Protein AF-A0A957TXE4-F1 (afdb_monomer_lite)

Sequence (381 aa):
DELGEDVATTARTLGQTMRADTTLTAVNLSKFSDLMTAFNDFLFALTVTDPAAIAKARTYAQSFETVFDPEEPSPYIDLGNFANLVTNFADDPDVADALATLQKAYRATILAETHGPERSGASGLSLFFPTPDLLTAVGYADSELAYTAYAPRFVGVSLWDEFLRFHYLNQDFDPEAVDLSLLDPRTGPKANLTDYAIPLLTDEDEITAPGIDTELTMTPLEISEDEIAADDTLLLATQIAGENVGYIYIEVNRYDEENDIYLLEDLDYVASDVSAEIDGVIYPQWTADDLADFLYEWEPTVYTLQSGDDETVALFMPEVYGKGQRDTDYVVHGIYTLANSGAERYALMHFDGDLNFKSIFGFQDLDGTGAPHQITPRQGD

pLDDT: mean 89.12, std 10.75, range [34.56, 98.75]

Structure (mmCIF, N/CA/C/O backbone):
data_AF-A0A957TXE4-F1
#
_entry.id   AF-A0A957TXE4-F1
#
loop_
_atom_site.group_PDB
_atom_site.id
_atom_site.type_symbol
_atom_site.label_atom_id
_atom_site.label_alt_id
_atom_site.label_comp_id
_atom_site.label_asym_id
_atom_site.label_entity_id
_atom_site.label_seq_id
_atom_site.pdbx_PDB_ins_code
_atom_site.Cartn_x
_atom_site.Cartn_y
_atom_site.Cartn_z
_atom_site.occupancy
_atom_site.B_iso_or_equiv
_atom_site.auth_seq_id
_atom_site.auth_comp_id
_atom_site.auth_asym_id
_atom_site.auth_atom_id
_atom_site.pdbx_PDB_model_num
ATOM 1 N N . ASP A 1 1 ? -1.985 -21.671 42.140 1.00 36.19 1 ASP A N 1
ATOM 2 C CA . ASP A 1 1 ? -1.044 -22.781 41.903 1.00 36.19 1 ASP A CA 1
ATOM 3 C C . ASP A 1 1 ? -1.260 -23.426 40.546 1.00 36.19 1 ASP A C 1
ATOM 5 O O . ASP A 1 1 ? -1.807 -24.510 40.453 1.00 36.19 1 ASP A O 1
ATOM 9 N N . GLU A 1 2 ? -0.852 -22.707 39.508 1.00 34.56 2 GLU A N 1
ATOM 10 C CA . GLU A 1 2 ? -0.034 -23.180 38.382 1.00 34.56 2 GLU A CA 1
ATOM 11 C C . GLU A 1 2 ? 0.424 -21.882 37.707 1.00 34.56 2 GLU A C 1
ATOM 13 O O . GLU A 1 2 ? -0.104 -21.431 36.699 1.00 34.56 2 GLU A O 1
ATOM 18 N N . LEU A 1 3 ? 1.310 -21.174 38.418 1.00 36.38 3 LEU A N 1
ATOM 19 C CA . LEU A 1 3 ? 2.013 -20.016 37.882 1.00 36.38 3 LEU A CA 1
ATOM 20 C C . LEU A 1 3 ? 2.932 -20.565 36.796 1.00 36.38 3 LEU A C 1
ATOM 22 O O . LEU A 1 3 ? 3.808 -21.378 37.104 1.00 36.38 3 LEU A O 1
ATOM 26 N N . GLY A 1 4 ? 2.655 -20.182 35.549 1.00 35.50 4 GLY A N 1
ATOM 27 C CA . GLY A 1 4 ? 3.446 -20.558 34.389 1.00 35.50 4 GLY A CA 1
ATOM 28 C C . GLY A 1 4 ? 4.923 -20.340 34.678 1.00 35.50 4 GLY A C 1
ATOM 29 O O . GLY A 1 4 ? 5.318 -19.300 35.207 1.00 35.50 4 GLY A O 1
ATOM 30 N N . GLU A 1 5 ? 5.719 -21.370 34.400 1.00 35.69 5 GLU A N 1
ATOM 31 C CA . GLU A 1 5 ? 7.169 -21.277 34.439 1.00 35.69 5 GLU A CA 1
ATOM 32 C C . GLU A 1 5 ? 7.614 -20.035 33.661 1.00 35.69 5 GLU A C 1
ATOM 34 O O . GLU A 1 5 ? 7.062 -19.720 32.608 1.00 35.69 5 GLU A O 1
ATOM 39 N N . ASP A 1 6 ? 8.625 -19.351 34.190 1.00 45.16 6 ASP A N 1
ATOM 40 C CA . ASP A 1 6 ? 9.401 -18.325 33.502 1.00 45.16 6 ASP A CA 1
ATOM 41 C C . ASP A 1 6 ? 10.074 -18.993 32.288 1.00 45.16 6 ASP A C 1
ATOM 43 O O . ASP A 1 6 ? 11.222 -19.450 32.340 1.00 45.16 6 ASP A O 1
ATOM 47 N N . VAL A 1 7 ? 9.307 -19.191 31.210 1.00 46.69 7 VAL A N 1
ATOM 48 C CA . VAL A 1 7 ? 9.814 -19.724 29.952 1.00 46.69 7 VAL A CA 1
ATOM 49 C C . VAL A 1 7 ? 10.621 -18.594 29.353 1.00 46.69 7 VAL A C 1
ATOM 51 O O . VAL A 1 7 ? 10.101 -17.765 28.616 1.00 46.69 7 VAL A O 1
ATOM 54 N N . ALA A 1 8 ? 11.907 -18.552 29.700 1.00 51.19 8 ALA A N 1
ATOM 55 C CA . ALA A 1 8 ? 12.862 -17.663 29.066 1.00 51.19 8 ALA A CA 1
ATOM 56 C C . ALA A 1 8 ? 12.675 -17.761 27.545 1.00 51.19 8 ALA A C 1
ATOM 58 O O . ALA A 1 8 ? 12.979 -18.800 26.945 1.00 51.19 8 ALA A O 1
ATOM 59 N N . THR A 1 9 ? 12.142 -16.696 26.940 1.00 57.16 9 THR A N 1
ATOM 60 C CA . THR A 1 9 ? 11.909 -16.610 25.500 1.00 57.16 9 THR A CA 1
ATOM 61 C C . THR A 1 9 ? 13.209 -16.961 24.802 1.00 57.16 9 THR A C 1
ATOM 63 O O . THR A 1 9 ? 14.225 -16.275 24.935 1.00 57.16 9 THR A O 1
ATOM 66 N N . THR A 1 10 ? 13.223 -18.096 24.108 1.00 65.62 10 THR A N 1
ATOM 67 C CA . THR A 1 10 ? 14.455 -18.543 23.466 1.00 65.62 10 THR A CA 1
ATOM 68 C C . THR A 1 10 ? 14.819 -17.556 22.359 1.00 65.62 10 THR A C 1
ATOM 70 O O . THR A 1 10 ? 13.936 -16.996 21.714 1.00 65.62 10 THR A O 1
ATOM 73 N N . ALA A 1 11 ? 16.108 -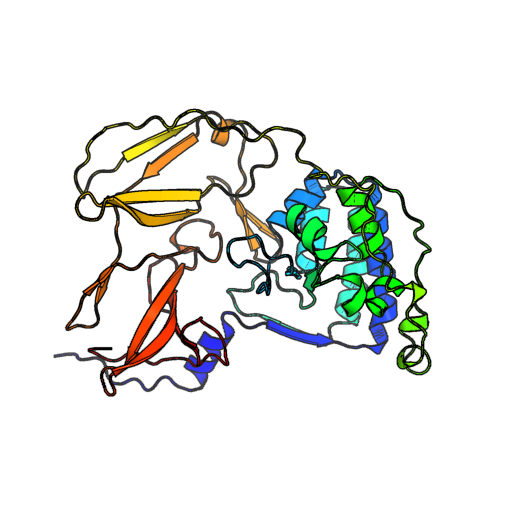17.396 22.051 1.00 65.50 11 ALA A N 1
ATOM 74 C CA . ALA A 1 11 ? 16.536 -16.581 20.907 1.00 65.50 11 ALA A CA 1
ATOM 75 C C . ALA A 1 11 ? 15.880 -17.018 19.577 1.00 65.50 11 ALA A C 1
ATOM 77 O O . ALA A 1 11 ? 15.774 -16.227 18.646 1.00 65.50 11 ALA A O 1
ATOM 78 N N . ARG A 1 12 ? 15.427 -18.278 19.486 1.00 58.12 12 ARG A N 1
ATOM 79 C CA . ARG A 1 12 ? 14.642 -18.777 18.353 1.00 58.12 12 ARG A CA 1
ATOM 80 C C . ARG A 1 12 ? 13.229 -18.202 18.345 1.00 58.12 12 ARG A C 1
ATOM 82 O O . ARG A 1 12 ? 12.805 -17.758 17.292 1.00 58.12 12 ARG A O 1
ATOM 89 N N . THR A 1 13 ? 12.539 -18.219 19.482 1.00 59.38 13 THR A N 1
ATOM 90 C CA . THR A 1 13 ? 11.199 -17.635 19.633 1.00 59.38 13 THR A CA 1
ATOM 91 C C . THR A 1 13 ? 11.251 -16.132 19.368 1.00 59.38 13 THR A C 1
ATOM 93 O O . THR A 1 13 ? 10.526 -15.649 18.512 1.00 59.38 13 THR A O 1
ATOM 96 N N . LEU A 1 14 ? 12.217 -15.432 19.974 1.00 62.56 14 LEU A N 1
ATOM 97 C CA . LEU A 1 14 ? 12.510 -14.019 19.706 1.00 62.56 14 LEU A CA 1
ATOM 98 C C . LEU A 1 14 ? 12.726 -13.766 18.205 1.00 62.56 14 LEU A C 1
ATOM 100 O O . LEU A 1 14 ? 12.101 -12.903 17.606 1.00 62.56 14 LEU A O 1
ATOM 104 N N . GLY A 1 15 ? 13.579 -14.577 17.573 1.00 63.06 15 GLY A N 1
ATOM 105 C CA . GLY A 1 15 ? 13.858 -14.468 16.147 1.00 63.06 15 GLY A CA 1
ATOM 106 C C . GLY A 1 15 ? 12.687 -14.852 15.239 1.00 63.06 15 GLY A C 1
ATOM 107 O O . GLY A 1 15 ? 12.711 -14.465 14.081 1.00 63.06 15 GLY A O 1
ATOM 108 N N . GLN A 1 16 ? 11.696 -15.616 15.705 1.00 64.31 16 GLN A N 1
ATOM 109 C CA . GLN A 1 16 ? 10.470 -15.901 14.950 1.00 64.31 16 GLN A CA 1
ATOM 110 C C . GLN A 1 16 ? 9.494 -14.731 15.039 1.00 64.31 16 GLN A C 1
ATOM 112 O O . GLN A 1 16 ? 8.954 -14.331 14.019 1.00 64.31 16 GLN A O 1
ATOM 117 N N . THR A 1 17 ? 9.344 -14.153 16.227 1.00 63.50 17 THR A N 1
ATOM 118 C CA . THR A 1 17 ? 8.494 -12.988 16.474 1.00 63.50 17 THR A CA 1
ATOM 119 C C . THR A 1 17 ? 9.024 -11.740 15.774 1.00 63.50 17 THR A C 1
ATOM 121 O O . THR A 1 17 ? 8.302 -11.126 15.008 1.00 63.50 17 THR A O 1
ATOM 124 N N . MET A 1 18 ? 10.317 -11.423 15.909 1.00 67.19 18 MET A N 1
ATOM 125 C CA . MET A 1 18 ? 10.929 -10.303 15.176 1.00 67.19 18 MET A CA 1
ATOM 126 C C . MET A 1 18 ? 10.848 -10.479 13.658 1.00 67.19 18 MET A C 1
ATOM 128 O O . MET A 1 18 ? 10.867 -9.500 12.925 1.00 67.19 18 MET A O 1
ATOM 132 N N . ARG A 1 19 ? 10.786 -11.726 13.173 1.00 71.88 19 ARG A N 1
ATOM 133 C CA . ARG A 1 19 ? 10.645 -12.000 11.743 1.00 71.88 19 ARG A CA 1
ATOM 134 C C . ARG A 1 19 ? 9.244 -11.745 11.219 1.00 71.88 19 ARG A C 1
ATOM 136 O O . ARG A 1 19 ? 9.153 -11.685 10.004 1.00 71.88 19 ARG A O 1
ATOM 143 N N . ALA A 1 20 ? 8.219 -11.646 12.071 1.00 70.81 20 ALA A N 1
ATOM 144 C CA . ALA A 1 20 ? 6.825 -11.510 11.648 1.00 70.81 20 ALA A CA 1
ATOM 145 C C . ALA A 1 20 ? 6.625 -10.317 10.708 1.00 70.81 20 ALA A C 1
ATOM 147 O O . ALA A 1 20 ? 6.000 -10.483 9.663 1.00 70.81 20 ALA A O 1
ATOM 148 N N . ASP A 1 21 ? 7.318 -9.221 11.018 1.00 74.69 21 ASP A N 1
ATOM 149 C CA . ASP A 1 21 ? 7.274 -7.969 10.270 1.00 74.69 21 ASP A CA 1
ATOM 150 C C . ASP A 1 21 ? 8.560 -7.645 9.478 1.00 74.69 21 ASP A C 1
ATOM 152 O O . ASP A 1 21 ? 8.759 -6.567 8.925 1.00 74.69 21 ASP A O 1
ATOM 156 N N . THR A 1 22 ? 9.518 -8.576 9.434 1.00 82.88 22 THR A N 1
ATOM 157 C CA . THR A 1 22 ? 10.811 -8.328 8.776 1.00 82.88 22 THR A CA 1
ATOM 158 C C . THR A 1 22 ? 10.767 -8.717 7.308 1.00 82.88 22 THR A C 1
ATOM 160 O O . THR A 1 22 ? 10.408 -9.849 6.987 1.00 82.88 22 THR A O 1
ATOM 163 N N . THR A 1 23 ? 11.306 -7.862 6.437 1.00 90.75 23 THR A N 1
ATOM 164 C CA . THR A 1 23 ? 11.678 -8.210 5.057 1.00 90.75 23 THR A CA 1
ATOM 165 C C . THR A 1 23 ? 13.201 -8.170 4.858 1.00 90.75 23 THR A C 1
ATOM 167 O O . THR A 1 23 ? 13.926 -7.429 5.527 1.00 90.75 23 THR A O 1
ATOM 170 N N . LEU A 1 24 ? 13.734 -9.010 3.966 1.00 93.19 24 LEU A N 1
ATOM 171 C CA . LEU A 1 24 ? 15.149 -9.006 3.590 1.00 93.19 24 LEU A CA 1
ATOM 172 C C . LEU A 1 24 ? 15.354 -9.520 2.163 1.00 93.19 24 LEU A C 1
ATOM 174 O O . LEU A 1 24 ? 15.041 -10.669 1.854 1.00 93.19 24 LEU A O 1
ATOM 178 N N . THR A 1 25 ? 16.034 -8.718 1.342 1.00 96.38 25 THR A N 1
ATOM 179 C CA . THR A 1 25 ? 16.327 -9.050 -0.061 1.00 96.38 25 THR A CA 1
ATOM 180 C C . THR A 1 25 ? 17.819 -8.963 -0.357 1.00 96.38 25 THR A C 1
ATOM 182 O O . THR A 1 25 ? 18.493 -7.987 -0.026 1.00 96.38 25 THR A O 1
ATOM 185 N N . ALA A 1 26 ? 18.348 -9.970 -1.047 1.00 97.44 26 ALA A N 1
ATOM 186 C CA . ALA A 1 26 ? 19.665 -9.942 -1.666 1.00 97.44 26 ALA A CA 1
ATOM 187 C C . ALA A 1 26 ? 19.521 -9.781 -3.185 1.00 97.44 26 ALA A C 1
ATOM 189 O O . ALA A 1 26 ? 18.917 -10.622 -3.852 1.00 97.44 26 ALA A O 1
ATOM 190 N N . VAL A 1 27 ? 20.130 -8.733 -3.743 1.00 97.06 27 VAL A N 1
ATOM 191 C CA . VAL A 1 27 ? 20.004 -8.374 -5.165 1.00 97.06 27 VAL A CA 1
ATOM 192 C C . VAL A 1 27 ? 21.312 -8.550 -5.939 1.00 97.06 27 VAL A C 1
ATOM 194 O O . VAL A 1 27 ? 22.410 -8.275 -5.451 1.00 97.06 27 VAL A O 1
ATOM 197 N N . ASN A 1 28 ? 21.201 -8.986 -7.189 1.00 96.75 28 ASN A N 1
ATOM 198 C CA . ASN A 1 28 ? 22.284 -9.073 -8.155 1.00 96.75 28 ASN A CA 1
ATOM 199 C C . ASN A 1 28 ? 22.323 -7.812 -9.023 1.00 96.75 28 ASN A C 1
ATOM 201 O O . ASN A 1 28 ? 21.690 -7.744 -10.076 1.00 96.75 28 ASN A O 1
ATOM 205 N N . LEU A 1 29 ? 23.145 -6.839 -8.630 1.00 93.62 29 LEU A N 1
ATOM 206 C CA . LEU A 1 29 ? 23.265 -5.562 -9.343 1.00 93.62 29 LEU A CA 1
ATOM 207 C C . LEU A 1 29 ? 23.717 -5.703 -10.808 1.00 93.62 29 LEU A C 1
ATOM 209 O O . LEU A 1 29 ? 23.429 -4.830 -11.619 1.00 93.62 29 LEU A O 1
ATOM 213 N N . SER A 1 30 ? 24.364 -6.813 -11.193 1.00 94.62 30 SER A N 1
ATOM 214 C CA . SER A 1 30 ? 24.723 -7.054 -12.604 1.00 94.62 30 SER A CA 1
ATOM 215 C C . SER A 1 30 ? 23.517 -7.306 -13.518 1.00 94.62 30 SER A C 1
ATOM 217 O O . SER A 1 30 ? 23.673 -7.307 -14.736 1.00 94.62 30 SER A O 1
ATOM 219 N N . LYS A 1 31 ? 22.334 -7.541 -12.937 1.00 97.44 31 LYS A N 1
ATOM 220 C CA . LYS A 1 31 ? 21.059 -7.754 -13.636 1.00 97.44 31 LYS A CA 1
ATOM 221 C C . LYS A 1 31 ? 20.126 -6.555 -13.575 1.00 97.44 31 LYS A C 1
ATOM 223 O O . LYS A 1 31 ? 19.104 -6.557 -14.248 1.00 97.44 31 LYS A O 1
ATOM 228 N N . PHE A 1 32 ? 20.513 -5.508 -12.852 1.00 94.75 32 PHE A N 1
ATOM 229 C CA . PHE A 1 32 ? 19.654 -4.354 -12.626 1.00 94.75 32 PHE A CA 1
ATOM 230 C C . PHE A 1 32 ? 19.330 -3.591 -13.919 1.00 94.75 32 PHE A C 1
ATOM 232 O O . PHE A 1 32 ? 18.228 -3.087 -14.061 1.00 94.75 32 PHE A O 1
ATOM 239 N N . SER A 1 33 ? 20.237 -3.568 -14.904 1.00 96.75 33 SER A N 1
ATOM 240 C CA . SER A 1 33 ? 19.936 -2.967 -16.216 1.00 96.75 33 SER A CA 1
ATOM 241 C C . SER A 1 33 ? 18.856 -3.732 -16.986 1.00 96.75 33 SER A C 1
ATOM 243 O O . SER A 1 33 ? 18.026 -3.104 -17.639 1.00 96.75 33 SER A O 1
ATOM 245 N N . ASP A 1 34 ? 18.851 -5.068 -16.905 1.00 98.12 34 ASP A N 1
ATOM 246 C CA . ASP A 1 34 ? 17.811 -5.895 -17.532 1.00 98.12 34 ASP A CA 1
ATOM 247 C C . ASP A 1 34 ? 16.469 -5.695 -16.802 1.00 98.12 34 ASP A C 1
ATOM 249 O O . ASP A 1 34 ? 15.423 -5.629 -17.444 1.00 98.12 34 ASP A O 1
ATOM 253 N N . LEU A 1 35 ? 16.504 -5.560 -15.467 1.00 98.31 35 LEU A N 1
ATOM 254 C CA . LEU A 1 35 ? 15.331 -5.237 -14.649 1.00 98.31 35 LEU A CA 1
ATOM 255 C C . LEU A 1 35 ? 14.738 -3.878 -15.016 1.00 98.31 35 LEU A C 1
ATOM 257 O O . LEU A 1 35 ? 13.545 -3.814 -15.281 1.00 98.31 35 LEU A O 1
ATOM 261 N N . MET A 1 36 ? 15.557 -2.824 -15.071 1.00 98.12 36 MET A N 1
ATOM 262 C CA . MET A 1 36 ? 15.075 -1.488 -15.422 1.00 98.12 36 MET A CA 1
ATOM 263 C C . MET A 1 36 ? 14.493 -1.448 -16.831 1.00 98.12 36 MET A C 1
ATOM 265 O O . MET A 1 36 ? 13.445 -0.853 -17.022 1.00 98.12 36 MET A O 1
ATOM 269 N N . THR A 1 37 ? 15.103 -2.147 -17.794 1.00 98.56 37 THR A N 1
ATOM 270 C CA . THR A 1 37 ? 14.536 -2.262 -19.151 1.00 98.56 37 THR A CA 1
ATOM 271 C C . THR A 1 37 ? 13.124 -2.853 -19.102 1.00 98.56 37 THR A C 1
ATOM 273 O O . THR A 1 37 ? 12.187 -2.246 -19.602 1.00 98.56 37 THR A O 1
ATOM 276 N N . ALA A 1 38 ? 12.955 -3.998 -18.434 1.00 98.75 38 ALA A N 1
ATOM 277 C CA . ALA A 1 38 ? 11.655 -4.658 -18.342 1.00 98.75 38 ALA A CA 1
ATOM 278 C C . ALA A 1 38 ? 10.627 -3.861 -17.521 1.00 98.75 38 ALA A C 1
ATOM 280 O O . ALA A 1 38 ? 9.432 -3.943 -17.787 1.00 98.75 38 ALA A O 1
ATOM 281 N N . PHE A 1 39 ? 11.079 -3.105 -16.519 1.00 98.69 39 PHE A N 1
ATOM 282 C CA . PHE A 1 39 ? 10.216 -2.223 -15.740 1.00 98.69 39 PHE A CA 1
ATOM 283 C C . PHE A 1 39 ? 9.739 -1.030 -16.572 1.00 98.69 39 PHE A C 1
ATOM 285 O O . PHE A 1 39 ? 8.553 -0.734 -16.567 1.00 98.69 39 PHE A O 1
ATOM 292 N N . ASN A 1 40 ? 10.620 -0.414 -17.359 1.00 98.75 40 ASN A N 1
ATOM 293 C CA . ASN A 1 40 ? 10.262 0.677 -18.266 1.00 98.75 40 ASN A CA 1
ATOM 294 C C . ASN A 1 40 ? 9.264 0.213 -19.340 1.00 98.75 40 ASN A C 1
ATOM 296 O O . ASN A 1 40 ? 8.272 0.897 -19.582 1.00 98.75 40 ASN A O 1
ATOM 300 N N . ASP A 1 41 ? 9.469 -0.980 -19.911 1.00 98.50 41 ASP A N 1
ATOM 301 C CA . ASP A 1 41 ? 8.516 -1.596 -20.845 1.00 98.50 41 ASP A CA 1
ATOM 302 C C . ASP A 1 41 ? 7.138 -1.813 -20.188 1.00 98.50 41 ASP A C 1
ATOM 304 O O . ASP A 1 41 ? 6.102 -1.552 -20.801 1.00 98.50 41 ASP A O 1
ATOM 308 N N . PHE A 1 42 ? 7.119 -2.257 -18.925 1.00 98.75 42 PHE A N 1
ATOM 309 C CA . PHE A 1 42 ? 5.891 -2.427 -18.148 1.00 98.75 42 PHE A CA 1
ATOM 310 C C . PHE A 1 42 ? 5.172 -1.098 -17.895 1.00 98.75 42 PHE A C 1
ATOM 312 O O . PHE A 1 42 ? 3.975 -1.006 -18.146 1.00 98.75 42 PHE A O 1
ATOM 319 N N . LEU A 1 43 ? 5.887 -0.052 -17.476 1.00 98.56 43 LEU A N 1
ATOM 320 C CA . LEU A 1 43 ? 5.303 1.276 -17.264 1.00 98.56 43 LEU A CA 1
ATOM 321 C C . LEU A 1 43 ? 4.723 1.869 -18.546 1.00 98.56 43 LEU A C 1
ATOM 323 O O . LEU A 1 43 ? 3.661 2.487 -18.513 1.00 98.56 43 LEU A O 1
ATOM 327 N N . PHE A 1 44 ? 5.379 1.648 -19.685 1.00 98.19 44 PHE A N 1
ATOM 328 C CA . PHE A 1 44 ? 4.841 2.091 -20.964 1.00 98.19 44 PHE A CA 1
ATOM 329 C C . PHE A 1 44 ? 3.569 1.322 -21.352 1.00 98.19 44 PHE A C 1
ATOM 331 O O . PHE A 1 44 ? 2.624 1.930 -21.851 1.00 98.19 44 PHE A O 1
ATOM 338 N N . ALA A 1 45 ? 3.487 0.017 -21.067 1.00 98.06 45 ALA A N 1
ATOM 339 C CA . ALA A 1 45 ? 2.260 -0.758 -21.280 1.00 98.06 45 ALA A CA 1
ATOM 340 C C . ALA A 1 45 ? 1.076 -0.239 -20.438 1.00 98.06 45 ALA A C 1
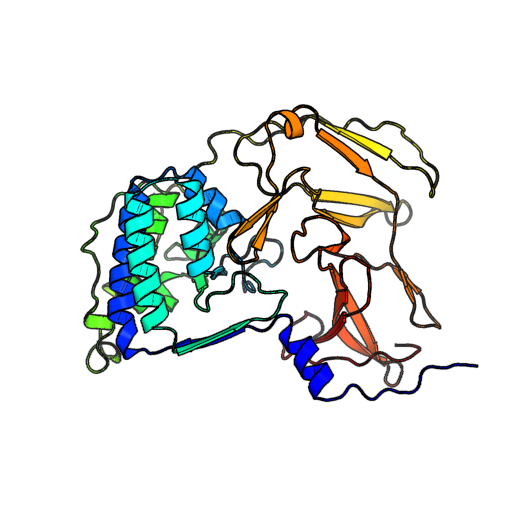ATOM 342 O O . ALA A 1 45 ? -0.069 -0.303 -20.882 1.00 98.06 45 ALA A O 1
ATOM 343 N N . LEU A 1 46 ? 1.338 0.351 -19.264 1.00 97.75 46 LEU A N 1
ATOM 344 C CA . LEU A 1 46 ? 0.295 0.950 -18.426 1.00 97.75 46 LEU A CA 1
ATOM 345 C C . LEU A 1 46 ? -0.319 2.235 -19.012 1.00 97.75 46 LEU A C 1
ATOM 347 O O . LEU A 1 46 ? -1.378 2.653 -18.555 1.00 97.75 46 LEU A O 1
ATOM 351 N N . THR A 1 47 ? 0.277 2.849 -20.041 1.00 95.88 47 THR A N 1
ATOM 352 C CA . THR A 1 47 ? -0.235 4.107 -20.633 1.00 95.88 47 THR A CA 1
ATOM 353 C C . THR A 1 47 ? -1.585 3.969 -21.339 1.00 95.88 47 THR A C 1
ATOM 355 O O . THR A 1 47 ? -2.262 4.963 -21.588 1.00 95.88 47 THR A O 1
ATOM 358 N N . VAL A 1 48 ? -2.001 2.742 -21.657 1.00 93.44 48 VAL A N 1
ATOM 359 C CA . VAL A 1 48 ? -3.317 2.447 -22.249 1.00 93.44 48 VAL A CA 1
ATOM 360 C C . VAL A 1 48 ? -4.265 1.757 -21.265 1.00 93.44 48 VAL A C 1
ATOM 362 O O . VAL A 1 48 ? -5.381 1.402 -21.638 1.00 93.44 48 VAL A O 1
ATOM 365 N N . THR A 1 49 ? -3.822 1.563 -20.020 1.00 94.69 49 THR A N 1
ATOM 366 C CA . THR A 1 49 ? -4.612 0.942 -18.953 1.00 94.69 49 THR A CA 1
ATOM 367 C C . THR A 1 49 ? -5.594 1.947 -18.359 1.00 94.69 49 THR A C 1
ATOM 369 O O . THR A 1 49 ? -5.299 3.137 -18.263 1.00 94.69 49 THR A O 1
ATOM 372 N N . ASP A 1 50 ? -6.757 1.458 -17.925 1.00 92.88 50 ASP A N 1
ATOM 373 C CA . ASP A 1 50 ? -7.709 2.256 -17.156 1.00 92.88 50 ASP A CA 1
ATOM 374 C C . ASP A 1 50 ? -7.029 2.824 -15.888 1.00 92.88 50 ASP A C 1
ATOM 376 O O . ASP A 1 50 ? -6.531 2.047 -15.063 1.00 92.88 50 ASP A O 1
ATOM 380 N N . PRO A 1 51 ? -6.992 4.157 -15.689 1.00 93.12 51 PRO A N 1
ATOM 381 C CA . PRO A 1 51 ? -6.396 4.752 -14.496 1.00 93.12 51 PRO A CA 1
ATOM 382 C C . PRO A 1 51 ? -7.026 4.248 -13.189 1.00 93.12 51 PRO A C 1
ATOM 384 O O . PRO A 1 51 ? -6.324 4.189 -12.178 1.00 93.12 51 PRO A O 1
ATOM 387 N N . ALA A 1 52 ? -8.293 3.812 -13.199 1.00 92.50 52 ALA A N 1
ATOM 388 C CA . ALA A 1 52 ? -8.940 3.198 -12.039 1.00 92.50 52 ALA A CA 1
ATOM 389 C C . ALA A 1 52 ? -8.267 1.885 -11.618 1.00 92.50 52 ALA A C 1
ATOM 391 O O . ALA A 1 52 ? -8.108 1.628 -10.424 1.00 92.50 52 ALA A O 1
ATOM 392 N N . ALA A 1 53 ? -7.801 1.072 -12.573 1.00 95.19 53 ALA A N 1
ATOM 393 C CA . ALA A 1 53 ? -7.072 -0.159 -12.271 1.00 95.19 53 ALA A CA 1
ATOM 394 C C . ALA A 1 53 ? -5.727 0.134 -11.584 1.00 95.19 53 ALA A C 1
ATOM 396 O O . ALA A 1 53 ? -5.345 -0.571 -10.648 1.00 95.19 53 ALA A O 1
ATOM 397 N N . ILE A 1 54 ? -5.036 1.199 -12.007 1.00 96.06 54 ILE A N 1
ATOM 398 C CA . ILE A 1 54 ? -3.770 1.652 -11.409 1.00 96.06 54 ILE A CA 1
ATOM 399 C C . ILE A 1 54 ? -4.008 2.181 -9.989 1.00 96.06 54 ILE A C 1
ATOM 401 O O . ILE A 1 54 ? -3.311 1.770 -9.060 1.00 96.06 54 ILE A O 1
ATOM 405 N N . ALA A 1 55 ? -5.005 3.051 -9.807 1.00 93.75 55 ALA A N 1
ATOM 406 C CA . ALA A 1 55 ? -5.352 3.609 -8.501 1.00 93.75 55 ALA A CA 1
ATOM 407 C C . ALA A 1 55 ? -5.763 2.506 -7.512 1.00 93.75 55 ALA A C 1
ATOM 409 O O . ALA A 1 55 ? -5.254 2.450 -6.393 1.00 93.75 55 ALA A O 1
ATOM 410 N N . LYS A 1 56 ? -6.600 1.559 -7.954 1.00 94.38 56 LYS A N 1
ATOM 411 C CA . LYS A 1 56 ? -7.005 0.394 -7.158 1.00 94.38 56 LYS A CA 1
ATOM 412 C C . LYS A 1 56 ? -5.820 -0.500 -6.789 1.00 94.38 56 LYS A C 1
ATOM 414 O O . LYS A 1 56 ? -5.722 -0.951 -5.651 1.00 94.38 56 LYS A O 1
ATOM 419 N N . ALA A 1 57 ? -4.894 -0.730 -7.722 1.00 96.56 57 ALA A N 1
ATOM 420 C CA . ALA A 1 57 ? -3.671 -1.476 -7.443 1.00 96.56 57 ALA A CA 1
ATOM 421 C C . ALA A 1 57 ? -2.782 -0.777 -6.412 1.00 96.56 57 ALA A C 1
ATOM 423 O O . ALA A 1 57 ? -2.245 -1.454 -5.544 1.00 96.56 57 ALA A O 1
ATOM 424 N N . ARG A 1 58 ? -2.657 0.557 -6.461 1.00 95.25 58 ARG A N 1
ATOM 425 C CA . ARG A 1 58 ? -1.932 1.330 -5.440 1.00 95.25 58 ARG A CA 1
ATOM 426 C C . ARG A 1 58 ? -2.561 1.153 -4.056 1.00 95.25 58 ARG A C 1
ATOM 428 O O . ARG A 1 58 ? -1.828 0.939 -3.100 1.00 95.25 58 ARG A O 1
ATOM 435 N N . THR A 1 59 ? -3.890 1.228 -3.954 1.00 93.50 59 THR A N 1
ATOM 436 C CA . THR A 1 59 ? -4.622 1.112 -2.678 1.00 93.50 59 THR A CA 1
ATOM 437 C C . THR A 1 59 ? -4.414 -0.234 -1.986 1.00 93.50 59 THR A C 1
ATOM 439 O O . THR A 1 59 ? -4.370 -0.288 -0.761 1.00 93.50 59 THR A O 1
ATOM 442 N N . TYR A 1 60 ? -4.294 -1.319 -2.753 1.00 95.31 60 TYR A N 1
ATOM 443 C CA . TYR A 1 60 ? -4.166 -2.673 -2.202 1.00 95.31 60 TYR A CA 1
ATOM 444 C C . TYR A 1 60 ? -2.748 -3.235 -2.239 1.00 95.31 60 TYR A C 1
ATOM 446 O O . TYR A 1 60 ? -2.538 -4.358 -1.792 1.00 95.31 60 TYR A O 1
ATOM 454 N N . ALA A 1 61 ? -1.782 -2.507 -2.798 1.00 96.75 61 ALA A N 1
ATOM 455 C CA . ALA A 1 61 ? -0.408 -2.975 -2.819 1.00 96.75 61 ALA A CA 1
ATOM 456 C C . ALA A 1 61 ? 0.154 -3.032 -1.396 1.00 96.75 61 ALA A C 1
ATOM 458 O O . ALA A 1 61 ? -0.055 -2.108 -0.611 1.00 96.75 61 ALA A O 1
ATOM 459 N N . GLN A 1 62 ? 0.915 -4.086 -1.087 1.00 95.12 62 GLN A N 1
ATOM 460 C CA . GLN A 1 62 ? 1.626 -4.198 0.184 1.00 95.12 62 GLN A CA 1
ATOM 461 C C . GLN A 1 62 ? 2.470 -2.943 0.413 1.00 95.12 62 GLN A C 1
ATOM 463 O O . GLN A 1 62 ? 3.384 -2.658 -0.364 1.00 95.12 62 GLN A O 1
ATOM 468 N N . SER A 1 63 ? 2.183 -2.217 1.488 1.00 93.25 63 SER A N 1
ATOM 469 C CA . SER A 1 63 ? 2.935 -1.032 1.880 1.00 93.25 63 SER A CA 1
ATOM 470 C C . SER A 1 63 ? 4.011 -1.348 2.916 1.00 93.25 63 SER A C 1
ATOM 472 O O . SER A 1 63 ? 3.965 -2.361 3.617 1.00 93.25 63 SER A O 1
ATOM 474 N N . PHE A 1 64 ? 4.981 -0.451 3.018 1.00 90.56 64 PHE A N 1
ATOM 475 C CA . PHE A 1 64 ? 6.053 -0.471 4.008 1.00 90.56 64 PHE A CA 1
ATOM 476 C C . PHE A 1 64 ? 6.049 0.823 4.818 1.00 90.56 64 PHE A C 1
ATOM 478 O O . PHE A 1 64 ? 5.283 1.744 4.539 1.00 90.56 64 PHE A O 1
ATOM 485 N N . GLU A 1 65 ? 6.917 0.906 5.815 1.00 84.81 65 GLU A N 1
ATOM 486 C CA . GLU A 1 65 ? 6.989 2.022 6.748 1.00 84.81 65 GLU A CA 1
ATOM 487 C C . GLU A 1 65 ? 7.189 3.356 6.020 1.00 84.81 65 GLU A C 1
ATOM 489 O O . GLU A 1 65 ? 8.037 3.492 5.132 1.00 84.81 65 GLU A O 1
ATOM 494 N N . THR A 1 66 ? 6.411 4.359 6.422 1.00 82.56 66 THR A N 1
ATOM 495 C CA . THR A 1 66 ? 6.513 5.722 5.904 1.00 82.56 66 THR A CA 1
ATOM 496 C C . THR A 1 66 ? 7.418 6.572 6.791 1.00 82.56 66 THR A C 1
ATOM 498 O O . THR A 1 66 ? 7.462 6.412 8.008 1.00 82.56 66 THR A O 1
ATOM 501 N N . VAL A 1 67 ? 8.161 7.487 6.167 1.00 81.56 67 VAL A N 1
ATOM 502 C CA . VAL A 1 67 ? 8.882 8.569 6.865 1.00 81.56 67 VAL A CA 1
ATOM 503 C C . VAL A 1 67 ? 8.097 9.883 6.847 1.00 81.56 67 VAL A C 1
ATOM 505 O O . VAL A 1 67 ? 8.578 10.895 7.354 1.00 81.56 67 VAL A O 1
ATOM 508 N N . PHE A 1 68 ? 6.936 9.873 6.191 1.00 85.88 68 PHE A N 1
ATOM 509 C CA . PHE A 1 68 ? 5.992 10.981 6.136 1.00 85.88 68 PHE A CA 1
ATOM 510 C C . PHE A 1 68 ? 4.959 10.817 7.253 1.00 85.88 68 PHE A C 1
ATOM 512 O O . PHE A 1 68 ? 5.207 10.095 8.217 1.00 85.88 68 PHE A O 1
ATOM 519 N N . ASP A 1 69 ? 3.828 11.504 7.134 1.00 80.94 69 ASP A N 1
ATOM 520 C CA . ASP A 1 69 ? 2.736 11.383 8.090 1.00 80.94 69 ASP A CA 1
ATOM 521 C C . ASP A 1 69 ? 2.289 9.909 8.219 1.00 80.94 69 ASP A C 1
ATOM 523 O O . ASP A 1 69 ? 1.932 9.308 7.201 1.00 80.94 69 ASP A O 1
ATOM 527 N N . PRO A 1 70 ? 2.371 9.293 9.416 1.00 72.56 70 PRO A N 1
ATOM 528 C CA . PRO A 1 70 ? 1.917 7.922 9.631 1.00 72.56 70 PRO A CA 1
ATOM 529 C C . PRO A 1 70 ? 0.390 7.776 9.582 1.00 72.56 70 PRO A C 1
ATOM 531 O O . PRO A 1 70 ? -0.086 6.648 9.489 1.00 72.56 70 PRO A O 1
ATOM 534 N N . GLU A 1 71 ? -0.366 8.878 9.639 1.00 77.56 71 GLU A N 1
ATOM 535 C CA . GLU A 1 71 ? -1.826 8.878 9.475 1.00 77.56 71 GLU A CA 1
ATOM 536 C C . GLU A 1 71 ? -2.242 8.821 7.991 1.00 77.56 71 GLU A C 1
ATOM 538 O O . GLU A 1 71 ? -3.396 8.537 7.676 1.00 77.56 71 GLU A O 1
ATOM 543 N N . GLU A 1 72 ? -1.300 9.033 7.066 1.00 84.56 72 GLU A N 1
ATOM 544 C CA . GLU A 1 72 ? -1.531 8.991 5.622 1.00 84.56 72 GLU A CA 1
ATOM 545 C C . GLU A 1 72 ? -1.081 7.657 4.996 1.00 84.56 72 GLU A C 1
ATOM 547 O O . GLU A 1 72 ? -0.123 7.027 5.464 1.00 84.56 72 GLU A O 1
ATOM 552 N N . PRO A 1 73 ? -1.690 7.223 3.871 1.00 88.75 73 PRO A N 1
ATOM 553 C CA . PRO A 1 73 ? -1.257 6.023 3.168 1.00 88.75 73 PRO A CA 1
ATOM 554 C C . PRO A 1 73 ? 0.223 6.093 2.782 1.00 88.75 73 PRO A C 1
ATOM 556 O O . PRO A 1 73 ? 0.645 6.981 2.030 1.00 88.75 73 PRO A O 1
ATOM 559 N N . SER A 1 74 ? 1.004 5.108 3.233 1.00 92.12 74 SER A N 1
ATOM 560 C CA . SER A 1 74 ? 2.434 5.055 2.933 1.00 92.12 74 SER A CA 1
ATOM 561 C C . SER A 1 74 ? 2.690 5.094 1.421 1.00 92.12 74 SER A C 1
ATOM 563 O O . SER A 1 74 ? 2.044 4.375 0.651 1.00 92.12 74 SER A O 1
ATOM 565 N N . PRO A 1 75 ? 3.662 5.899 0.959 1.00 94.06 75 PRO A N 1
ATOM 566 C CA . PRO A 1 75 ? 4.028 5.929 -0.446 1.00 94.06 75 PRO A CA 1
ATOM 567 C C . PRO A 1 75 ? 4.931 4.764 -0.842 1.00 94.06 75 PRO A C 1
ATOM 569 O O . PRO A 1 75 ? 5.211 4.601 -2.024 1.00 94.06 75 PRO A O 1
ATOM 572 N N . TYR A 1 76 ? 5.457 3.992 0.108 1.00 95.25 76 TYR A N 1
ATOM 573 C CA . TYR A 1 76 ? 6.379 2.905 -0.190 1.00 95.25 76 TYR A CA 1
ATOM 574 C C . TYR A 1 76 ? 5.599 1.611 -0.360 1.00 95.25 76 TYR A C 1
ATOM 576 O O . TYR A 1 76 ? 5.247 0.975 0.627 1.00 95.25 76 TYR A O 1
ATOM 584 N N . ILE A 1 77 ? 5.352 1.219 -1.608 1.00 97.38 77 ILE A N 1
ATOM 585 C CA . ILE A 1 77 ? 4.604 0.002 -1.942 1.00 97.38 77 ILE A CA 1
ATOM 586 C C . ILE A 1 77 ? 5.504 -1.044 -2.594 1.00 97.38 77 ILE A C 1
ATOM 588 O O . ILE A 1 77 ? 6.515 -0.709 -3.215 1.00 97.38 77 ILE A O 1
ATOM 592 N N . ASP A 1 78 ? 5.147 -2.316 -2.482 1.00 98.06 78 ASP A N 1
ATOM 593 C CA . ASP A 1 78 ? 5.874 -3.408 -3.114 1.00 98.06 78 ASP A CA 1
ATOM 594 C C . ASP A 1 78 ? 5.693 -3.412 -4.639 1.00 98.06 78 ASP A C 1
ATOM 596 O O . ASP A 1 78 ? 4.578 -3.453 -5.159 1.00 98.06 78 ASP A O 1
ATOM 600 N N . LEU A 1 79 ? 6.815 -3.402 -5.367 1.00 98.12 79 LEU A N 1
ATOM 601 C CA . LEU A 1 79 ? 6.844 -3.335 -6.829 1.00 98.12 79 LEU A CA 1
ATOM 602 C C . LEU A 1 79 ? 6.190 -4.559 -7.483 1.00 98.12 79 LEU A C 1
ATOM 604 O O . LEU A 1 79 ? 5.447 -4.425 -8.454 1.00 98.12 79 LEU A O 1
ATOM 608 N N . GLY A 1 80 ? 6.503 -5.757 -6.989 1.00 98.06 80 GLY A N 1
ATOM 609 C CA . GLY A 1 80 ? 6.006 -7.005 -7.561 1.00 98.06 80 GLY A CA 1
ATOM 610 C C . GLY A 1 80 ? 4.513 -7.181 -7.317 1.00 98.06 80 GLY A C 1
ATOM 611 O O . GLY A 1 80 ? 3.778 -7.485 -8.257 1.00 98.06 80 GLY A O 1
ATOM 612 N N . ASN A 1 81 ? 4.067 -6.932 -6.085 1.00 98.25 81 ASN A N 1
ATOM 613 C CA . ASN A 1 81 ? 2.657 -7.015 -5.730 1.00 98.25 81 ASN A CA 1
ATOM 614 C C . ASN A 1 81 ? 1.818 -5.966 -6.466 1.00 98.25 81 ASN A C 1
ATOM 616 O O . ASN A 1 81 ? 0.805 -6.324 -7.065 1.00 98.25 81 ASN A O 1
ATOM 620 N N . PHE A 1 82 ? 2.280 -4.710 -6.537 1.00 98.56 82 PHE A N 1
ATOM 621 C CA . PHE A 1 82 ? 1.641 -3.676 -7.356 1.00 98.56 82 PHE A CA 1
ATOM 622 C C . PHE A 1 82 ? 1.503 -4.112 -8.821 1.00 98.56 82 PHE A C 1
ATOM 624 O O . PHE A 1 82 ? 0.419 -4.014 -9.396 1.00 98.56 82 PHE A O 1
ATOM 631 N N . ALA A 1 83 ? 2.575 -4.642 -9.422 1.00 98.50 83 ALA A N 1
ATOM 632 C CA . ALA A 1 83 ? 2.568 -5.057 -10.822 1.00 98.50 83 ALA A CA 1
ATOM 633 C C . ALA A 1 83 ? 1.586 -6.219 -11.089 1.00 98.50 83 ALA A C 1
ATOM 635 O O . ALA A 1 83 ? 0.914 -6.243 -12.125 1.00 98.50 83 ALA A O 1
ATOM 636 N N . ASN A 1 84 ? 1.458 -7.159 -10.147 1.00 98.44 84 ASN A N 1
ATOM 637 C CA . ASN A 1 84 ? 0.475 -8.241 -10.219 1.00 98.44 84 ASN A CA 1
ATOM 638 C C . ASN A 1 84 ? -0.964 -7.721 -10.044 1.00 98.44 84 ASN A C 1
ATOM 640 O O . ASN A 1 84 ? -1.844 -8.106 -10.816 1.00 98.44 84 ASN A O 1
ATOM 644 N N . LEU A 1 85 ? -1.198 -6.823 -9.081 1.00 98.12 85 LEU A N 1
ATOM 645 C CA . LEU A 1 85 ? -2.500 -6.199 -8.827 1.00 98.12 85 LEU A CA 1
ATOM 646 C C . LEU A 1 85 ? -3.000 -5.404 -10.035 1.00 98.12 85 LEU A C 1
ATOM 648 O O . LEU A 1 85 ? -4.111 -5.648 -10.501 1.00 98.12 85 LEU A O 1
ATOM 652 N N . VAL A 1 86 ? -2.180 -4.501 -10.583 1.00 97.94 86 VAL A N 1
ATOM 653 C CA . VAL A 1 86 ? -2.591 -3.673 -11.729 1.00 97.94 86 VAL A CA 1
ATOM 654 C C . VAL A 1 86 ? -2.863 -4.528 -12.960 1.00 97.94 86 VAL A C 1
ATOM 656 O O . VAL A 1 86 ? -3.855 -4.301 -13.639 1.00 97.94 86 VAL A O 1
ATOM 659 N N . THR A 1 87 ? -2.066 -5.573 -13.204 1.00 98.12 87 THR A N 1
ATOM 660 C CA . THR A 1 87 ? -2.312 -6.504 -14.316 1.00 98.12 87 THR A CA 1
ATOM 661 C C . THR A 1 87 ? -3.628 -7.261 -14.130 1.00 98.12 87 THR A C 1
ATOM 663 O O . THR A 1 87 ? -4.377 -7.439 -15.088 1.00 98.12 87 THR A O 1
ATOM 666 N N . ASN A 1 88 ? -3.939 -7.682 -12.899 1.00 97.25 88 ASN A N 1
ATOM 667 C CA . ASN A 1 88 ? -5.201 -8.346 -12.582 1.00 97.25 88 ASN A CA 1
ATOM 668 C C . ASN A 1 88 ? -6.412 -7.417 -12.756 1.00 97.25 88 ASN A C 1
ATOM 670 O O . ASN A 1 88 ? -7.448 -7.862 -13.238 1.00 97.25 88 ASN A O 1
ATOM 674 N N . PHE A 1 89 ? -6.302 -6.146 -12.362 1.00 96.25 89 PHE A N 1
ATOM 675 C CA . PHE A 1 89 ? -7.400 -5.183 -12.492 1.00 96.25 89 PHE A CA 1
ATOM 676 C C . PHE A 1 89 ? -7.559 -4.626 -13.907 1.00 96.25 89 PHE A C 1
ATOM 678 O O . PHE A 1 89 ? -8.678 -4.308 -14.295 1.00 96.25 89 PHE A O 1
ATOM 685 N N . ALA A 1 90 ? -6.471 -4.523 -14.671 1.00 95.69 90 ALA A N 1
ATOM 686 C CA . ALA A 1 90 ? -6.504 -4.065 -16.055 1.00 95.69 90 ALA A CA 1
ATOM 687 C C . ALA A 1 90 ? -7.187 -5.075 -16.992 1.00 95.69 90 ALA A C 1
ATOM 689 O O . ALA A 1 90 ? -7.831 -4.659 -17.950 1.00 95.69 90 ALA A O 1
ATOM 690 N N . ASP A 1 91 ? -7.027 -6.381 -16.727 1.00 93.81 91 ASP A N 1
ATOM 691 C CA . ASP A 1 91 ? -7.469 -7.480 -17.609 1.00 93.81 91 ASP A CA 1
ATOM 692 C C . ASP A 1 91 ? -7.009 -7.290 -19.073 1.00 93.81 91 ASP A C 1
ATOM 694 O O . ASP A 1 91 ? -7.728 -7.575 -20.033 1.00 93.81 91 ASP A O 1
ATOM 698 N N . ASP A 1 92 ? -5.783 -6.779 -19.247 1.00 96.50 92 ASP A N 1
ATOM 699 C CA . ASP A 1 92 ? -5.199 -6.447 -20.548 1.00 96.50 92 ASP A CA 1
ATOM 700 C C . ASP A 1 92 ? -4.049 -7.417 -20.909 1.00 96.50 92 ASP A C 1
ATOM 702 O O . ASP A 1 92 ? -3.102 -7.586 -20.127 1.00 96.50 92 ASP A O 1
ATOM 706 N N . PRO A 1 93 ? -4.093 -8.076 -22.087 1.00 96.69 93 PRO A N 1
ATOM 707 C CA . PRO A 1 93 ? -3.065 -9.030 -22.497 1.00 96.69 93 PRO A CA 1
ATOM 708 C C . PRO A 1 93 ? -1.683 -8.399 -22.728 1.00 96.69 93 PRO A C 1
ATOM 710 O O . PRO A 1 93 ? -0.681 -9.065 -22.464 1.00 96.69 93 PRO A O 1
ATOM 713 N N . ASP A 1 94 ? -1.603 -7.148 -23.188 1.00 96.75 94 ASP A N 1
ATOM 714 C CA . ASP A 1 94 ? -0.328 -6.466 -23.433 1.00 96.75 94 ASP A CA 1
ATOM 715 C C . ASP A 1 94 ? 0.357 -6.126 -22.095 1.00 96.75 94 ASP A C 1
ATOM 717 O O . ASP A 1 94 ? 1.569 -6.318 -21.940 1.00 96.75 94 ASP A O 1
ATOM 721 N N . VAL A 1 95 ? -0.426 -5.725 -21.084 1.00 98.12 95 VAL A N 1
ATOM 722 C CA . VAL A 1 95 ? 0.061 -5.528 -19.705 1.00 98.12 95 VAL A CA 1
ATOM 723 C C . VAL A 1 95 ? 0.522 -6.858 -19.099 1.00 98.12 95 VAL A C 1
ATOM 725 O O . VAL A 1 95 ? 1.589 -6.922 -18.481 1.00 98.12 95 VAL A O 1
ATOM 728 N N . ALA A 1 96 ? -0.221 -7.946 -19.323 1.00 98.38 96 ALA A N 1
ATOM 729 C CA . ALA A 1 96 ? 0.153 -9.277 -18.846 1.00 98.38 96 ALA A CA 1
ATOM 730 C C . ALA A 1 96 ? 1.463 -9.798 -19.470 1.00 98.38 96 ALA A C 1
ATOM 732 O O . ALA A 1 96 ? 2.301 -10.378 -18.768 1.00 98.38 96 ALA A O 1
ATOM 733 N N . ASP A 1 97 ? 1.681 -9.563 -20.765 1.00 98.56 97 ASP A N 1
ATOM 734 C CA . ASP A 1 97 ? 2.926 -9.921 -21.453 1.00 98.56 97 ASP A CA 1
ATOM 735 C C . ASP A 1 97 ? 4.122 -9.090 -20.943 1.00 98.56 97 ASP A C 1
ATOM 737 O O . ASP A 1 97 ? 5.225 -9.625 -20.731 1.00 98.56 97 ASP A O 1
ATOM 741 N N . ALA A 1 98 ? 3.908 -7.798 -20.676 1.00 98.56 98 ALA A N 1
ATOM 742 C CA . ALA A 1 98 ? 4.916 -6.932 -20.074 1.00 98.56 98 ALA A CA 1
ATOM 743 C C . ALA A 1 98 ? 5.260 -7.372 -18.638 1.00 98.56 98 ALA A C 1
ATOM 745 O O . ALA A 1 98 ? 6.442 -7.523 -18.306 1.00 98.56 98 ALA A O 1
ATOM 746 N N . LEU A 1 99 ? 4.256 -7.706 -17.816 1.00 98.69 99 LEU A N 1
ATOM 747 C CA . LEU A 1 99 ? 4.453 -8.266 -16.475 1.00 98.69 99 LEU A CA 1
ATOM 748 C C . LEU A 1 99 ? 5.261 -9.569 -16.526 1.00 98.69 99 LEU A C 1
ATOM 750 O O . LEU A 1 99 ? 6.193 -9.753 -15.741 1.00 98.69 99 LEU A O 1
ATOM 754 N N . ALA A 1 100 ? 4.960 -10.478 -17.456 1.00 98.75 100 ALA A N 1
ATOM 755 C CA . ALA A 1 100 ? 5.702 -11.732 -17.590 1.00 98.75 100 ALA A CA 1
ATOM 756 C C . ALA A 1 100 ? 7.198 -11.491 -17.877 1.00 98.75 100 ALA A C 1
ATOM 758 O O . ALA A 1 100 ? 8.072 -12.218 -17.375 1.00 98.75 100 ALA A O 1
ATOM 759 N N . THR A 1 101 ? 7.503 -10.447 -18.653 1.00 98.75 101 THR A N 1
ATOM 760 C CA . THR A 1 101 ? 8.872 -9.998 -18.935 1.00 98.75 101 THR A CA 1
ATOM 761 C C . THR A 1 101 ? 9.527 -9.392 -17.693 1.00 98.75 101 THR A C 1
ATOM 763 O O . THR A 1 101 ? 10.633 -9.814 -17.329 1.00 98.75 101 THR A O 1
ATOM 766 N N . LEU A 1 102 ? 8.825 -8.501 -16.987 1.00 98.69 102 LEU A N 1
ATOM 767 C CA . LEU A 1 102 ? 9.271 -7.911 -15.724 1.00 98.69 102 LEU A CA 1
ATOM 768 C C . LEU A 1 102 ? 9.580 -8.990 -14.683 1.00 98.69 102 LEU A C 1
ATOM 770 O O . LEU A 1 102 ? 10.703 -9.060 -14.191 1.00 98.69 102 LEU A O 1
ATOM 774 N N . GLN A 1 103 ? 8.658 -9.917 -14.426 1.00 98.44 103 GLN A N 1
ATOM 775 C CA . GLN A 1 103 ? 8.843 -11.015 -13.472 1.00 98.44 103 GLN A CA 1
ATOM 776 C C . GLN A 1 103 ? 10.053 -11.899 -13.810 1.00 98.44 103 GLN A C 1
ATOM 778 O O . GLN A 1 103 ? 10.734 -12.421 -12.921 1.00 98.44 103 GLN A O 1
ATOM 783 N N . LYS A 1 104 ? 10.357 -12.099 -15.099 1.00 98.62 104 LYS A N 1
ATOM 784 C CA . LYS A 1 104 ? 11.558 -12.833 -15.515 1.00 98.62 104 LYS A CA 1
ATOM 785 C C . LYS A 1 104 ? 12.834 -12.073 -15.150 1.00 98.62 104 LYS A C 1
ATOM 787 O O . LYS A 1 104 ? 13.776 -12.705 -14.665 1.00 98.62 104 LYS A O 1
ATOM 792 N N . ALA A 1 105 ? 12.875 -10.761 -15.372 1.00 98.50 105 ALA A N 1
ATOM 793 C CA . ALA A 1 105 ? 14.007 -9.921 -14.984 1.00 98.50 105 ALA A CA 1
ATOM 794 C C . ALA A 1 105 ? 14.134 -9.806 -13.454 1.00 98.50 105 ALA A C 1
ATOM 796 O O . ALA A 1 105 ? 15.239 -9.884 -12.911 1.00 98.50 105 ALA A O 1
ATOM 797 N N . TYR A 1 106 ? 13.000 -9.746 -12.757 1.00 96.69 106 TYR A N 1
ATOM 798 C CA . TYR A 1 106 ? 12.888 -9.755 -11.303 1.00 96.69 106 TYR A CA 1
ATOM 799 C C . TYR A 1 106 ? 13.536 -11.006 -10.698 1.00 96.69 106 TYR A C 1
ATOM 801 O O . TYR A 1 106 ? 14.483 -10.905 -9.920 1.00 96.69 106 TYR A O 1
ATOM 809 N N . ARG A 1 107 ? 13.149 -12.201 -11.171 1.00 97.12 107 ARG A N 1
ATOM 810 C CA . ARG A 1 107 ? 13.748 -13.485 -10.749 1.00 97.12 107 ARG A CA 1
ATOM 811 C C . ARG A 1 107 ? 15.239 -13.610 -11.069 1.00 97.12 107 ARG A C 1
ATOM 813 O O . ARG A 1 107 ? 15.942 -14.366 -10.409 1.00 97.12 107 ARG A O 1
ATOM 820 N N . ALA A 1 108 ? 15.730 -12.930 -12.104 1.00 98.06 108 ALA A N 1
ATOM 821 C CA . ALA A 1 108 ? 17.161 -12.904 -12.409 1.00 98.06 108 ALA A CA 1
ATOM 822 C C . ALA A 1 108 ? 17.937 -11.950 -11.483 1.00 98.06 108 ALA A C 1
ATOM 824 O O . ALA A 1 108 ? 19.135 -12.152 -11.257 1.00 98.06 108 ALA A O 1
ATOM 825 N N . THR A 1 109 ? 17.263 -10.917 -10.977 1.00 98.19 109 THR A N 1
ATOM 826 C CA . THR A 1 109 ? 17.843 -9.871 -10.133 1.00 98.19 109 THR A CA 1
ATOM 827 C C . THR A 1 109 ? 17.817 -10.252 -8.660 1.00 98.19 109 THR A C 1
ATOM 829 O O . THR A 1 109 ? 18.812 -10.044 -7.974 1.00 98.19 109 THR A O 1
ATOM 832 N N . ILE A 1 110 ? 16.742 -10.858 -8.168 1.00 97.31 110 ILE A N 1
ATOM 833 C CA . ILE A 1 110 ? 16.635 -11.291 -6.773 1.00 97.31 110 ILE A CA 1
ATOM 834 C C . ILE A 1 110 ? 17.355 -12.626 -6.585 1.00 97.31 110 ILE A C 1
ATOM 836 O O . ILE A 1 110 ? 16.986 -13.646 -7.161 1.00 97.31 110 ILE A O 1
ATOM 840 N N . LEU A 1 111 ? 18.414 -12.616 -5.773 1.00 97.31 111 LEU A N 1
ATOM 841 C CA . LEU A 1 111 ? 19.185 -13.810 -5.411 1.00 97.31 111 LEU A CA 1
ATOM 842 C C . LEU A 1 111 ? 18.513 -14.593 -4.283 1.00 97.31 111 LEU A C 1
ATOM 844 O O . LEU A 1 111 ? 18.568 -15.822 -4.266 1.00 97.31 111 LEU A O 1
ATOM 848 N N . ALA A 1 112 ? 17.941 -13.867 -3.329 1.00 97.06 112 ALA A N 1
ATOM 849 C CA . ALA A 1 112 ? 17.161 -14.385 -2.220 1.00 97.06 112 ALA A CA 1
ATOM 850 C C . ALA A 1 112 ? 16.254 -13.266 -1.708 1.00 97.06 112 ALA A C 1
ATOM 852 O O . ALA A 1 112 ? 16.666 -12.107 -1.683 1.00 97.06 112 ALA A O 1
ATOM 853 N N . GLU A 1 113 ? 15.059 -13.628 -1.281 1.00 95.75 113 GLU A N 1
ATOM 854 C CA . GLU A 1 113 ? 14.091 -12.750 -0.635 1.00 95.75 113 GLU A CA 1
ATOM 855 C C . GLU A 1 113 ? 13.442 -13.560 0.494 1.00 95.75 113 GLU A C 1
ATOM 857 O O . GLU A 1 113 ? 13.347 -14.792 0.411 1.00 95.75 113 GLU A O 1
ATOM 862 N N . THR A 1 114 ? 13.135 -12.892 1.599 1.00 93.44 114 THR A N 1
ATOM 863 C CA . THR A 1 114 ? 12.347 -13.447 2.693 1.00 93.44 114 THR A CA 1
ATOM 864 C C . THR A 1 114 ? 11.578 -12.326 3.369 1.00 93.44 114 THR A C 1
ATOM 866 O O . THR A 1 114 ? 12.146 -11.278 3.673 1.00 93.44 114 THR A O 1
ATOM 869 N N . HIS A 1 115 ? 10.333 -12.614 3.715 1.00 91.94 115 HIS A N 1
ATOM 870 C CA . HIS A 1 115 ? 9.480 -11.751 4.515 1.00 91.94 115 HIS A CA 1
ATOM 871 C C . HIS A 1 115 ? 8.777 -12.558 5.603 1.00 91.94 115 HIS A C 1
ATOM 873 O O . HIS A 1 115 ? 8.736 -13.796 5.565 1.00 91.94 115 HIS A O 1
ATOM 879 N N . GLY A 1 116 ? 8.288 -11.854 6.614 1.00 84.94 116 GLY A N 1
ATOM 880 C CA . GLY A 1 116 ? 7.409 -12.418 7.617 1.00 84.94 116 GLY A CA 1
ATOM 881 C C . GLY A 1 116 ? 5.944 -12.455 7.184 1.00 84.94 116 GLY A C 1
ATOM 882 O O . GLY A 1 116 ? 5.578 -11.813 6.202 1.00 84.94 116 GLY A O 1
ATOM 883 N N . PRO A 1 117 ? 5.101 -13.215 7.902 1.00 79.06 117 PRO A N 1
ATOM 884 C CA . PRO A 1 11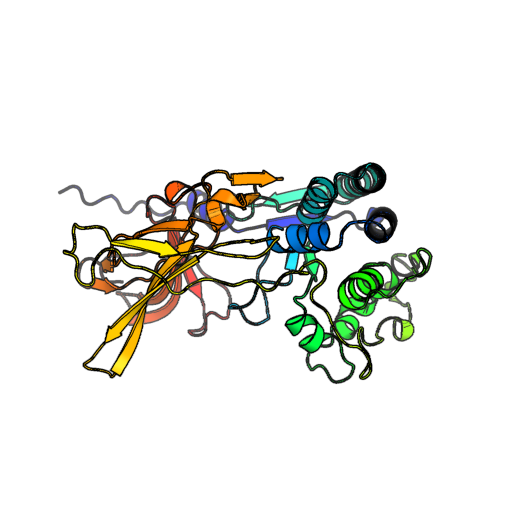7 ? 3.665 -13.309 7.633 1.00 79.06 117 PRO A CA 1
ATOM 885 C C . PRO A 1 117 ? 2.920 -11.960 7.594 1.00 79.06 117 PRO A C 1
ATOM 887 O O . PRO A 1 117 ? 1.979 -11.845 6.815 1.00 79.06 117 PRO A O 1
ATOM 890 N N . GLU A 1 118 ? 3.356 -10.948 8.354 1.00 78.19 118 GLU A N 1
ATOM 891 C CA . GLU A 1 118 ? 2.727 -9.607 8.424 1.00 78.19 118 GLU A CA 1
ATOM 892 C C . GLU A 1 118 ? 3.143 -8.696 7.252 1.00 78.19 118 GLU A C 1
ATOM 894 O O . GLU A 1 118 ? 2.652 -7.583 7.084 1.00 78.19 118 GLU A O 1
ATOM 899 N N . ARG A 1 119 ? 4.058 -9.183 6.406 1.00 87.56 119 ARG A N 1
ATOM 900 C CA . ARG A 1 119 ? 4.521 -8.525 5.178 1.00 87.56 119 ARG A CA 1
ATOM 901 C C . ARG A 1 119 ? 4.260 -9.416 3.964 1.00 87.56 119 ARG A C 1
ATOM 903 O O . ARG A 1 119 ? 5.101 -9.531 3.070 1.00 87.56 119 ARG A O 1
ATOM 910 N N . SER A 1 120 ? 3.108 -10.089 3.957 1.00 89.12 120 SER A N 1
ATOM 911 C CA . SER A 1 120 ? 2.626 -10.847 2.795 1.00 89.12 120 SER A CA 1
ATOM 912 C C . SER A 1 120 ? 2.580 -9.946 1.553 1.00 89.12 120 SER A C 1
ATOM 914 O O . SER A 1 120 ? 2.430 -8.738 1.654 1.00 89.12 120 SER A O 1
ATOM 916 N N . GLY A 1 121 ? 2.801 -10.501 0.364 1.00 92.06 121 GLY A N 1
ATOM 917 C CA . GLY A 1 121 ? 2.952 -9.711 -0.864 1.00 92.06 121 GLY A CA 1
ATOM 918 C C . GLY A 1 121 ? 4.326 -9.075 -1.065 1.00 92.06 121 GLY A C 1
ATOM 919 O O . GLY A 1 121 ? 4.631 -8.677 -2.187 1.00 92.06 121 GLY A O 1
ATOM 920 N N . ALA A 1 122 ? 5.198 -9.025 -0.052 1.00 96.00 122 ALA A N 1
ATOM 921 C CA . ALA A 1 122 ? 6.552 -8.526 -0.249 1.00 96.00 122 ALA A CA 1
ATOM 922 C C . ALA A 1 122 ? 7.312 -9.383 -1.278 1.00 96.00 122 ALA A C 1
ATOM 924 O O . ALA A 1 122 ? 7.468 -10.598 -1.152 1.00 96.00 122 ALA A O 1
ATOM 925 N N . SER A 1 123 ? 7.815 -8.722 -2.311 1.00 96.50 123 SER A N 1
ATOM 926 C CA . SER A 1 123 ? 8.606 -9.302 -3.391 1.00 96.50 123 SER A CA 1
ATOM 927 C C . SER A 1 123 ? 10.051 -8.811 -3.365 1.00 96.50 123 SER A C 1
ATOM 929 O O . SER A 1 123 ? 10.890 -9.317 -4.107 1.00 96.50 123 SER A O 1
ATOM 931 N N . GLY A 1 124 ? 10.373 -7.858 -2.491 1.00 95.75 124 GLY A N 1
ATOM 932 C CA . GLY A 1 124 ? 11.740 -7.529 -2.111 1.00 95.75 124 GLY A CA 1
ATOM 933 C C . GLY A 1 124 ? 12.314 -6.244 -2.703 1.00 95.75 124 GLY A C 1
ATOM 934 O O . GLY A 1 124 ? 13.452 -5.905 -2.366 1.00 95.75 124 GLY A O 1
ATOM 935 N N . LEU A 1 125 ? 11.559 -5.526 -3.537 1.00 96.94 125 LEU A N 1
ATOM 936 C CA . LEU A 1 125 ? 11.846 -4.153 -3.960 1.00 96.94 125 LEU A CA 1
ATOM 937 C C . LEU A 1 125 ? 10.585 -3.305 -3.777 1.00 96.94 125 LEU A C 1
ATOM 939 O O . LEU A 1 125 ? 9.504 -3.712 -4.195 1.00 96.94 125 LEU A O 1
ATOM 943 N N . SER A 1 126 ? 10.743 -2.114 -3.208 1.00 95.75 126 SER A N 1
ATOM 944 C CA . SER A 1 126 ? 9.670 -1.129 -3.092 1.00 95.75 126 SER A CA 1
ATOM 945 C C . SER A 1 126 ? 9.798 -0.018 -4.135 1.00 95.75 126 SER A C 1
ATOM 947 O O . SER A 1 126 ? 10.886 0.265 -4.649 1.00 95.75 126 SER A O 1
ATOM 949 N N . LEU A 1 127 ? 8.670 0.619 -4.436 1.00 94.62 127 LEU A N 1
ATOM 950 C CA . LEU A 1 127 ? 8.555 1.845 -5.217 1.00 94.62 127 LEU A CA 1
ATOM 951 C C . LEU A 1 127 ? 7.997 2.967 -4.347 1.00 94.62 127 LEU A C 1
ATOM 953 O O . LEU A 1 127 ? 7.199 2.724 -3.448 1.00 94.62 127 LEU A O 1
ATOM 957 N N . PHE A 1 128 ? 8.380 4.200 -4.667 1.00 94.88 128 PHE A N 1
ATOM 958 C CA . PHE A 1 128 ? 7.753 5.399 -4.118 1.00 94.88 128 PHE A CA 1
ATOM 959 C C . PHE A 1 128 ? 6.573 5.813 -5.011 1.00 94.88 128 PHE A C 1
ATOM 961 O O . PHE A 1 128 ? 6.783 6.402 -6.071 1.00 94.88 128 PHE A O 1
ATOM 968 N N . PHE A 1 129 ? 5.349 5.489 -4.597 1.00 96.31 129 PHE A N 1
ATOM 969 C CA . PHE A 1 129 ? 4.088 5.877 -5.228 1.00 96.31 129 PHE A CA 1
ATOM 970 C C . PHE A 1 129 ? 3.305 6.828 -4.294 1.00 96.31 129 PHE A C 1
ATOM 972 O O . PHE A 1 129 ? 2.478 6.380 -3.492 1.00 96.31 129 PHE A O 1
ATOM 979 N N . PRO A 1 130 ? 3.557 8.148 -4.355 1.00 94.12 130 PRO A N 1
ATOM 980 C CA . PRO A 1 130 ? 2.931 9.122 -3.455 1.00 94.12 130 PRO A CA 1
ATOM 981 C C . PRO A 1 130 ? 1.411 9.214 -3.645 1.00 94.12 130 PRO A C 1
ATOM 983 O O . PRO A 1 130 ? 0.897 8.796 -4.671 1.00 94.12 130 PRO A O 1
ATOM 986 N N . THR A 1 131 ? 0.675 9.735 -2.662 1.00 92.56 131 THR A N 1
ATOM 987 C CA . THR A 1 131 ? -0.696 10.244 -2.876 1.00 92.56 131 THR A CA 1
ATOM 988 C C . THR A 1 131 ? -0.636 11.588 -3.626 1.00 92.56 131 THR A C 1
ATOM 990 O O . THR A 1 131 ? 0.443 12.184 -3.680 1.00 92.56 131 THR A O 1
ATOM 993 N N . PRO A 1 132 ? -1.743 12.110 -4.194 1.00 91.50 132 PRO A N 1
ATOM 994 C CA . PRO A 1 132 ? -1.761 13.453 -4.791 1.00 91.50 132 PRO A CA 1
ATOM 995 C C . PRO A 1 132 ? -1.207 14.554 -3.869 1.00 91.50 132 PRO A C 1
ATOM 997 O O . PRO A 1 132 ? -0.384 15.373 -4.289 1.00 91.50 132 PRO A O 1
ATOM 1000 N N . ASP A 1 133 ? -1.598 14.534 -2.595 1.00 91.19 133 ASP A N 1
ATOM 1001 C CA . ASP A 1 133 ? -1.160 15.527 -1.611 1.00 91.19 133 ASP A CA 1
ATOM 1002 C C . ASP A 1 133 ? 0.329 15.385 -1.293 1.00 91.19 133 ASP A C 1
ATOM 1004 O O . ASP A 1 133 ? 1.072 16.370 -1.299 1.00 91.19 133 ASP A O 1
ATOM 1008 N N . LEU A 1 134 ? 0.813 14.152 -1.115 1.00 92.38 134 LEU A N 1
ATOM 1009 C CA . LEU A 1 134 ? 2.235 13.923 -0.891 1.00 92.38 134 LEU A CA 1
ATOM 1010 C C . LEU A 1 134 ? 3.069 14.274 -2.128 1.00 92.38 134 LEU A C 1
ATOM 1012 O O . LEU A 1 134 ? 4.149 14.846 -1.997 1.00 92.38 134 LEU A O 1
ATOM 1016 N N . LEU A 1 135 ? 2.574 13.976 -3.330 1.00 93.19 135 LEU A N 1
ATOM 1017 C CA . LEU A 1 135 ? 3.232 14.348 -4.578 1.00 93.19 135 LEU A CA 1
ATOM 1018 C C . LEU A 1 135 ? 3.374 15.870 -4.681 1.00 93.19 135 LEU A C 1
ATOM 1020 O O . LEU A 1 135 ? 4.446 16.354 -5.038 1.00 93.19 135 LEU A O 1
ATOM 1024 N N . THR A 1 136 ? 2.336 16.617 -4.295 1.00 91.56 136 THR A N 1
ATOM 1025 C CA . THR A 1 136 ? 2.402 18.079 -4.161 1.00 91.56 136 THR A CA 1
ATOM 1026 C C . THR A 1 136 ? 3.479 18.480 -3.153 1.00 91.56 136 THR A C 1
ATOM 1028 O O . THR A 1 136 ? 4.281 19.365 -3.427 1.00 91.56 136 THR A O 1
ATOM 1031 N N . ALA A 1 137 ? 3.560 17.814 -2.001 1.00 90.81 137 ALA A N 1
ATOM 1032 C CA . ALA A 1 137 ? 4.535 18.157 -0.968 1.00 90.81 137 ALA A CA 1
ATOM 1033 C C . ALA A 1 137 ? 5.999 17.912 -1.392 1.00 90.81 137 ALA A C 1
ATOM 1035 O O . ALA A 1 137 ? 6.885 18.664 -0.977 1.00 90.81 137 ALA A O 1
ATOM 1036 N N . VAL A 1 138 ? 6.274 16.901 -2.229 1.00 91.50 138 VAL A N 1
ATOM 1037 C CA . VAL A 1 138 ? 7.648 16.487 -2.596 1.00 91.50 138 VAL A CA 1
ATOM 1038 C C . VAL A 1 138 ? 8.050 16.760 -4.051 1.00 91.50 138 VAL A C 1
ATOM 1040 O O . VAL A 1 138 ? 9.186 16.469 -4.435 1.00 91.50 138 VAL A O 1
ATOM 1043 N N . GLY A 1 139 ? 7.132 17.250 -4.882 1.00 91.38 139 GLY A N 1
ATOM 1044 C CA . GLY A 1 139 ? 7.310 17.318 -6.333 1.00 91.38 139 GLY A CA 1
ATOM 1045 C C . GLY A 1 139 ? 7.918 18.617 -6.867 1.00 91.38 139 GLY A C 1
ATOM 1046 O O . GLY A 1 139 ? 8.467 18.599 -7.969 1.00 91.38 139 GLY A O 1
ATOM 1047 N N . TYR A 1 140 ? 7.855 19.721 -6.118 1.00 91.06 140 TYR A N 1
ATOM 1048 C CA . TYR A 1 140 ? 8.274 21.048 -6.584 1.00 91.06 140 TYR A CA 1
ATOM 1049 C C . TYR A 1 140 ? 9.735 21.372 -6.255 1.00 91.06 140 TYR A C 1
ATOM 1051 O O . TYR A 1 140 ? 10.409 20.706 -5.468 1.00 91.06 140 TYR A O 1
ATOM 1059 N N . ALA A 1 141 ? 10.244 22.434 -6.882 1.00 86.50 141 ALA A N 1
ATOM 1060 C CA . ALA A 1 141 ? 11.621 22.895 -6.708 1.00 86.50 141 ALA A CA 1
ATOM 1061 C C . ALA A 1 141 ? 11.931 23.395 -5.288 1.00 86.50 141 ALA A C 1
ATOM 1063 O O . ALA A 1 141 ? 13.084 23.349 -4.858 1.00 86.50 141 ALA A O 1
ATOM 1064 N N . ASP A 1 142 ? 10.926 23.926 -4.598 1.00 85.88 142 ASP A N 1
ATOM 1065 C CA . ASP A 1 142 ? 11.007 24.497 -3.256 1.00 85.88 142 ASP A CA 1
ATOM 1066 C C . ASP A 1 142 ? 10.523 23.540 -2.156 1.00 85.88 142 ASP A C 1
ATOM 1068 O O . ASP A 1 142 ? 10.597 23.894 -0.977 1.00 85.88 142 ASP A O 1
ATOM 1072 N N . SER A 1 143 ? 10.112 22.318 -2.517 1.00 87.12 143 SER A N 1
ATOM 1073 C CA . SER A 1 143 ? 9.819 21.241 -1.572 1.00 87.12 143 SER A CA 1
ATOM 1074 C C . SER A 1 143 ? 11.018 20.973 -0.657 1.00 87.12 143 SER A C 1
ATOM 1076 O O . SER A 1 143 ? 12.135 20.735 -1.124 1.00 87.12 143 SER A O 1
ATOM 1078 N N . GLU A 1 144 ? 10.786 20.937 0.660 1.00 81.94 144 GLU A N 1
ATOM 1079 C CA . GLU A 1 144 ? 11.842 20.645 1.645 1.00 81.94 144 GLU A CA 1
ATOM 1080 C C . GLU A 1 144 ? 12.479 19.262 1.422 1.00 81.94 144 GLU A C 1
ATOM 1082 O O . GLU A 1 144 ? 13.678 19.083 1.648 1.00 81.94 144 GLU A O 1
ATOM 1087 N N . LEU A 1 145 ? 11.683 18.305 0.932 1.00 78.50 145 LEU A N 1
ATOM 1088 C CA . LEU A 1 145 ? 12.077 16.932 0.616 1.00 78.50 145 LEU A CA 1
ATOM 1089 C C . LEU A 1 145 ? 11.837 16.606 -0.868 1.00 78.50 145 LEU A C 1
ATOM 1091 O O . LEU A 1 145 ? 11.162 15.633 -1.190 1.00 78.50 145 LEU A O 1
ATOM 1095 N N . ALA A 1 146 ? 12.381 17.417 -1.780 1.00 82.62 146 ALA A N 1
ATOM 1096 C CA . ALA A 1 146 ? 12.224 17.201 -3.222 1.00 82.6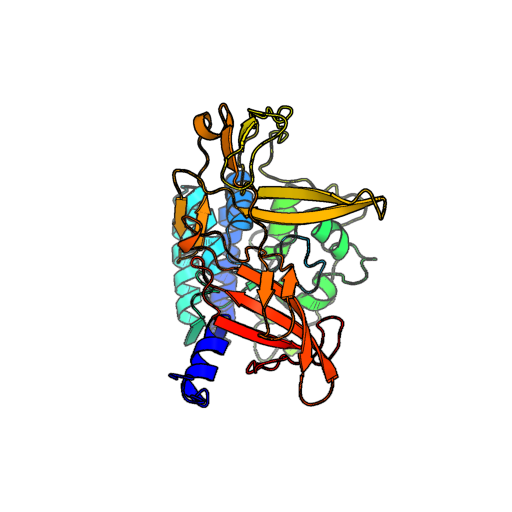2 146 ALA A CA 1
ATOM 1097 C C . ALA A 1 146 ? 12.683 15.790 -3.666 1.00 82.62 146 ALA A C 1
ATOM 1099 O O . ALA A 1 146 ? 13.871 15.466 -3.595 1.00 82.62 146 ALA A O 1
ATOM 1100 N N . TYR A 1 147 ? 11.759 14.954 -4.158 1.00 82.00 147 TYR A N 1
ATOM 1101 C CA . TYR A 1 147 ? 11.995 13.529 -4.462 1.00 82.00 147 TYR A CA 1
ATOM 1102 C C . TYR A 1 147 ? 13.180 13.297 -5.416 1.00 82.00 147 TYR A C 1
ATOM 1104 O O . TYR A 1 147 ? 14.121 12.549 -5.110 1.00 82.00 147 TYR A O 1
ATOM 1112 N N . THR A 1 148 ? 13.183 13.994 -6.554 1.00 82.25 148 THR A N 1
ATOM 1113 C CA . THR A 1 148 ? 14.191 13.822 -7.612 1.00 82.25 148 THR A CA 1
ATOM 1114 C C . THR A 1 148 ? 15.584 14.295 -7.186 1.00 82.25 148 THR A C 1
ATOM 1116 O O . THR A 1 148 ? 16.585 13.862 -7.758 1.00 82.25 148 THR A O 1
ATOM 1119 N N . ALA A 1 149 ? 15.697 15.102 -6.123 1.00 80.00 149 ALA A N 1
ATOM 1120 C CA . ALA A 1 149 ? 16.986 15.517 -5.572 1.00 80.00 149 ALA A CA 1
ATOM 1121 C C . ALA A 1 149 ? 17.737 14.360 -4.884 1.00 80.00 149 ALA A C 1
ATOM 1123 O O . ALA A 1 149 ? 18.972 14.332 -4.897 1.00 80.00 149 ALA A O 1
ATOM 1124 N N . TYR A 1 150 ? 17.017 13.388 -4.314 1.00 81.50 150 TYR A N 1
ATOM 1125 C CA . TYR A 1 150 ? 17.610 12.259 -3.583 1.00 81.50 150 TYR A CA 1
ATOM 1126 C C . TYR A 1 150 ? 17.670 10.967 -4.406 1.00 81.50 150 TYR A C 1
ATOM 1128 O O . TYR A 1 150 ? 18.521 10.114 -4.139 1.00 81.50 150 TYR A O 1
ATOM 1136 N N . ALA A 1 151 ? 16.844 10.845 -5.451 1.00 87.25 151 ALA A N 1
ATOM 1137 C CA . ALA A 1 151 ? 16.798 9.685 -6.340 1.00 87.25 151 ALA A CA 1
ATOM 1138 C C . ALA A 1 151 ? 17.276 9.920 -7.798 1.00 87.25 151 ALA A C 1
ATOM 1140 O O . ALA A 1 151 ? 16.914 9.121 -8.661 1.00 87.25 151 ALA A O 1
ATOM 1141 N N . PRO A 1 152 ? 18.144 10.898 -8.141 1.00 92.31 152 PRO A N 1
ATOM 1142 C CA . PRO A 1 152 ? 18.321 11.337 -9.535 1.00 92.31 152 PRO A CA 1
ATOM 1143 C C . PRO A 1 152 ? 18.894 10.260 -10.468 1.00 92.31 152 PRO A C 1
ATOM 1145 O O . PRO A 1 152 ? 18.714 10.291 -11.677 1.00 92.31 152 PRO A O 1
ATOM 1148 N N . ARG A 1 153 ? 19.599 9.257 -9.932 1.00 94.62 153 ARG A N 1
ATOM 1149 C CA . ARG A 1 153 ? 20.041 8.125 -10.758 1.00 94.62 153 ARG A CA 1
ATOM 1150 C C . ARG A 1 153 ? 18.894 7.194 -11.127 1.00 94.62 153 ARG A C 1
ATOM 1152 O O . ARG A 1 153 ? 18.952 6.631 -12.207 1.00 94.62 153 ARG A O 1
ATOM 1159 N N . PHE A 1 154 ? 17.927 7.000 -10.230 1.00 94.75 154 PHE A N 1
ATOM 1160 C CA . PHE A 1 154 ? 16.734 6.213 -10.523 1.00 94.75 154 PHE A CA 1
ATOM 1161 C C . PHE A 1 154 ? 15.887 6.921 -11.581 1.00 94.75 154 PHE A C 1
ATOM 1163 O O . PHE A 1 154 ? 15.591 6.290 -12.588 1.00 94.75 154 PHE A O 1
ATOM 1170 N N . VAL A 1 155 ? 15.665 8.233 -11.419 1.00 94.38 155 VAL A N 1
ATOM 1171 C CA . VAL A 1 155 ? 15.012 9.099 -12.421 1.00 94.38 155 VAL A CA 1
ATOM 1172 C C . VAL A 1 155 ? 15.640 8.901 -13.802 1.00 94.38 155 VAL A C 1
ATOM 1174 O O . VAL A 1 155 ? 14.959 8.626 -14.773 1.00 94.38 155 VAL A O 1
ATOM 1177 N N . GLY A 1 156 ? 16.972 8.938 -13.903 1.00 95.38 156 GLY A N 1
ATOM 1178 C CA . GLY A 1 156 ? 17.629 8.792 -15.203 1.00 95.38 156 GLY A CA 1
ATOM 1179 C C . GLY A 1 156 ? 17.586 7.394 -15.834 1.00 95.38 156 GLY A C 1
ATOM 1180 O O . GLY A 1 156 ? 17.893 7.275 -17.013 1.00 95.38 156 GLY A O 1
ATOM 1181 N N . VAL A 1 157 ? 17.271 6.323 -15.097 1.00 96.94 157 VAL A N 1
ATOM 1182 C CA . VAL A 1 157 ? 17.280 4.935 -15.626 1.00 96.94 157 VAL A CA 1
ATOM 1183 C C . VAL A 1 157 ? 15.885 4.327 -15.744 1.00 96.94 157 VAL A C 1
ATOM 1185 O O . VAL A 1 157 ? 15.752 3.206 -16.242 1.00 96.94 157 VAL A O 1
ATOM 1188 N N . SER A 1 158 ? 14.875 5.029 -15.239 1.00 97.44 158 SER A N 1
ATOM 1189 C CA . SER A 1 158 ? 13.512 4.561 -15.028 1.00 97.44 158 SER A CA 1
ATOM 1190 C C . SER A 1 158 ? 12.533 5.485 -15.736 1.00 97.44 158 SER A C 1
ATOM 1192 O O . SER A 1 158 ? 12.769 6.680 -15.748 1.00 97.44 158 SER A O 1
ATOM 1194 N N . LEU A 1 159 ? 11.421 4.951 -16.241 1.00 98.19 159 LEU A N 1
ATOM 1195 C CA . LEU A 1 159 ? 10.268 5.749 -16.686 1.00 98.19 159 LEU A CA 1
ATOM 1196 C C . LEU A 1 159 ? 9.265 6.011 -15.550 1.00 98.19 159 LEU A C 1
ATOM 1198 O O . LEU A 1 159 ? 8.118 6.363 -15.806 1.00 98.19 159 LEU A O 1
ATOM 1202 N N . TRP A 1 160 ? 9.631 5.742 -14.293 1.00 97.56 160 TRP A N 1
ATOM 1203 C CA . TRP A 1 160 ? 8.705 5.852 -13.160 1.00 97.56 160 TRP A CA 1
ATOM 1204 C C . TRP A 1 160 ? 8.225 7.284 -12.948 1.00 97.56 160 TRP A C 1
ATOM 1206 O O . TRP A 1 160 ? 7.034 7.506 -12.773 1.00 97.56 160 TRP A O 1
ATOM 1216 N N . ASP A 1 161 ? 9.131 8.252 -13.007 1.00 95.06 161 ASP A N 1
ATOM 1217 C CA . ASP A 1 161 ? 8.824 9.671 -12.868 1.00 95.06 161 ASP A CA 1
ATOM 1218 C C . ASP A 1 161 ? 7.923 10.161 -14.009 1.00 95.06 161 ASP A C 1
ATOM 1220 O O . ASP A 1 161 ? 6.918 10.836 -13.780 1.00 95.06 161 ASP A O 1
ATOM 1224 N N . GLU A 1 162 ? 8.227 9.753 -15.240 1.00 96.50 162 GLU A N 1
ATOM 1225 C CA . GLU A 1 162 ? 7.392 9.988 -16.413 1.00 96.50 162 GLU A CA 1
ATOM 1226 C C . GLU A 1 162 ? 6.007 9.355 -16.253 1.00 96.50 162 GLU A C 1
ATOM 1228 O O . GLU A 1 162 ? 5.003 9.999 -16.555 1.00 96.50 162 GLU A O 1
ATOM 1233 N N . PHE A 1 163 ? 5.939 8.133 -15.722 1.00 97.31 163 PHE A N 1
ATOM 1234 C CA . PHE A 1 163 ? 4.689 7.444 -15.428 1.00 97.31 163 PHE A CA 1
ATOM 1235 C C . PHE A 1 163 ? 3.887 8.143 -14.326 1.00 97.31 163 PHE A C 1
ATOM 1237 O O . PHE A 1 163 ? 2.674 8.257 -14.461 1.00 97.31 163 PHE A O 1
ATOM 1244 N N . LEU A 1 164 ? 4.520 8.663 -13.268 1.00 95.69 164 LEU A N 1
ATOM 1245 C CA . LEU A 1 164 ? 3.827 9.462 -12.253 1.00 95.69 164 LEU A CA 1
ATOM 1246 C C . LEU A 1 164 ? 3.219 10.718 -12.892 1.00 95.69 164 LEU A C 1
ATOM 1248 O O . LEU A 1 164 ? 2.053 11.022 -12.655 1.00 95.69 164 LEU A O 1
ATOM 1252 N N . ARG A 1 165 ? 3.962 11.418 -13.758 1.00 94.94 165 ARG A N 1
ATOM 1253 C CA . ARG A 1 165 ? 3.433 12.590 -14.479 1.00 94.94 165 ARG A CA 1
ATOM 1254 C C . ARG A 1 165 ? 2.310 12.204 -15.443 1.00 94.94 165 ARG A C 1
ATOM 1256 O O . ARG A 1 165 ? 1.308 12.908 -15.508 1.00 94.94 165 ARG A O 1
ATOM 1263 N N . PHE A 1 166 ? 2.422 11.077 -16.139 1.00 95.56 166 PHE A N 1
ATOM 1264 C CA . PHE A 1 166 ? 1.323 10.534 -16.936 1.00 95.56 166 PHE A CA 1
ATOM 1265 C C . PHE A 1 166 ? 0.094 10.244 -16.078 1.00 95.56 166 PHE A C 1
ATOM 1267 O O . PHE A 1 166 ? -0.989 10.716 -16.394 1.00 95.56 166 PHE A O 1
ATOM 1274 N N . HIS A 1 167 ? 0.263 9.521 -14.975 1.00 95.12 167 HIS A N 1
ATOM 1275 C CA . HIS A 1 167 ? -0.830 9.134 -14.101 1.00 95.12 167 HIS A CA 1
ATOM 1276 C C . HIS A 1 167 ? -1.545 10.376 -13.562 1.00 95.12 167 HIS A C 1
ATOM 1278 O O . HIS A 1 167 ? -2.734 10.536 -13.802 1.00 95.12 167 HIS A O 1
ATOM 1284 N N . TYR A 1 168 ? -0.821 11.296 -12.922 1.00 94.62 168 TYR A N 1
ATOM 1285 C CA . TYR A 1 168 ? -1.404 12.434 -12.206 1.00 94.62 168 TYR A CA 1
ATOM 1286 C C . TYR A 1 168 ? -1.798 13.632 -13.075 1.00 94.62 168 TYR A C 1
ATOM 1288 O O . TYR A 1 168 ? -2.717 14.368 -12.705 1.00 94.62 168 TYR A O 1
ATOM 1296 N N . LEU A 1 169 ? -1.101 13.846 -14.196 1.00 93.81 169 LEU A N 1
ATOM 1297 C CA . LEU A 1 169 ? -1.241 15.034 -15.050 1.00 93.81 169 LEU A CA 1
ATOM 1298 C C . LEU A 1 169 ? -1.714 14.691 -16.470 1.00 93.81 169 LEU A C 1
ATOM 1300 O O . LEU A 1 169 ? -1.872 15.590 -17.297 1.00 93.81 169 LEU A O 1
ATOM 1304 N N . ASN A 1 170 ? -1.917 13.404 -16.778 1.00 92.56 170 ASN A N 1
ATOM 1305 C CA . ASN A 1 170 ? -2.256 12.911 -18.115 1.00 92.56 170 ASN A CA 1
ATOM 1306 C C . ASN A 1 170 ? -1.260 13.385 -19.194 1.00 92.56 170 ASN A C 1
ATOM 1308 O O . ASN A 1 170 ? -1.639 13.737 -20.314 1.00 92.56 170 ASN A O 1
ATOM 1312 N N . GLN A 1 171 ? 0.027 13.449 -18.834 1.00 93.81 171 GLN A N 1
ATOM 1313 C CA . GLN A 1 171 ? 1.100 13.843 -19.741 1.00 93.81 171 GLN A CA 1
ATOM 1314 C C . GLN A 1 171 ? 1.784 12.622 -20.367 1.00 93.81 171 GLN A C 1
ATOM 1316 O O . GLN A 1 171 ? 2.467 11.867 -19.680 1.00 93.81 171 GLN A O 1
ATOM 1321 N N . ASP A 1 172 ? 1.680 12.493 -21.691 1.00 95.69 172 ASP A N 1
ATOM 1322 C CA . ASP A 1 172 ? 2.412 11.483 -22.461 1.00 95.69 172 ASP A CA 1
ATOM 1323 C C . ASP A 1 172 ? 3.937 11.604 -22.287 1.00 95.69 172 ASP A C 1
ATOM 1325 O O . ASP A 1 172 ? 4.489 12.703 -22.139 1.00 95.69 172 ASP A O 1
ATOM 1329 N N . PHE A 1 173 ? 4.630 10.469 -22.400 1.00 97.06 173 PHE A N 1
ATOM 1330 C CA . PHE A 1 173 ? 6.086 10.388 -22.308 1.00 97.06 173 PHE A CA 1
ATOM 1331 C C . PHE A 1 173 ? 6.709 9.514 -23.399 1.00 97.06 173 PHE A C 1
ATOM 1333 O O . PHE A 1 173 ? 6.061 8.662 -24.008 1.00 97.06 173 PHE A O 1
ATOM 1340 N N . ASP A 1 174 ? 7.992 9.766 -23.663 1.00 96.50 174 ASP A N 1
ATOM 1341 C CA . ASP A 1 174 ? 8.793 9.008 -24.622 1.00 96.50 174 ASP A CA 1
ATOM 1342 C C . ASP A 1 174 ? 9.330 7.729 -23.952 1.00 96.50 174 ASP A C 1
ATOM 1344 O O . ASP A 1 174 ? 10.076 7.837 -22.975 1.00 96.50 174 ASP A O 1
ATOM 1348 N N . PRO A 1 175 ? 9.002 6.521 -24.453 1.00 95.12 175 PRO A N 1
ATOM 1349 C CA . PRO A 1 175 ? 9.502 5.270 -23.881 1.00 95.12 175 PRO A CA 1
ATOM 1350 C C . PRO A 1 175 ? 11.026 5.111 -23.984 1.00 95.12 175 PRO A C 1
ATOM 1352 O O . PRO A 1 175 ? 11.605 4.255 -23.317 1.00 95.12 175 PRO A O 1
ATOM 1355 N N . GLU A 1 176 ? 11.697 5.914 -24.813 1.00 95.12 176 GLU A N 1
ATOM 1356 C CA . GLU A 1 176 ? 13.153 5.899 -24.958 1.00 95.12 176 GLU A CA 1
ATOM 1357 C C . GLU A 1 176 ? 13.863 6.927 -24.054 1.00 95.12 176 GLU A C 1
ATOM 1359 O O . GLU A 1 176 ? 15.091 7.034 -24.107 1.00 95.12 176 GLU A O 1
ATOM 1364 N N . ALA A 1 177 ? 13.136 7.658 -23.196 1.00 94.44 177 ALA A N 1
ATOM 1365 C CA . ALA A 1 177 ? 13.670 8.707 -22.317 1.00 94.44 177 ALA A CA 1
ATOM 1366 C C . ALA A 1 177 ? 14.461 8.179 -21.101 1.00 94.44 177 ALA A C 1
ATOM 1368 O O . ALA A 1 177 ? 14.351 8.702 -19.998 1.00 94.44 177 ALA A O 1
ATOM 1369 N N . VAL A 1 178 ? 15.294 7.155 -21.294 1.00 96.56 178 VAL A N 1
ATOM 1370 C CA . VAL A 1 178 ? 16.087 6.524 -20.231 1.00 96.56 178 VAL A CA 1
ATOM 1371 C C . VAL A 1 178 ? 17.559 6.395 -20.609 1.00 96.56 178 VAL A C 1
ATOM 1373 O O . VAL A 1 178 ? 17.926 6.032 -21.726 1.00 96.56 178 VAL A O 1
ATOM 1376 N N . ASP A 1 179 ? 18.436 6.629 -19.638 1.00 96.56 179 ASP A N 1
ATOM 1377 C CA . ASP A 1 179 ? 19.884 6.484 -19.749 1.00 96.56 179 ASP A CA 1
ATOM 1378 C C . ASP A 1 179 ? 20.383 5.310 -18.895 1.00 96.56 179 ASP A C 1
ATOM 1380 O O . ASP A 1 179 ? 20.955 5.455 -17.812 1.00 96.56 179 ASP A O 1
ATOM 1384 N N . LEU A 1 180 ? 20.235 4.094 -19.426 1.00 95.94 180 LEU A N 1
ATOM 1385 C CA . LEU A 1 180 ? 20.728 2.879 -18.765 1.00 95.94 180 LEU A CA 1
ATOM 1386 C C . LEU A 1 180 ? 22.259 2.860 -18.582 1.00 95.94 180 LEU A C 1
ATOM 1388 O O . LEU A 1 180 ? 22.776 2.049 -17.807 1.00 95.94 180 LEU A O 1
ATOM 1392 N N . SER A 1 181 ? 23.017 3.758 -19.230 1.00 94.56 181 SER A N 1
ATOM 1393 C CA . SER A 1 181 ? 24.469 3.852 -19.023 1.00 94.56 181 SER A CA 1
ATOM 1394 C C . SER A 1 181 ? 24.837 4.327 -17.610 1.00 94.56 181 SER A C 1
ATOM 1396 O O . SER A 1 181 ? 25.946 4.058 -17.133 1.00 94.56 181 SER A O 1
ATOM 1398 N N . LEU A 1 182 ? 23.891 4.943 -16.891 1.00 95.75 182 LEU A N 1
ATOM 1399 C CA . LEU A 1 182 ? 24.036 5.312 -15.482 1.00 95.75 182 LEU A CA 1
ATOM 1400 C C . LEU A 1 182 ? 24.150 4.096 -14.547 1.00 95.75 182 LEU A C 1
ATOM 1402 O O . LEU A 1 182 ? 24.621 4.245 -13.415 1.00 95.75 182 LEU A O 1
ATOM 1406 N N . LEU A 1 183 ? 23.766 2.901 -15.012 1.00 95.31 183 LEU A N 1
ATOM 1407 C CA . LEU A 1 183 ? 23.932 1.634 -14.292 1.00 95.31 183 LEU A CA 1
ATOM 1408 C C . LEU A 1 183 ? 25.268 0.941 -14.589 1.00 95.31 183 LEU A C 1
ATOM 1410 O O . LEU A 1 183 ? 25.590 -0.062 -13.946 1.00 95.31 183 LEU A O 1
ATOM 1414 N N . ASP A 1 184 ? 26.077 1.453 -15.526 1.00 93.62 184 ASP A N 1
ATOM 1415 C CA . ASP A 1 184 ? 27.401 0.889 -15.780 1.00 93.62 184 ASP A CA 1
ATOM 1416 C C . ASP A 1 184 ? 28.287 1.033 -14.522 1.00 93.62 184 ASP A C 1
ATOM 1418 O O . ASP A 1 184 ? 28.505 2.150 -14.036 1.00 93.62 184 ASP A O 1
ATOM 1422 N N . PRO A 1 185 ? 28.875 -0.061 -13.998 1.00 90.69 185 PRO A N 1
ATOM 1423 C CA . PRO A 1 185 ? 29.640 -0.015 -12.750 1.00 90.69 185 PRO A CA 1
ATOM 1424 C C . PRO A 1 185 ? 30.891 0.877 -12.785 1.00 90.69 185 PRO A C 1
ATOM 1426 O O . PRO A 1 185 ? 31.450 1.203 -11.737 1.00 90.69 185 PRO A O 1
ATOM 1429 N N . ARG A 1 186 ? 31.398 1.229 -13.974 1.00 91.19 186 ARG A N 1
ATOM 1430 C CA . ARG A 1 186 ? 32.623 2.021 -14.158 1.00 91.19 186 ARG A CA 1
ATOM 1431 C C . ARG A 1 186 ? 32.322 3.492 -14.410 1.00 91.19 186 ARG A C 1
ATOM 1433 O O . ARG A 1 186 ? 33.088 4.337 -13.931 1.00 91.19 186 ARG A O 1
ATOM 1440 N N . THR A 1 187 ? 31.281 3.795 -15.183 1.00 92.44 187 THR A N 1
ATOM 1441 C CA . THR A 1 187 ? 30.932 5.167 -15.583 1.00 92.44 187 THR A CA 1
ATOM 1442 C C . THR A 1 187 ? 29.789 5.754 -14.766 1.00 92.44 187 THR A C 1
ATOM 1444 O O . THR A 1 187 ? 29.885 6.920 -14.391 1.00 92.44 187 THR A O 1
ATOM 1447 N N . GLY A 1 188 ? 28.783 4.960 -14.394 1.00 91.75 188 GLY A N 1
ATOM 1448 C CA . GLY A 1 188 ? 27.602 5.394 -13.640 1.00 91.75 188 GLY A CA 1
ATOM 1449 C C . GLY A 1 188 ? 27.893 6.131 -12.322 1.00 91.75 188 GLY A C 1
ATOM 1450 O O . GLY A 1 188 ? 27.316 7.195 -12.076 1.00 91.75 188 GLY A O 1
ATOM 1451 N N . PRO A 1 189 ? 28.847 5.672 -11.482 1.00 93.00 189 PRO A N 1
ATOM 1452 C CA . PRO A 1 189 ? 29.227 6.391 -10.261 1.00 93.00 189 PRO A CA 1
ATOM 1453 C C . PRO A 1 189 ? 29.846 7.778 -10.495 1.00 93.00 189 PRO A C 1
ATOM 1455 O O . PRO A 1 189 ? 29.974 8.552 -9.552 1.00 93.00 189 PRO A O 1
ATOM 1458 N N . LYS A 1 190 ? 30.278 8.080 -11.725 1.00 94.44 190 LYS A N 1
ATOM 1459 C CA . LYS A 1 190 ? 30.907 9.352 -12.117 1.00 94.44 190 LYS A CA 1
ATOM 1460 C C . LYS A 1 190 ? 30.017 10.198 -13.026 1.00 94.44 190 LYS A C 1
ATOM 1462 O O . LYS A 1 190 ? 30.463 11.260 -13.460 1.00 94.44 190 LYS A O 1
ATOM 1467 N N . ALA A 1 191 ? 28.829 9.706 -13.370 1.00 94.50 191 ALA A N 1
ATOM 1468 C CA . ALA A 1 191 ? 27.913 10.415 -14.244 1.00 94.50 191 ALA A CA 1
ATOM 1469 C C . ALA A 1 191 ? 27.492 11.745 -13.608 1.00 94.50 191 ALA A C 1
ATOM 1471 O O . ALA A 1 191 ? 27.351 11.843 -12.386 1.00 94.50 191 ALA A O 1
ATOM 1472 N N . ASN A 1 192 ? 27.314 12.766 -14.445 1.00 94.44 192 ASN A N 1
ATOM 1473 C CA . ASN A 1 192 ? 26.666 13.990 -14.005 1.00 94.44 192 ASN A CA 1
ATOM 1474 C C . ASN A 1 192 ? 25.164 13.716 -13.910 1.00 94.44 192 ASN A C 1
ATOM 1476 O O . ASN A 1 192 ? 24.582 13.264 -14.889 1.00 94.44 192 ASN A O 1
ATOM 1480 N N . LEU A 1 193 ? 24.563 13.978 -12.751 1.00 94.25 193 LEU A N 1
ATOM 1481 C CA . LEU A 1 193 ? 23.144 13.719 -12.514 1.00 94.25 193 LEU A CA 1
ATOM 1482 C C . LEU A 1 193 ? 22.282 14.984 -12.501 1.00 94.25 193 LEU A C 1
ATOM 1484 O O . LEU A 1 193 ? 21.100 14.895 -12.198 1.00 94.25 193 LEU A O 1
ATOM 1488 N N . THR A 1 194 ? 22.851 16.158 -12.802 1.00 92.38 194 THR A N 1
ATOM 1489 C CA . THR A 1 194 ? 22.110 17.429 -12.762 1.00 92.38 194 THR A CA 1
ATOM 1490 C C . THR A 1 194 ? 20.872 17.417 -13.655 1.00 92.38 194 THR A C 1
ATOM 1492 O O . THR A 1 194 ? 19.847 17.948 -13.246 1.00 92.38 194 THR A O 1
ATOM 1495 N N . ASP A 1 195 ? 20.945 16.768 -14.818 1.00 90.81 195 ASP A N 1
ATOM 1496 C CA . ASP A 1 195 ? 19.825 16.698 -15.765 1.00 90.81 195 ASP A CA 1
ATOM 1497 C C . ASP A 1 195 ? 18.680 15.791 -15.267 1.00 90.81 195 ASP A C 1
ATOM 1499 O O . ASP A 1 195 ? 17.562 15.909 -15.750 1.00 90.81 195 ASP A O 1
ATOM 1503 N N . TYR A 1 196 ? 18.935 14.939 -14.265 1.00 92.12 196 TYR A N 1
ATOM 1504 C CA . TYR A 1 196 ? 17.956 14.021 -13.663 1.00 92.12 196 TYR A CA 1
ATOM 1505 C C . TYR A 1 196 ? 17.502 14.453 -12.259 1.00 92.12 196 TYR A C 1
ATOM 1507 O O . TYR A 1 196 ? 16.749 13.747 -11.600 1.00 92.12 196 TYR A O 1
ATOM 1515 N N . ALA A 1 197 ? 17.987 15.599 -11.777 1.00 89.75 197 ALA A N 1
ATOM 1516 C CA . ALA A 1 197 ? 17.580 16.204 -10.508 1.00 89.75 197 ALA A CA 1
ATOM 1517 C C . ALA A 1 197 ? 16.587 17.360 -10.732 1.00 89.75 197 ALA A C 1
ATOM 1519 O O . ALA A 1 197 ? 16.541 18.312 -9.952 1.00 89.75 197 ALA A O 1
ATOM 1520 N N . ILE A 1 198 ? 15.854 17.319 -11.848 1.00 89.00 198 ILE A N 1
ATOM 1521 C CA . ILE A 1 198 ? 14.822 18.300 -12.184 1.00 89.00 198 ILE A CA 1
ATOM 1522 C C . ILE A 1 198 ? 13.583 17.985 -11.331 1.00 89.00 198 ILE A C 1
ATOM 1524 O O . ILE A 1 198 ? 13.251 16.807 -11.184 1.00 89.00 198 ILE A O 1
ATOM 1528 N N . PRO A 1 199 ? 12.916 18.990 -10.738 1.00 90.62 199 PRO A N 1
ATOM 1529 C CA . PRO A 1 199 ? 11.666 18.785 -10.011 1.00 90.62 199 PRO A CA 1
ATOM 1530 C C . PRO A 1 199 ? 10.625 18.047 -10.855 1.00 90.62 199 PRO A C 1
ATOM 1532 O O . PRO A 1 199 ? 10.540 18.255 -12.065 1.00 90.62 199 PRO A O 1
ATOM 1535 N N . LEU A 1 200 ? 9.850 17.184 -10.203 1.00 91.75 200 LEU A N 1
ATOM 1536 C CA . LEU A 1 200 ? 8.835 16.359 -10.857 1.00 91.75 200 LEU A CA 1
ATOM 1537 C C . LEU A 1 200 ? 7.644 17.203 -11.341 1.00 91.75 200 LEU A C 1
ATOM 1539 O O . LEU A 1 200 ? 7.032 16.892 -12.365 1.00 91.75 200 LEU A O 1
ATOM 1543 N N . LEU A 1 201 ? 7.354 18.280 -10.607 1.00 93.69 201 LEU A N 1
ATOM 1544 C CA . LEU A 1 201 ? 6.284 19.235 -10.859 1.00 93.69 201 LEU A CA 1
ATOM 1545 C C . LEU A 1 201 ? 6.830 20.644 -11.113 1.00 93.69 201 LEU A C 1
ATOM 1547 O O . LEU A 1 201 ? 7.924 21.023 -10.683 1.00 93.69 201 LEU A O 1
ATOM 1551 N N . THR A 1 202 ? 6.012 21.437 -11.789 1.00 91.56 202 THR A N 1
ATOM 1552 C CA . THR A 1 202 ? 6.186 22.859 -12.073 1.00 91.56 202 THR A CA 1
ATOM 1553 C C . THR A 1 202 ? 4.996 23.639 -11.529 1.00 91.56 202 THR A C 1
ATOM 1555 O O . THR A 1 202 ? 3.906 23.093 -11.437 1.00 91.56 202 THR A O 1
ATOM 1558 N N . ASP A 1 203 ? 5.168 24.930 -11.231 1.00 86.31 203 ASP A N 1
ATOM 1559 C CA . ASP A 1 203 ? 4.114 25.791 -10.654 1.00 86.31 203 ASP A CA 1
ATOM 1560 C C . ASP A 1 203 ? 2.813 25.881 -11.488 1.00 86.31 203 ASP A C 1
ATOM 1562 O O . ASP A 1 203 ? 1.824 26.453 -11.030 1.00 86.31 203 ASP A O 1
ATOM 1566 N N . GLU A 1 204 ? 2.819 25.384 -12.729 1.00 86.81 204 GLU A N 1
ATOM 1567 C CA . GLU A 1 204 ? 1.658 25.341 -13.626 1.00 86.81 204 GLU A CA 1
ATOM 1568 C C . GLU A 1 204 ? 0.911 23.994 -13.590 1.00 86.81 204 GLU A C 1
ATOM 1570 O O . GLU A 1 204 ? -0.173 23.899 -14.167 1.00 86.81 204 GLU A O 1
ATOM 1575 N N . ASP A 1 205 ? 1.469 22.966 -12.943 1.00 91.56 205 ASP A N 1
ATOM 1576 C CA . ASP A 1 205 ? 0.887 21.625 -12.895 1.00 91.56 205 ASP A CA 1
ATOM 1577 C C . ASP A 1 205 ? -0.299 21.568 -11.919 1.00 91.56 205 ASP A C 1
ATOM 1579 O O . ASP A 1 205 ? -0.222 21.998 -10.769 1.00 91.56 205 ASP A O 1
ATOM 1583 N N . GLU A 1 206 ? -1.409 20.991 -12.381 1.00 86.75 206 GLU A N 1
ATOM 1584 C CA . GLU A 1 206 ? -2.604 20.735 -11.577 1.00 86.75 206 GLU A CA 1
ATOM 1585 C C . GLU A 1 206 ? -2.780 19.221 -11.429 1.00 86.75 206 GLU A C 1
ATOM 1587 O O . GLU A 1 206 ? -3.075 18.516 -12.395 1.00 86.75 206 GLU A O 1
ATOM 1592 N N . ILE A 1 207 ? -2.545 18.716 -10.218 1.00 89.06 207 ILE A N 1
ATOM 1593 C CA . ILE A 1 207 ? -2.612 17.286 -9.912 1.00 89.06 207 ILE A CA 1
ATOM 1594 C C . ILE A 1 207 ? -4.072 16.846 -9.818 1.00 89.06 207 ILE A C 1
ATOM 1596 O O . ILE A 1 207 ? -4.893 17.497 -9.173 1.00 89.06 207 ILE A O 1
ATOM 1600 N N . THR A 1 208 ? -4.380 15.702 -10.424 1.00 81.81 208 THR A N 1
ATOM 1601 C CA . THR A 1 208 ? -5.687 15.044 -10.308 1.00 81.81 208 THR A CA 1
ATOM 1602 C C . THR A 1 208 ? -5.594 13.767 -9.470 1.00 81.81 208 THR A C 1
ATOM 1604 O O . THR A 1 208 ? -4.498 13.301 -9.169 1.00 81.81 208 THR A O 1
ATOM 1607 N N . ALA A 1 209 ? -6.736 13.195 -9.079 1.00 84.31 209 ALA A N 1
ATOM 1608 C CA . ALA A 1 209 ? -6.824 11.842 -8.528 1.00 84.31 209 ALA A CA 1
ATOM 1609 C C . ALA A 1 209 ? -7.338 10.901 -9.637 1.00 84.31 209 ALA A C 1
ATOM 1611 O O . ALA A 1 209 ? -8.548 10.830 -9.864 1.00 84.31 209 ALA A O 1
ATOM 1612 N N . PRO A 1 210 ? -6.451 10.230 -10.393 1.00 82.88 210 PRO A N 1
ATOM 1613 C CA . PRO A 1 210 ? -6.848 9.497 -11.591 1.00 82.88 210 PRO A CA 1
ATOM 1614 C C . PRO A 1 210 ? -7.682 8.268 -11.227 1.00 82.88 210 PRO A C 1
ATOM 1616 O O . PRO A 1 210 ? -7.389 7.586 -10.247 1.00 82.88 210 PRO A O 1
ATOM 1619 N N . GLY A 1 211 ? -8.701 7.956 -12.031 1.00 76.44 211 GLY A N 1
ATOM 1620 C CA . GLY A 1 211 ? -9.539 6.772 -11.811 1.00 76.44 211 GLY A CA 1
ATOM 1621 C C . GLY A 1 211 ? -10.577 6.911 -10.692 1.00 76.44 211 GLY A C 1
ATOM 1622 O O . GLY A 1 211 ? -11.224 5.925 -10.334 1.00 76.44 211 GLY A O 1
ATOM 1623 N N . ILE A 1 212 ? -10.753 8.120 -10.150 1.00 72.62 212 ILE A N 1
ATOM 1624 C CA . ILE A 1 212 ? -11.825 8.469 -9.212 1.00 72.62 212 ILE A CA 1
ATOM 1625 C C . ILE A 1 212 ? -12.747 9.478 -9.903 1.00 72.62 212 ILE A C 1
ATOM 1627 O O . ILE A 1 212 ? -12.687 10.683 -9.669 1.00 72.62 212 ILE A O 1
ATOM 1631 N N . ASP A 1 213 ? -13.597 8.973 -10.797 1.00 68.81 213 ASP A N 1
ATOM 1632 C CA . ASP A 1 213 ? -14.519 9.806 -11.583 1.00 68.81 213 ASP A CA 1
ATOM 1633 C C . ASP A 1 213 ? -15.820 10.137 -10.827 1.00 68.81 213 ASP A C 1
ATOM 1635 O O . ASP A 1 213 ? -16.622 10.966 -11.270 1.00 68.81 213 ASP A O 1
ATOM 1639 N N . THR A 1 214 ? -16.042 9.499 -9.675 1.00 72.44 214 THR A N 1
ATOM 1640 C CA . THR A 1 214 ? -17.241 9.666 -8.849 1.00 72.44 214 THR A CA 1
ATOM 1641 C C . THR A 1 214 ? -16.892 10.202 -7.470 1.00 72.44 214 THR A C 1
ATOM 1643 O O . THR A 1 214 ? -16.009 9.669 -6.802 1.00 72.44 214 THR A O 1
ATOM 1646 N N . GLU A 1 215 ? -17.644 11.201 -7.014 1.00 82.38 215 GLU A N 1
ATOM 1647 C CA . GLU A 1 215 ? -17.596 11.649 -5.624 1.00 82.38 215 GLU A CA 1
ATOM 1648 C C . GLU A 1 215 ? -18.041 10.504 -4.705 1.00 82.38 215 GLU A C 1
ATOM 1650 O O . GLU A 1 215 ? -19.140 9.965 -4.866 1.00 82.38 215 GLU A O 1
ATOM 1655 N N . LEU A 1 216 ? -17.184 10.130 -3.753 1.00 87.81 216 LEU A N 1
ATOM 1656 C CA . LEU A 1 216 ? -17.556 9.198 -2.699 1.00 87.81 216 LEU A CA 1
ATOM 1657 C C . LEU A 1 216 ? -18.481 9.925 -1.722 1.00 87.81 216 LEU A C 1
ATOM 1659 O O . LEU A 1 216 ? -18.107 10.935 -1.129 1.00 87.81 216 LEU A O 1
ATOM 1663 N N . THR A 1 217 ? -19.696 9.417 -1.561 1.00 93.06 217 THR A N 1
ATOM 1664 C CA . THR A 1 217 ? -20.699 10.000 -0.670 1.00 93.06 217 THR A CA 1
ATOM 1665 C C . THR A 1 217 ? -21.348 8.926 0.180 1.00 93.06 217 THR A C 1
ATOM 1667 O O . THR A 1 217 ? -21.428 7.762 -0.207 1.00 93.06 217 THR A O 1
ATOM 1670 N N . MET A 1 218 ? -21.832 9.338 1.345 1.00 95.00 218 MET A N 1
ATOM 1671 C CA . MET A 1 218 ? -22.548 8.479 2.271 1.00 95.00 218 MET A CA 1
ATOM 1672 C C . MET A 1 218 ? -23.772 9.233 2.786 1.00 95.00 218 MET A C 1
ATOM 1674 O O . MET A 1 218 ? -23.686 10.424 3.104 1.00 95.00 218 MET A O 1
ATOM 1678 N N . THR A 1 219 ? -24.928 8.576 2.846 1.00 97.38 219 THR A N 1
ATOM 1679 C CA . THR A 1 219 ? -26.094 9.157 3.525 1.00 97.38 219 THR A CA 1
ATOM 1680 C C . THR A 1 219 ? -25.826 9.288 5.028 1.00 97.38 219 THR A C 1
ATOM 1682 O O . THR A 1 219 ? -24.950 8.600 5.555 1.00 97.38 219 THR A O 1
ATOM 1685 N N . PRO A 1 220 ? -26.555 10.155 5.757 1.00 97.00 220 PRO A N 1
ATOM 1686 C CA . PRO A 1 220 ? -26.477 10.162 7.213 1.00 97.00 220 PRO A CA 1
ATOM 1687 C C . PRO A 1 220 ? -26.694 8.756 7.770 1.00 97.00 220 PRO A C 1
ATOM 1689 O O . PRO A 1 220 ? -27.575 8.042 7.295 1.00 97.00 220 PRO A O 1
ATOM 1692 N N . LEU A 1 221 ? -25.884 8.384 8.757 1.00 95.75 221 LEU A N 1
ATOM 1693 C CA . LEU A 1 221 ? -25.991 7.095 9.421 1.00 95.75 221 LEU A CA 1
ATOM 1694 C C . LEU A 1 221 ? -27.357 6.984 10.106 1.00 95.75 221 LEU A C 1
ATOM 1696 O O . LEU A 1 221 ? -27.729 7.848 10.905 1.00 95.75 221 LEU A O 1
ATOM 1700 N N . GLU A 1 222 ? -28.096 5.932 9.787 1.00 97.69 222 GLU A N 1
ATOM 1701 C CA . GLU A 1 222 ? -29.295 5.540 10.511 1.00 97.69 222 GLU A CA 1
ATOM 1702 C C . GLU A 1 222 ? -28.901 4.510 11.567 1.00 97.69 222 GLU A C 1
ATOM 1704 O O . GLU A 1 222 ? -28.183 3.551 11.286 1.00 97.69 222 GLU A O 1
ATOM 1709 N N . ILE A 1 223 ? -29.365 4.720 12.794 1.00 97.38 223 ILE A N 1
ATOM 1710 C CA . ILE A 1 223 ? -29.123 3.814 13.913 1.00 97.38 223 ILE A CA 1
ATOM 1711 C C . ILE A 1 223 ? -30.440 3.182 14.340 1.00 97.38 223 ILE A C 1
ATOM 1713 O O . ILE A 1 223 ? -31.498 3.813 14.289 1.00 97.38 223 ILE A O 1
ATOM 1717 N N . SER A 1 224 ? -30.378 1.914 14.729 1.00 97.25 224 SER A N 1
ATOM 1718 C CA . SER A 1 224 ? -31.565 1.169 15.162 1.00 97.25 224 SER A CA 1
ATOM 1719 C C . SER A 1 224 ? -32.137 1.655 16.497 1.00 97.25 224 SER A C 1
ATOM 1721 O O . SER A 1 224 ? -33.356 1.639 16.656 1.00 97.25 224 SER A O 1
ATOM 1723 N N . GLU A 1 225 ? -31.289 2.115 17.419 1.00 97.00 225 GLU A N 1
ATOM 1724 C CA . GLU A 1 225 ? -31.659 2.610 18.750 1.00 97.00 225 GLU A CA 1
ATOM 1725 C C . GLU A 1 225 ? -30.715 3.751 19.180 1.00 97.00 225 GLU A C 1
ATOM 1727 O O . GLU A 1 225 ? -29.549 3.777 18.793 1.00 97.00 225 GLU A O 1
ATOM 1732 N N . ASP A 1 226 ? -31.197 4.682 20.009 1.00 94.81 226 ASP A N 1
ATOM 1733 C CA . ASP A 1 226 ? -30.371 5.766 20.581 1.00 94.81 226 ASP A CA 1
ATOM 1734 C C . ASP A 1 226 ? -29.644 5.338 21.878 1.00 94.81 226 ASP A C 1
ATOM 1736 O O . ASP A 1 226 ? -28.775 6.049 22.382 1.00 94.81 226 ASP A O 1
ATOM 1740 N N . GLU A 1 227 ? -30.030 4.196 22.455 1.00 94.44 227 GLU A N 1
ATOM 1741 C CA . GLU A 1 227 ? -29.492 3.645 23.700 1.00 94.44 227 GLU A CA 1
ATOM 1742 C C . GLU A 1 227 ? -29.534 2.113 23.633 1.00 94.44 227 GLU A C 1
ATOM 1744 O O . GLU A 1 227 ? -30.576 1.530 23.336 1.00 94.44 227 GLU A O 1
ATOM 1749 N N . ILE A 1 228 ? -28.409 1.467 23.938 1.00 94.94 228 ILE A N 1
ATOM 1750 C CA . ILE A 1 228 ? -28.264 0.006 23.982 1.00 94.94 228 ILE A CA 1
ATOM 1751 C C . ILE A 1 228 ? -27.650 -0.416 25.322 1.00 94.94 228 ILE A C 1
ATOM 1753 O O . ILE A 1 228 ? -26.954 0.375 25.968 1.00 94.94 228 ILE A O 1
ATOM 1757 N N . ALA A 1 229 ? -27.897 -1.653 25.762 1.00 93.25 229 ALA A N 1
ATOM 1758 C CA . ALA A 1 229 ? -27.140 -2.230 26.870 1.00 93.25 229 ALA A CA 1
ATOM 1759 C C . ALA A 1 229 ? -25.734 -2.665 26.413 1.00 93.25 229 ALA A C 1
ATOM 1761 O O . ALA A 1 229 ? -25.451 -2.767 25.225 1.00 93.25 229 ALA A O 1
ATOM 1762 N N . ALA A 1 230 ? -24.845 -2.947 27.369 1.00 88.06 230 ALA A N 1
ATOM 1763 C CA . ALA A 1 230 ? -23.469 -3.359 27.074 1.00 88.06 230 ALA A CA 1
ATOM 1764 C C . ALA A 1 230 ? -23.363 -4.736 26.384 1.00 88.06 230 ALA A C 1
ATOM 1766 O O . ALA A 1 230 ? -22.321 -5.055 25.827 1.00 88.06 230 ALA A O 1
ATOM 1767 N N . ASP A 1 231 ? -24.405 -5.564 26.474 1.00 92.25 231 ASP A N 1
ATOM 1768 C CA . ASP A 1 231 ? -24.516 -6.880 25.838 1.00 92.25 231 ASP A CA 1
ATOM 1769 C C . ASP A 1 231 ? -25.426 -6.889 24.599 1.00 92.25 231 ASP A C 1
ATOM 1771 O O . ASP A 1 231 ? -25.659 -7.953 24.024 1.00 92.25 231 ASP A O 1
ATOM 1775 N N . ASP A 1 232 ? -25.929 -5.719 24.198 1.00 94.94 232 ASP A N 1
ATOM 1776 C CA . ASP A 1 232 ? -26.728 -5.534 22.990 1.00 94.94 232 ASP A CA 1
ATOM 1777 C C . ASP A 1 232 ? -25.854 -5.026 21.830 1.00 94.94 232 ASP A C 1
ATOM 1779 O O . ASP A 1 232 ? -24.764 -4.486 22.026 1.00 94.94 232 ASP A O 1
ATOM 1783 N N . THR A 1 233 ? -26.361 -5.176 20.608 1.00 96.12 233 THR A N 1
ATOM 1784 C CA . THR A 1 233 ? -25.743 -4.657 19.384 1.00 96.12 233 THR A CA 1
ATOM 1785 C C . THR A 1 233 ? -26.511 -3.442 18.864 1.00 96.12 233 THR A C 1
ATOM 1787 O O . THR A 1 233 ? -27.712 -3.286 19.105 1.00 96.12 233 THR A O 1
ATOM 1790 N N . LEU A 1 234 ? -25.825 -2.579 18.115 1.00 96.06 234 LEU A N 1
ATOM 1791 C CA . LEU A 1 234 ? -26.423 -1.488 17.357 1.00 96.06 234 LEU A CA 1
ATOM 1792 C C . LEU A 1 234 ? -26.300 -1.779 15.867 1.00 96.06 234 LEU A C 1
ATOM 1794 O O . LEU A 1 234 ? -25.201 -1.823 15.318 1.00 96.06 234 LEU A O 1
ATOM 1798 N N . LEU A 1 235 ? -27.434 -1.907 15.185 1.00 97.44 235 LEU A N 1
ATOM 1799 C CA . LEU A 1 235 ? -27.434 -1.899 13.728 1.00 97.44 235 LEU A CA 1
ATOM 1800 C C . LEU A 1 235 ? -27.242 -0.465 13.227 1.00 97.44 235 LEU A C 1
ATOM 1802 O O . LEU A 1 235 ? -28.068 0.408 13.524 1.00 97.44 235 LEU A O 1
ATOM 1806 N N . LEU A 1 236 ? -26.173 -0.271 12.463 1.00 96.56 236 LEU A N 1
ATOM 1807 C CA . LEU A 1 236 ? -25.852 0.916 11.688 1.00 96.56 236 LEU A CA 1
ATOM 1808 C C . LEU A 1 236 ? -26.240 0.667 10.229 1.00 96.56 236 LEU A C 1
ATOM 1810 O O . LEU A 1 236 ? -25.885 -0.364 9.656 1.00 96.56 236 LEU A O 1
ATOM 1814 N N . ALA A 1 237 ? -26.954 1.609 9.625 1.00 97.44 237 ALA A N 1
ATOM 1815 C CA . ALA A 1 237 ? -27.375 1.533 8.235 1.00 97.44 237 ALA A CA 1
ATOM 1816 C C . ALA A 1 237 ? -27.026 2.821 7.490 1.00 97.44 237 ALA A C 1
ATOM 1818 O O . ALA A 1 237 ? -27.196 3.927 8.005 1.00 97.44 237 ALA A O 1
ATOM 1819 N N . THR A 1 238 ? -26.543 2.689 6.259 1.00 97.44 238 THR A N 1
ATOM 1820 C CA . THR A 1 238 ? -26.320 3.828 5.367 1.00 97.44 238 THR A CA 1
ATOM 1821 C C . THR A 1 238 ? -26.306 3.383 3.905 1.00 97.44 238 THR A C 1
ATOM 1823 O O . THR A 1 238 ? -26.372 2.200 3.591 1.00 97.44 238 THR A O 1
ATOM 1826 N N . GLN A 1 239 ? -26.247 4.344 2.991 1.00 97.19 239 GLN A N 1
ATOM 1827 C CA . GLN A 1 239 ? -26.035 4.119 1.570 1.00 97.19 239 GLN A CA 1
ATOM 1828 C C . GLN A 1 239 ? -24.748 4.824 1.176 1.00 97.19 239 GLN A C 1
ATOM 1830 O O . GLN A 1 239 ? -24.616 6.038 1.362 1.00 97.19 239 GLN A O 1
ATOM 1835 N N . ILE A 1 240 ? -23.818 4.059 0.622 1.00 95.75 240 ILE A N 1
ATOM 1836 C CA . ILE A 1 240 ? -22.545 4.538 0.104 1.00 95.75 240 ILE A CA 1
ATOM 1837 C C . ILE A 1 240 ? -22.671 4.592 -1.418 1.00 95.75 240 ILE A C 1
ATOM 1839 O O . ILE A 1 240 ? -23.053 3.618 -2.065 1.00 95.75 240 ILE A O 1
ATOM 1843 N N . ALA A 1 241 ? -22.370 5.744 -2.006 1.00 92.06 241 ALA A N 1
ATOM 1844 C CA . ALA A 1 241 ? -22.350 5.924 -3.450 1.00 92.06 241 ALA A CA 1
ATOM 1845 C C . ALA A 1 241 ? -20.961 6.369 -3.902 1.00 92.06 241 ALA A C 1
ATOM 1847 O O . ALA A 1 241 ? -20.367 7.275 -3.321 1.00 92.06 241 ALA A O 1
ATOM 1848 N N . GLY A 1 242 ? -20.467 5.727 -4.955 1.00 88.25 242 GLY A N 1
ATOM 1849 C CA . GLY A 1 242 ? -19.138 5.934 -5.514 1.00 88.25 242 GLY A CA 1
ATOM 1850 C C . GLY A 1 242 ? -18.632 4.646 -6.157 1.00 88.25 242 GLY A C 1
ATOM 1851 O O . GLY A 1 242 ? -19.083 3.549 -5.825 1.00 88.25 242 GLY A O 1
ATOM 1852 N N . GLU A 1 243 ? -17.717 4.777 -7.103 1.00 85.44 243 GLU A N 1
ATOM 1853 C CA . GLU A 1 243 ? -16.962 3.670 -7.678 1.00 85.44 243 GLU A CA 1
ATOM 1854 C C . GLU A 1 243 ? -15.627 3.505 -6.941 1.00 85.44 243 GLU A C 1
ATOM 1856 O O . GLU A 1 243 ? -15.148 4.419 -6.272 1.00 85.44 243 GLU A O 1
ATOM 1861 N N . ASN A 1 244 ? -15.014 2.325 -7.070 1.00 86.69 244 ASN A N 1
ATOM 1862 C CA . ASN A 1 244 ? -13.676 2.037 -6.539 1.00 86.69 244 ASN A CA 1
ATOM 1863 C C . ASN A 1 244 ? -13.518 2.253 -5.022 1.00 86.69 244 ASN A C 1
ATOM 1865 O O . ASN A 1 244 ? -12.436 2.616 -4.561 1.00 86.69 244 ASN A O 1
ATOM 1869 N N . VAL A 1 245 ? -14.570 1.976 -4.240 1.00 91.50 245 VAL A N 1
ATOM 1870 C CA . VAL A 1 245 ? -14.471 1.924 -2.773 1.00 91.50 245 VAL A CA 1
ATOM 1871 C C . VAL A 1 245 ? -13.385 0.919 -2.384 1.00 91.50 245 VAL A C 1
ATOM 1873 O O . VAL A 1 245 ? -13.444 -0.251 -2.765 1.00 91.50 245 VAL A O 1
ATOM 1876 N N . GLY A 1 246 ? -12.368 1.413 -1.677 1.00 91.75 246 GLY A N 1
ATOM 1877 C CA . GLY A 1 246 ? -11.224 0.637 -1.215 1.00 91.75 246 GLY A CA 1
ATOM 1878 C C . GLY A 1 246 ? -11.565 -0.109 0.066 1.00 91.75 246 GLY A C 1
ATOM 1879 O O . GLY A 1 246 ? -12.070 -1.226 0.024 1.00 91.75 246 GLY A O 1
ATOM 1880 N N . TYR A 1 247 ? -11.311 0.536 1.197 1.00 92.31 247 TYR A N 1
ATOM 1881 C CA . TYR A 1 247 ? -11.641 0.044 2.529 1.00 92.31 247 TYR A CA 1
ATOM 1882 C C . TYR A 1 247 ? -12.787 0.865 3.123 1.00 92.31 247 TYR A C 1
ATOM 1884 O O . TYR A 1 247 ? -12.935 2.046 2.806 1.00 92.31 247 TYR A O 1
ATOM 1892 N N . ILE A 1 248 ? -13.588 0.235 3.978 1.00 93.62 248 ILE A N 1
ATOM 1893 C CA . ILE A 1 248 ? -14.565 0.910 4.834 1.00 93.62 248 ILE A CA 1
ATOM 1894 C C . ILE A 1 248 ? -14.100 0.684 6.267 1.00 93.62 248 ILE A C 1
ATOM 1896 O O . ILE A 1 248 ? -13.734 -0.438 6.616 1.00 93.62 248 ILE A O 1
ATOM 1900 N N . TYR A 1 249 ? -14.102 1.742 7.069 1.00 92.06 249 TYR A N 1
ATOM 1901 C CA . TYR A 1 249 ? -13.709 1.702 8.473 1.00 92.06 249 TYR A CA 1
ATOM 1902 C C . TYR A 1 249 ? -14.906 2.050 9.353 1.00 92.06 249 TYR A C 1
ATOM 1904 O O . TYR A 1 249 ? -15.757 2.851 8.956 1.00 92.06 249 TYR A O 1
ATOM 1912 N N . ILE A 1 250 ? -14.948 1.468 10.547 1.00 92.44 250 ILE A N 1
ATOM 1913 C CA . ILE A 1 250 ? -15.757 1.964 11.656 1.00 92.44 250 ILE A CA 1
ATOM 1914 C C . ILE A 1 250 ? -14.846 2.758 12.589 1.00 92.44 250 ILE A C 1
ATOM 1916 O O . ILE A 1 250 ? -13.750 2.311 12.903 1.00 92.44 250 ILE A O 1
ATOM 1920 N N . GLU A 1 251 ? -15.298 3.933 13.017 1.00 93.50 251 GLU A N 1
ATOM 1921 C CA . GLU A 1 251 ? -14.619 4.758 14.014 1.00 93.50 251 GLU A CA 1
ATOM 1922 C C . GLU A 1 251 ? -15.649 5.184 15.062 1.00 93.50 251 GLU A C 1
ATOM 1924 O O . GLU A 1 251 ? -16.653 5.826 14.731 1.00 93.50 251 GLU A O 1
ATOM 1929 N N . VAL A 1 252 ? -15.421 4.827 16.327 1.00 93.56 252 VAL A N 1
ATOM 1930 C CA . VAL A 1 252 ? -16.333 5.154 17.427 1.00 93.56 252 VAL A CA 1
ATOM 1931 C C . VAL A 1 252 ? -15.640 6.026 18.453 1.00 93.56 252 VAL A C 1
ATOM 1933 O O . VAL A 1 252 ? -14.651 5.649 19.081 1.00 93.56 252 VAL A O 1
ATOM 1936 N N . ASN A 1 253 ? -16.232 7.197 18.667 1.00 93.69 253 ASN A N 1
ATOM 1937 C CA . ASN A 1 253 ? -15.765 8.172 19.631 1.00 93.69 253 ASN A CA 1
ATOM 1938 C C . ASN A 1 253 ? -16.758 8.298 20.789 1.00 93.69 253 ASN A C 1
ATOM 1940 O O . ASN A 1 253 ? -17.929 8.629 20.587 1.00 93.69 253 ASN A O 1
ATOM 1944 N N . ARG A 1 254 ? -16.285 8.113 22.021 1.00 92.19 254 ARG A N 1
ATOM 1945 C CA . ARG A 1 254 ? -17.061 8.387 23.231 1.00 92.19 254 ARG A CA 1
ATOM 1946 C C . ARG A 1 254 ? -16.864 9.834 23.658 1.00 92.19 254 ARG A C 1
ATOM 1948 O O . ARG A 1 254 ? -15.739 10.288 23.848 1.00 92.19 254 ARG A O 1
ATOM 1955 N N . TYR A 1 255 ? -17.964 10.551 23.867 1.00 94.56 255 TYR A N 1
ATOM 1956 C CA . TYR A 1 255 ? -17.916 11.878 24.473 1.00 94.56 255 TYR A CA 1
ATOM 1957 C C . TYR A 1 255 ? -17.692 11.765 25.986 1.00 94.56 255 TYR A C 1
ATOM 1959 O O . TYR A 1 255 ? -18.458 11.112 26.698 1.00 94.56 255 TYR A O 1
ATOM 1967 N N . ASP A 1 256 ? -16.633 12.397 26.476 1.00 93.25 256 ASP A N 1
ATOM 1968 C CA . ASP A 1 256 ? -16.341 12.566 27.892 1.00 93.25 256 ASP A CA 1
ATOM 1969 C C . ASP A 1 256 ? -16.802 13.955 28.352 1.00 93.25 256 ASP A C 1
ATOM 1971 O O . ASP A 1 256 ? -16.134 14.968 28.126 1.00 93.25 256 ASP A O 1
ATOM 1975 N N . GLU A 1 257 ? -17.957 13.991 29.020 1.00 94.12 257 GLU A N 1
ATOM 1976 C CA . GLU A 1 257 ? -18.574 15.221 29.523 1.00 94.12 257 GLU A CA 1
ATOM 1977 C C . GLU A 1 257 ? -17.729 15.938 30.587 1.00 94.12 257 GLU A C 1
ATOM 1979 O O . GLU A 1 257 ? -17.841 17.156 30.733 1.00 94.12 257 GLU A O 1
ATOM 1984 N N . GLU A 1 258 ? -16.912 15.212 31.363 1.00 95.25 258 GLU A N 1
ATOM 1985 C CA . GLU A 1 258 ? -16.120 15.817 32.442 1.00 95.25 258 GLU A CA 1
ATOM 1986 C C . GLU A 1 258 ? -15.018 16.712 31.873 1.00 95.25 258 GLU A C 1
ATOM 1988 O O . GLU A 1 258 ? -14.757 17.800 32.399 1.00 95.25 258 GLU A O 1
ATOM 1993 N N . ASN A 1 259 ? -14.401 16.259 30.783 1.00 94.56 259 ASN A N 1
ATOM 1994 C CA . ASN A 1 259 ? -13.275 16.929 30.145 1.00 94.56 259 ASN A CA 1
ATOM 1995 C C . ASN A 1 259 ? -13.663 17.699 28.871 1.00 94.56 259 ASN A C 1
ATOM 1997 O O . ASN A 1 259 ? -12.839 18.468 28.377 1.00 94.56 259 ASN A O 1
ATOM 2001 N N . ASP A 1 260 ? -14.900 17.548 28.382 1.00 95.62 260 ASP A N 1
ATOM 2002 C CA . ASP A 1 260 ? -15.406 18.123 27.125 1.00 95.62 260 ASP A CA 1
ATOM 2003 C C . ASP A 1 260 ? -14.559 17.701 25.910 1.00 95.62 260 ASP A C 1
ATOM 2005 O O . ASP A 1 260 ? -14.135 18.520 25.092 1.00 95.62 260 ASP A O 1
ATOM 2009 N N . ILE A 1 261 ? -14.271 16.398 25.824 1.00 95.50 261 ILE A N 1
ATOM 2010 C CA . ILE A 1 261 ? -13.451 15.790 24.765 1.00 95.50 261 ILE A CA 1
ATOM 2011 C C . ILE A 1 261 ? -14.137 14.559 24.173 1.00 95.50 261 ILE A C 1
ATOM 2013 O O . ILE A 1 261 ? -14.962 13.922 24.822 1.00 95.50 261 ILE A O 1
ATOM 2017 N N . TYR A 1 262 ? -13.768 14.206 22.944 1.00 94.00 262 TYR A N 1
ATOM 2018 C CA . TYR A 1 262 ? -14.099 12.918 22.338 1.00 94.00 262 TYR A CA 1
ATOM 2019 C C . TYR A 1 262 ? -12.882 12.001 22.435 1.00 94.00 262 TYR A C 1
ATOM 2021 O O . TYR A 1 262 ? -11.761 12.430 22.161 1.00 94.00 262 TYR A O 1
ATOM 2029 N N . LEU A 1 263 ? -13.108 10.767 22.868 1.00 91.12 263 LEU A N 1
ATOM 2030 C CA . LEU A 1 263 ? -12.098 9.727 23.002 1.00 91.12 263 LEU A CA 1
ATOM 2031 C C . LEU A 1 263 ? -12.385 8.648 21.963 1.00 91.12 263 LEU A C 1
ATOM 2033 O O . LEU A 1 263 ? -13.493 8.115 21.948 1.00 91.12 263 LEU A O 1
ATOM 2037 N N . LEU A 1 264 ? -11.403 8.335 21.122 1.00 91.88 264 LEU A N 1
ATOM 2038 C CA . LEU A 1 264 ? -11.478 7.211 20.195 1.00 91.88 264 LEU A CA 1
ATOM 2039 C C . LEU A 1 264 ? -11.402 5.906 20.995 1.00 91.88 264 LEU A C 1
ATOM 2041 O O . LEU A 1 264 ? -10.401 5.658 21.667 1.00 91.88 264 LEU A O 1
ATOM 2045 N N . GLU A 1 265 ? -12.468 5.112 20.952 1.00 91.81 265 GLU A N 1
ATOM 2046 C CA . GLU A 1 265 ? -12.590 3.859 21.715 1.00 91.81 265 GLU A CA 1
ATOM 2047 C C . GLU A 1 265 ? -12.555 2.623 20.806 1.00 91.81 265 GLU A C 1
ATOM 2049 O O . GLU A 1 265 ? -12.173 1.549 21.264 1.00 91.81 265 GLU A O 1
ATOM 2054 N N . ASP A 1 266 ? -12.922 2.772 19.530 1.00 91.69 266 ASP A N 1
ATOM 2055 C CA . ASP A 1 266 ? -12.951 1.682 18.554 1.00 91.69 266 ASP A CA 1
ATOM 2056 C C . ASP A 1 266 ? -12.589 2.203 17.157 1.00 91.69 266 ASP A C 1
ATOM 2058 O O . ASP A 1 266 ? -13.067 3.261 16.734 1.00 91.69 266 ASP A O 1
ATOM 2062 N N . LEU A 1 267 ? -11.738 1.461 16.460 1.00 91.31 267 LEU A N 1
ATOM 2063 C CA . LEU A 1 267 ? -11.336 1.697 15.080 1.00 91.31 267 LEU A CA 1
ATOM 2064 C C . LEU A 1 267 ? -11.087 0.333 14.445 1.00 91.31 267 LEU A C 1
ATOM 2066 O O . LEU A 1 267 ? -10.171 -0.365 14.870 1.00 91.31 267 LEU A O 1
ATOM 2070 N N . ASP A 1 268 ? -11.847 -0.033 13.417 1.00 90.50 268 ASP A N 1
ATOM 2071 C CA . ASP A 1 268 ? -11.622 -1.299 12.714 1.00 90.50 268 ASP A CA 1
ATOM 2072 C C . ASP A 1 268 ? -11.980 -1.222 11.224 1.00 90.50 268 ASP A C 1
ATOM 2074 O O . ASP A 1 268 ? -12.712 -0.334 10.778 1.00 90.50 268 ASP A O 1
ATOM 2078 N N . TYR A 1 269 ? -11.480 -2.177 10.442 1.00 91.31 269 TYR A N 1
ATOM 2079 C CA . TYR A 1 269 ? -11.982 -2.446 9.103 1.00 91.31 269 TYR A CA 1
ATOM 2080 C C . TYR A 1 269 ? -13.374 -3.072 9.174 1.00 91.31 269 TYR A C 1
ATOM 2082 O O . TYR A 1 269 ? -13.603 -4.049 9.887 1.00 91.31 269 TYR A O 1
ATOM 2090 N N . VAL A 1 270 ? -14.286 -2.602 8.327 1.00 91.62 270 VAL A N 1
ATOM 2091 C CA . VAL A 1 270 ? -15.511 -3.347 8.047 1.00 91.62 270 VAL A CA 1
ATOM 2092 C C . VAL A 1 270 ? -15.198 -4.433 7.024 1.00 91.62 270 VAL A C 1
ATOM 2094 O O . VAL A 1 270 ? -14.770 -4.153 5.901 1.00 91.62 270 VAL A O 1
ATOM 2097 N N . ALA A 1 271 ? -15.417 -5.686 7.416 1.00 89.25 271 ALA A N 1
ATOM 2098 C CA . ALA A 1 271 ? -15.227 -6.826 6.535 1.00 89.25 271 ALA A CA 1
ATOM 2099 C C . ALA A 1 271 ? -16.274 -6.828 5.411 1.00 89.25 271 ALA A C 1
ATOM 2101 O O . ALA A 1 271 ? -17.475 -6.733 5.654 1.00 89.25 271 ALA A O 1
ATOM 2102 N N . SER A 1 272 ? -15.813 -6.985 4.173 1.00 91.44 272 SER A N 1
ATOM 2103 C CA . SER A 1 272 ? -16.682 -7.253 3.024 1.00 91.44 272 SER A CA 1
ATOM 2104 C C . SER A 1 272 ? -17.169 -8.706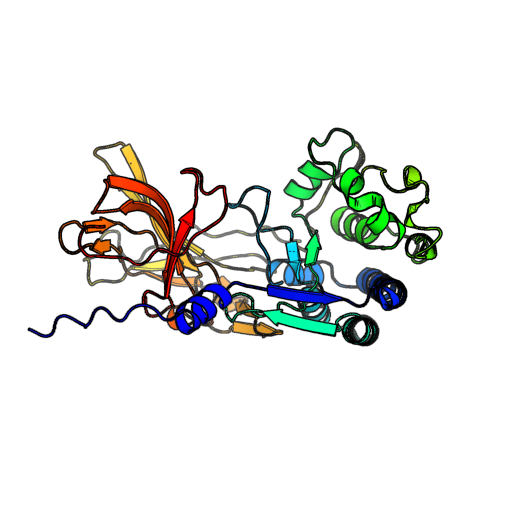 3.033 1.00 91.44 272 SER A C 1
ATOM 2106 O O . SER A 1 272 ? -16.383 -9.600 3.355 1.00 91.44 272 SER A O 1
ATOM 2108 N N . ASP A 1 273 ? -18.366 -8.975 2.511 1.00 88.19 273 ASP A N 1
ATOM 2109 C CA . ASP A 1 273 ? -18.867 -10.345 2.296 1.00 88.19 273 ASP A CA 1
ATOM 2110 C C . ASP A 1 273 ? -17.956 -11.191 1.387 1.00 88.19 273 ASP A C 1
ATOM 2112 O O . ASP A 1 273 ? -17.876 -12.419 1.516 1.00 88.19 273 ASP A O 1
ATOM 2116 N N . VAL A 1 274 ? -17.262 -10.541 0.448 1.00 90.94 274 VAL A N 1
ATOM 2117 C CA . VAL A 1 274 ? -16.324 -11.177 -0.478 1.00 90.94 274 VAL A CA 1
ATOM 2118 C C . VAL A 1 274 ? -14.986 -10.461 -0.417 1.00 90.94 274 VAL A C 1
ATOM 2120 O O . VAL A 1 274 ? -14.877 -9.301 -0.787 1.00 90.94 274 VAL A O 1
ATOM 2123 N N . SER A 1 275 ? -13.932 -11.174 -0.033 1.00 92.19 275 SER A N 1
ATOM 2124 C CA . SER A 1 275 ? -12.557 -10.674 -0.128 1.00 92.19 275 SER A CA 1
ATOM 2125 C C . SER A 1 275 ? -11.779 -11.401 -1.220 1.00 92.19 275 SER A C 1
ATOM 2127 O O . SER A 1 275 ? -12.001 -12.587 -1.488 1.00 92.19 275 SER A O 1
ATOM 2129 N N . ALA A 1 276 ? -10.838 -10.692 -1.833 1.00 93.25 276 ALA A N 1
ATOM 2130 C CA . ALA A 1 276 ? -9.886 -11.248 -2.783 1.00 93.25 276 ALA A CA 1
ATOM 2131 C C . ALA A 1 276 ? -8.473 -11.260 -2.205 1.00 93.25 276 ALA A C 1
ATOM 2133 O O . ALA A 1 276 ? -8.209 -10.687 -1.152 1.00 93.25 276 ALA A O 1
ATOM 2134 N N . GLU A 1 277 ? -7.580 -11.979 -2.880 1.00 94.50 277 GLU A N 1
ATOM 2135 C CA . GLU A 1 277 ? -6.213 -12.191 -2.421 1.00 94.50 277 GLU A CA 1
ATOM 2136 C C . GLU A 1 277 ? -5.262 -12.252 -3.618 1.00 94.50 277 GLU A C 1
ATOM 2138 O O . GLU A 1 277 ? -5.503 -13.012 -4.561 1.00 94.50 277 GLU A O 1
ATOM 2143 N N . ILE A 1 278 ? -4.184 -11.464 -3.581 1.00 95.69 278 ILE A N 1
ATOM 2144 C CA . ILE A 1 278 ? -3.087 -11.507 -4.559 1.00 95.69 278 ILE A CA 1
ATOM 2145 C C . ILE A 1 278 ? -1.762 -11.466 -3.800 1.00 95.69 278 ILE A C 1
ATOM 2147 O O . ILE A 1 278 ? -1.539 -10.595 -2.968 1.00 95.69 278 ILE A O 1
ATOM 2151 N N . ASP A 1 279 ? -0.892 -12.439 -4.077 1.00 93.81 279 ASP A N 1
ATOM 2152 C CA . ASP A 1 279 ? 0.406 -12.632 -3.409 1.00 93.81 279 ASP A CA 1
ATOM 2153 C C . ASP A 1 279 ? 0.335 -12.717 -1.870 1.00 93.81 279 ASP A C 1
ATOM 2155 O O . ASP A 1 279 ? 1.312 -12.444 -1.180 1.00 93.81 279 ASP A O 1
ATOM 2159 N N . GLY A 1 280 ? -0.812 -13.133 -1.326 1.00 90.75 280 GLY A N 1
ATOM 2160 C CA . GLY A 1 280 ? -1.065 -13.204 0.115 1.00 90.75 280 GLY A CA 1
ATOM 2161 C C . GLY A 1 280 ? -1.597 -11.906 0.729 1.00 90.75 280 GLY A C 1
ATOM 2162 O O . GLY A 1 280 ? -1.960 -11.916 1.899 1.00 90.75 280 GLY A O 1
ATOM 2163 N N . VAL A 1 281 ? -1.695 -10.815 -0.040 1.00 92.06 281 VAL A N 1
ATOM 2164 C CA . VAL A 1 281 ? -2.378 -9.588 0.392 1.00 92.06 281 VAL A CA 1
ATOM 2165 C C . VAL A 1 281 ? -3.872 -9.760 0.177 1.00 92.06 281 VAL A C 1
ATOM 2167 O O . VAL A 1 281 ? -4.315 -9.993 -0.952 1.00 92.06 281 VAL A O 1
ATOM 2170 N N . ILE A 1 282 ? -4.638 -9.661 1.259 1.00 92.31 282 ILE A N 1
ATOM 2171 C CA . ILE A 1 282 ? -6.095 -9.771 1.260 1.00 92.31 282 ILE A CA 1
ATOM 2172 C C . ILE A 1 282 ? -6.688 -8.363 1.195 1.00 92.31 282 ILE A C 1
ATOM 2174 O O . ILE A 1 282 ? -6.225 -7.463 1.886 1.00 92.31 282 ILE A O 1
ATOM 2178 N N . TYR A 1 283 ? -7.724 -8.176 0.380 1.00 93.38 283 TYR A N 1
ATOM 2179 C CA . TYR A 1 283 ? -8.428 -6.899 0.264 1.00 93.38 283 TYR A CA 1
ATOM 2180 C C . TYR A 1 283 ? -9.936 -7.104 0.042 1.00 93.38 283 TYR A C 1
ATOM 2182 O O . TYR A 1 283 ? -10.347 -8.137 -0.511 1.00 93.38 283 TYR A O 1
ATOM 2190 N N . PRO A 1 284 ? -10.781 -6.145 0.465 1.00 94.06 284 PRO A N 1
ATOM 2191 C CA . PRO A 1 284 ? -12.229 -6.246 0.324 1.00 94.06 284 PRO A CA 1
ATOM 2192 C C . PRO A 1 284 ? -12.678 -6.118 -1.136 1.00 94.06 284 PRO A C 1
ATOM 2194 O O . PRO A 1 284 ? -12.052 -5.436 -1.953 1.00 94.06 284 PRO A O 1
ATOM 2197 N N . GLN A 1 285 ? -13.804 -6.746 -1.467 1.00 92.94 285 GLN A N 1
ATOM 2198 C CA . GLN A 1 285 ? -14.537 -6.489 -2.703 1.00 92.94 285 GLN A CA 1
ATOM 2199 C C . GLN A 1 285 ? -15.962 -6.065 -2.378 1.00 92.94 285 GLN A C 1
ATOM 2201 O O . GLN A 1 285 ? -16.760 -6.859 -1.891 1.00 92.94 285 GLN A O 1
ATOM 2206 N N . TRP A 1 286 ? -16.271 -4.816 -2.710 1.00 92.88 286 TRP A N 1
ATOM 2207 C CA . TRP A 1 286 ? -17.603 -4.249 -2.555 1.00 92.88 286 TRP A CA 1
ATOM 2208 C C . TRP A 1 286 ? -18.381 -4.362 -3.859 1.00 92.88 286 TRP A C 1
ATOM 2210 O O . TRP A 1 286 ? -17.908 -3.951 -4.925 1.00 92.88 286 TRP A O 1
ATOM 2220 N N . THR A 1 287 ? -19.586 -4.910 -3.786 1.00 92.06 287 THR A N 1
ATOM 2221 C CA . THR A 1 287 ? -20.566 -4.835 -4.864 1.00 92.06 287 THR A CA 1
ATOM 2222 C C . THR A 1 287 ? -21.407 -3.567 -4.733 1.00 92.06 287 THR A C 1
ATOM 2224 O O . THR A 1 287 ? -21.510 -2.966 -3.667 1.00 92.06 287 THR A O 1
ATOM 2227 N N . ALA A 1 288 ? -22.043 -3.151 -5.830 1.00 91.25 288 ALA A N 1
ATOM 2228 C CA . ALA A 1 288 ? -22.977 -2.027 -5.784 1.00 91.25 288 ALA A CA 1
ATOM 2229 C C . ALA A 1 288 ? -24.159 -2.292 -4.834 1.00 91.25 288 ALA A C 1
ATOM 2231 O O . ALA A 1 288 ? -24.682 -1.346 -4.253 1.00 91.25 288 ALA A O 1
ATOM 2232 N N . ASP A 1 289 ? -24.558 -3.558 -4.669 1.00 92.12 289 ASP A N 1
ATOM 2233 C CA . ASP A 1 289 ? -25.624 -3.942 -3.744 1.00 92.12 289 ASP A CA 1
ATOM 2234 C C . ASP A 1 289 ? -25.146 -3.820 -2.283 1.00 92.12 289 ASP A C 1
ATOM 2236 O O . ASP A 1 289 ? -25.882 -3.265 -1.471 1.00 92.12 289 ASP A O 1
ATOM 2240 N N . ASP A 1 290 ? -23.902 -4.224 -1.977 1.00 93.44 290 ASP A N 1
ATOM 2241 C CA . ASP A 1 290 ? -23.306 -4.085 -0.632 1.00 93.44 290 ASP A CA 1
ATOM 2242 C C . ASP A 1 290 ? -23.251 -2.616 -0.185 1.00 93.44 290 ASP A C 1
ATOM 2244 O O . ASP A 1 290 ? -23.461 -2.300 0.982 1.00 93.44 290 ASP A O 1
ATOM 2248 N N . LEU A 1 291 ? -22.963 -1.706 -1.121 1.00 95.31 291 LEU A N 1
ATOM 2249 C CA . LEU A 1 291 ? -22.844 -0.274 -0.841 1.00 95.31 291 LEU A CA 1
ATOM 2250 C C . LEU A 1 291 ? -24.208 0.433 -0.785 1.00 95.31 291 LEU A C 1
ATOM 2252 O O . LEU A 1 291 ? -24.388 1.362 0.003 1.00 95.31 291 LEU A O 1
ATOM 2256 N N . ALA A 1 292 ? -25.172 0.019 -1.613 1.00 94.75 292 ALA A N 1
ATOM 2257 C CA . ALA A 1 292 ? -26.485 0.662 -1.700 1.00 94.75 292 ALA A CA 1
ATOM 2258 C C . ALA A 1 292 ? -27.403 0.364 -0.502 1.00 94.75 292 ALA A C 1
ATOM 2260 O O . ALA A 1 292 ? -28.317 1.148 -0.243 1.00 94.75 292 ALA A O 1
ATOM 2261 N N . ASP A 1 293 ? -27.180 -0.749 0.197 1.00 93.62 293 ASP A N 1
ATOM 2262 C CA . ASP A 1 293 ? -27.883 -1.140 1.425 1.00 93.62 293 ASP A CA 1
ATOM 2263 C C . ASP A 1 293 ? -26.854 -1.583 2.474 1.00 93.62 293 ASP A C 1
ATOM 2265 O O . ASP A 1 293 ? -26.834 -2.731 2.920 1.00 93.62 293 ASP A O 1
ATOM 2269 N N . PHE A 1 294 ? -25.931 -0.674 2.803 1.00 96.56 294 PHE A N 1
ATOM 2270 C CA . PHE A 1 294 ? -24.828 -0.972 3.703 1.00 96.56 294 PHE A CA 1
ATOM 2271 C C . PHE A 1 294 ? -25.336 -1.092 5.138 1.00 96.56 294 PHE A C 1
ATOM 2273 O O . PHE A 1 294 ? -25.875 -0.141 5.712 1.00 96.56 294 PHE A O 1
ATOM 2280 N N . LEU A 1 295 ? -25.124 -2.269 5.720 1.00 95.56 295 LEU A N 1
ATOM 2281 C CA . LEU A 1 295 ? -25.529 -2.622 7.072 1.00 95.56 295 LEU A CA 1
ATOM 2282 C C . LEU A 1 295 ? -24.311 -3.108 7.852 1.00 95.56 295 LEU A C 1
ATOM 2284 O O . LEU A 1 295 ? -23.576 -3.976 7.385 1.00 95.56 295 LEU A O 1
ATOM 2288 N N . TYR A 1 296 ? -24.135 -2.587 9.060 1.00 95.00 296 TYR A N 1
ATOM 2289 C CA . TYR A 1 296 ? -23.086 -3.013 9.976 1.00 95.00 296 TYR A CA 1
ATOM 2290 C C . TYR A 1 296 ? -23.659 -3.180 11.379 1.00 95.00 296 TYR A C 1
ATOM 2292 O O . TYR A 1 296 ? -24.313 -2.279 11.901 1.00 95.00 296 TYR A O 1
ATOM 2300 N N . GLU A 1 297 ? -23.442 -4.342 11.985 1.00 95.06 297 GLU A N 1
ATOM 2301 C CA . GLU A 1 297 ? -23.824 -4.597 13.371 1.00 95.06 297 GLU A CA 1
ATOM 2302 C C . GLU A 1 297 ? -22.623 -4.308 14.271 1.00 95.06 297 GLU A C 1
ATOM 2304 O O . GLU A 1 297 ? -21.599 -4.982 14.185 1.00 95.06 297 GLU A O 1
ATOM 2309 N N . TRP A 1 298 ? -22.746 -3.277 15.103 1.00 94.75 298 TRP A N 1
ATOM 2310 C CA . TRP A 1 298 ? -21.705 -2.845 16.026 1.00 94.75 298 TRP A CA 1
ATOM 2311 C C . TRP A 1 298 ? -21.992 -3.327 17.450 1.00 94.75 298 TRP A C 1
ATOM 2313 O O . TRP A 1 298 ? -23.135 -3.292 17.906 1.00 94.75 298 TRP A O 1
ATOM 2323 N N . GLU A 1 299 ? -20.947 -3.721 18.172 1.00 92.81 299 GLU A N 1
ATOM 2324 C CA . GLU A 1 299 ? -20.999 -4.066 19.595 1.00 92.81 299 GLU A CA 1
ATOM 2325 C C . GLU A 1 299 ? -20.191 -3.034 20.400 1.00 92.81 299 GLU A C 1
ATOM 2327 O O . GLU A 1 299 ? -19.062 -2.735 20.007 1.00 92.81 299 GLU A O 1
ATOM 2332 N N . PRO A 1 300 ? -20.701 -2.511 21.535 1.00 91.19 300 PRO A N 1
ATOM 2333 C CA . PRO A 1 300 ? -20.023 -1.499 22.350 1.00 91.19 300 PRO A CA 1
ATOM 2334 C C . PRO A 1 300 ? -18.864 -2.086 23.172 1.00 91.19 300 PRO A C 1
ATOM 2336 O O . PRO A 1 300 ? -18.886 -2.093 24.406 1.00 91.19 300 PRO A O 1
ATOM 2339 N N . THR A 1 301 ? -17.843 -2.592 22.483 1.00 87.44 301 THR A N 1
ATOM 2340 C CA . THR A 1 301 ? -16.675 -3.236 23.087 1.00 87.44 301 THR A CA 1
ATOM 2341 C C . THR A 1 301 ? -15.561 -2.223 23.320 1.00 87.44 301 THR A C 1
ATOM 2343 O O . THR A 1 301 ? -15.162 -1.503 22.415 1.00 87.44 301 THR A O 1
ATOM 2346 N N . VAL A 1 302 ? -15.029 -2.197 24.544 1.00 88.62 302 VAL A N 1
ATOM 2347 C CA . VAL A 1 302 ? -13.816 -1.447 24.900 1.00 88.62 302 VAL A CA 1
ATOM 2348 C C . VAL A 1 302 ? -12.825 -2.424 25.508 1.00 88.62 302 VAL A C 1
ATOM 2350 O O . VAL A 1 302 ? -13.167 -3.173 26.429 1.00 88.62 302 VAL A O 1
ATOM 2353 N N . TYR A 1 303 ? -11.596 -2.421 25.002 1.00 90.06 303 TYR A N 1
ATOM 2354 C CA . TYR A 1 303 ? -10.548 -3.310 25.483 1.00 90.06 303 TYR A CA 1
ATOM 2355 C C . TYR A 1 303 ? -9.718 -2.651 26.581 1.00 90.06 303 TYR A C 1
ATOM 2357 O O . TYR A 1 303 ? -9.414 -1.457 26.544 1.00 90.06 303 TYR A O 1
ATOM 2365 N N . THR A 1 304 ? -9.313 -3.450 27.566 1.00 91.19 304 THR A N 1
ATOM 2366 C CA . THR A 1 304 ? -8.378 -3.036 28.612 1.00 91.19 304 THR A CA 1
ATOM 2367 C C . THR A 1 304 ? -7.184 -3.982 28.676 1.00 91.19 304 THR A C 1
ATOM 2369 O O . THR A 1 304 ? -7.282 -5.180 28.403 1.00 91.19 304 THR A O 1
ATOM 2372 N N . LEU A 1 305 ? -6.025 -3.435 29.038 1.00 89.62 305 LEU A N 1
ATOM 2373 C CA . LEU A 1 305 ? -4.825 -4.187 29.384 1.00 89.62 305 LEU A CA 1
ATOM 2374 C C . LEU A 1 305 ? -4.667 -4.196 30.900 1.00 89.62 305 LEU A C 1
ATOM 2376 O O . LEU A 1 305 ? -4.762 -3.153 31.546 1.00 89.62 305 LEU A O 1
ATOM 2380 N N . GLN A 1 306 ? -4.383 -5.373 31.460 1.00 86.50 306 GLN A N 1
ATOM 2381 C CA . GLN A 1 306 ? -4.196 -5.560 32.896 1.00 86.50 306 GLN A CA 1
ATOM 2382 C C . GLN A 1 306 ? -2.798 -6.120 33.198 1.00 86.50 306 GLN A C 1
ATOM 2384 O O . GLN A 1 306 ? -2.438 -7.201 32.731 1.00 86.50 306 GLN A O 1
ATOM 2389 N N . SER A 1 307 ? -2.030 -5.426 34.044 1.00 80.81 307 SER A N 1
ATOM 2390 C CA . SER A 1 307 ? -0.686 -5.850 34.493 1.00 80.81 307 SER A CA 1
ATOM 2391 C C . SER A 1 307 ? -0.714 -6.768 35.728 1.00 80.81 307 SER A C 1
ATOM 2393 O O . SER A 1 307 ? 0.323 -7.215 36.228 1.00 80.81 307 SER A O 1
ATOM 2395 N N . GLY A 1 308 ? -1.919 -7.050 36.231 1.00 81.38 308 GLY A N 1
ATOM 2396 C CA . GLY A 1 308 ? -2.216 -7.775 37.467 1.00 81.38 308 GLY A CA 1
ATOM 2397 C C . GLY A 1 308 ? -2.518 -6.845 38.644 1.00 81.38 308 GLY A C 1
ATOM 2398 O O . GLY A 1 308 ? -3.371 -7.186 39.463 1.00 81.38 308 GLY A O 1
ATOM 2399 N N . ASP A 1 309 ? -1.873 -5.678 38.680 1.00 78.81 309 ASP A N 1
ATOM 2400 C CA . ASP A 1 309 ? -2.047 -4.658 39.721 1.00 78.81 309 ASP A CA 1
ATOM 2401 C C . ASP A 1 309 ? -2.820 -3.431 39.209 1.00 78.81 309 ASP A C 1
ATOM 2403 O O . ASP A 1 309 ? -3.619 -2.870 39.960 1.00 78.81 309 ASP A O 1
ATOM 2407 N N . ASP A 1 310 ? -2.642 -3.080 37.932 1.00 82.88 310 ASP A N 1
ATOM 2408 C CA . ASP A 1 310 ? -3.287 -1.943 37.272 1.00 82.88 310 ASP A CA 1
ATOM 2409 C C . ASP A 1 310 ? -4.050 -2.386 36.011 1.00 82.88 310 ASP A C 1
ATOM 2411 O O . ASP A 1 310 ? -3.770 -3.440 35.430 1.00 82.88 310 ASP A O 1
ATOM 2415 N N . GLU A 1 311 ? -5.020 -1.568 35.603 1.00 88.19 311 GLU A N 1
ATOM 2416 C CA . GLU A 1 311 ? -5.827 -1.727 34.391 1.00 88.19 311 GLU A CA 1
ATOM 2417 C C . GLU A 1 311 ? -5.856 -0.396 33.629 1.00 88.19 311 GLU A C 1
ATOM 2419 O O . GLU A 1 311 ? -6.033 0.665 34.234 1.00 88.19 311 GLU A O 1
ATOM 2424 N N . THR A 1 312 ?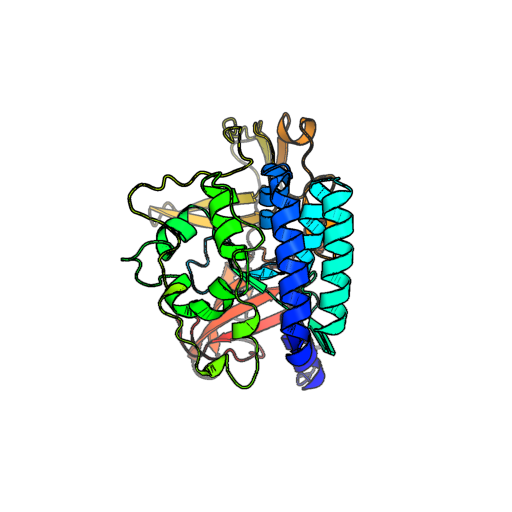 -5.684 -0.444 32.309 1.00 88.25 312 THR A N 1
ATOM 2425 C CA . THR A 1 312 ? -5.782 0.722 31.420 1.00 88.25 312 THR A CA 1
ATOM 2426 C C . THR A 1 312 ? -6.568 0.375 30.166 1.00 88.25 312 THR A C 1
ATOM 2428 O O . THR A 1 312 ? -6.500 -0.757 29.695 1.00 88.25 312 THR A O 1
ATOM 2431 N N . VAL A 1 313 ? -7.281 1.348 29.598 1.00 89.25 313 VAL A N 1
ATOM 2432 C CA . VAL A 1 313 ? -7.911 1.206 28.277 1.00 89.25 313 VAL A CA 1
ATOM 2433 C C . VAL A 1 313 ? -6.828 1.037 27.211 1.00 89.25 313 VAL A C 1
ATOM 2435 O O . VAL A 1 313 ? -5.751 1.631 27.316 1.00 89.25 313 VAL A O 1
ATOM 2438 N N . ALA A 1 314 ? -7.116 0.210 26.211 1.00 92.06 314 ALA A N 1
ATOM 2439 C CA . ALA A 1 314 ? -6.259 -0.048 25.070 1.00 92.06 314 ALA A CA 1
ATOM 2440 C C . ALA A 1 314 ? -7.064 0.052 23.776 1.00 92.06 314 ALA A C 1
ATOM 2442 O O . ALA A 1 314 ? -8.008 -0.707 23.569 1.00 92.06 314 ALA A O 1
ATOM 2443 N N . LEU A 1 315 ? -6.651 0.969 22.904 1.00 91.81 315 LEU A N 1
ATOM 2444 C CA . LEU A 1 315 ? -7.173 1.065 21.549 1.00 91.81 315 LEU A CA 1
ATOM 2445 C C . LEU A 1 315 ? -6.416 0.070 20.665 1.00 91.81 315 LEU A C 1
ATOM 2447 O O . LEU A 1 315 ? -5.204 0.202 20.484 1.00 91.81 315 LEU A O 1
ATOM 2451 N N . PHE A 1 316 ? -7.131 -0.925 20.150 1.00 91.25 316 PHE A N 1
ATOM 2452 C CA . PHE A 1 316 ? -6.606 -1.886 19.185 1.00 91.25 316 PHE A CA 1
ATOM 2453 C C . PHE A 1 316 ? -6.789 -1.302 17.789 1.00 91.25 316 PHE A C 1
ATOM 2455 O O . PHE A 1 316 ? -7.908 -1.198 17.308 1.00 91.25 316 PHE A O 1
ATOM 2462 N N . MET A 1 317 ? -5.692 -0.902 17.152 1.00 89.06 317 MET A N 1
ATOM 2463 C CA . MET A 1 317 ? -5.711 -0.371 15.791 1.00 89.06 317 MET A CA 1
ATOM 2464 C C . MET A 1 317 ? -5.397 -1.500 14.804 1.00 89.06 317 MET A C 1
ATOM 2466 O O . MET A 1 317 ? -4.399 -2.197 15.009 1.00 89.06 317 MET A O 1
ATOM 2470 N N . PRO A 1 318 ? -6.198 -1.715 13.750 1.00 88.38 318 PRO A N 1
ATOM 2471 C CA . PRO A 1 318 ? -5.913 -2.758 12.775 1.00 88.38 318 PRO A CA 1
ATOM 2472 C C . PRO A 1 318 ? -4.733 -2.350 11.881 1.00 88.38 318 PRO A C 1
ATOM 2474 O O . PRO A 1 318 ? -4.742 -1.282 11.270 1.00 88.38 318 PRO A O 1
ATOM 2477 N N . GLU A 1 319 ? -3.725 -3.213 11.754 1.00 79.94 319 GLU A N 1
ATOM 2478 C CA . GLU A 1 319 ? -2.576 -2.974 10.866 1.00 79.94 319 GLU A CA 1
ATOM 2479 C C . GLU A 1 319 ? -2.819 -3.525 9.454 1.00 79.94 319 GLU A C 1
ATOM 2481 O O . GLU A 1 319 ? -2.436 -2.905 8.462 1.00 79.94 319 GLU A O 1
ATOM 2486 N N . VAL A 1 320 ? -3.470 -4.690 9.345 1.00 80.38 320 VAL A N 1
ATOM 2487 C CA . VAL A 1 320 ? -3.651 -5.421 8.080 1.00 80.38 320 VAL A CA 1
ATOM 2488 C C . VAL A 1 320 ? -5.099 -5.872 7.932 1.00 80.38 320 VAL A C 1
ATOM 2490 O O . VAL A 1 320 ? -5.641 -6.509 8.830 1.00 80.38 320 VAL A O 1
ATOM 2493 N N . TYR A 1 321 ? -5.714 -5.598 6.779 1.00 85.44 321 TYR A N 1
ATOM 2494 C CA . TYR A 1 321 ? -7.052 -6.101 6.463 1.00 85.44 321 TYR A CA 1
ATOM 2495 C C . TYR A 1 321 ? -7.053 -7.637 6.342 1.00 85.44 321 TYR A C 1
ATOM 2497 O O . TYR A 1 321 ? -6.399 -8.208 5.464 1.00 85.44 321 TYR A O 1
ATOM 2505 N N . GLY A 1 322 ? -7.821 -8.309 7.201 1.00 80.25 322 GLY A N 1
ATOM 2506 C CA . GLY A 1 322 ? -8.080 -9.749 7.140 1.00 80.25 322 GLY A CA 1
ATOM 2507 C C . GLY A 1 322 ? -9.385 -10.101 6.412 1.00 80.25 322 GLY A C 1
ATOM 2508 O O . GLY A 1 322 ? -10.247 -9.254 6.202 1.00 80.25 322 GLY A O 1
ATOM 2509 N N . LYS A 1 323 ? -9.603 -11.386 6.073 1.00 70.31 323 LYS A N 1
ATOM 2510 C CA . LYS A 1 323 ? -10.917 -11.867 5.559 1.00 70.31 323 LYS A CA 1
ATOM 2511 C C . LYS A 1 323 ? -12.046 -11.719 6.593 1.00 70.31 323 LYS A C 1
ATOM 2513 O O . LYS A 1 323 ? -13.217 -11.835 6.246 1.00 70.31 323 LYS A O 1
ATOM 2518 N N . GLY A 1 324 ? -11.686 -11.495 7.850 1.00 69.94 324 GLY A N 1
ATOM 2519 C CA . GLY A 1 324 ? -12.541 -11.126 8.968 1.00 69.94 324 GLY A CA 1
ATOM 2520 C C . GLY A 1 324 ? -11.671 -10.875 10.199 1.00 69.94 324 GLY A C 1
ATOM 2521 O O . GLY A 1 324 ? -10.457 -11.056 10.130 1.00 69.94 324 GLY A O 1
ATOM 2522 N N . GLN A 1 325 ? -12.293 -10.538 11.332 1.00 68.19 325 GLN A N 1
ATOM 2523 C CA . GLN A 1 325 ? -11.599 -10.137 12.566 1.00 68.19 325 GLN A CA 1
ATOM 2524 C C . GLN A 1 325 ? -10.454 -11.078 12.978 1.00 68.19 325 GLN A C 1
ATOM 2526 O O . GLN A 1 325 ? -9.387 -10.621 13.356 1.00 68.19 325 GLN A O 1
ATOM 2531 N N . ARG A 1 326 ? -10.633 -12.400 12.831 1.00 71.50 326 ARG A N 1
ATOM 2532 C CA . ARG A 1 326 ? -9.612 -13.410 13.178 1.00 71.50 326 ARG A CA 1
ATOM 2533 C C . ARG A 1 326 ? -8.346 -13.378 12.326 1.00 71.50 326 ARG A C 1
ATOM 2535 O O . ARG A 1 326 ? -7.322 -13.902 12.753 1.00 71.50 326 ARG A O 1
ATOM 2542 N N . ASP A 1 327 ? -8.445 -12.829 11.124 1.00 71.25 327 ASP A N 1
ATOM 2543 C CA . ASP A 1 327 ? -7.348 -12.733 10.166 1.00 71.25 327 ASP A CA 1
ATOM 2544 C C . ASP A 1 327 ? -6.732 -11.319 10.149 1.00 71.25 327 ASP A C 1
ATOM 2546 O O . ASP A 1 327 ? -5.839 -11.064 9.344 1.00 71.25 327 ASP A O 1
ATOM 2550 N N . THR A 1 328 ? -7.222 -10.410 11.000 1.00 79.19 328 THR A N 1
ATOM 2551 C CA . THR A 1 328 ? -6.696 -9.053 11.196 1.00 79.19 328 THR A CA 1
ATOM 2552 C C . THR A 1 328 ? -5.611 -9.083 12.271 1.00 79.19 328 THR A C 1
ATOM 2554 O O . THR A 1 328 ? -5.777 -9.721 13.309 1.00 79.19 328 THR A O 1
ATOM 2557 N N . ASP A 1 329 ? -4.499 -8.393 12.038 1.00 83.25 329 ASP A N 1
ATOM 2558 C CA . ASP A 1 329 ? -3.494 -8.131 13.072 1.00 83.25 329 ASP A CA 1
ATOM 2559 C C . ASP A 1 329 ? -3.726 -6.738 13.666 1.00 83.25 329 ASP A C 1
ATOM 2561 O O . ASP A 1 329 ? -4.023 -5.789 12.935 1.00 83.25 329 ASP A O 1
ATOM 2565 N N . TYR A 1 330 ? -3.583 -6.622 14.987 1.00 88.06 330 TYR A N 1
ATOM 2566 C CA . TYR A 1 330 ? -3.829 -5.383 15.723 1.00 88.06 330 TYR A CA 1
ATOM 2567 C C . TYR A 1 330 ? -2.586 -4.910 16.465 1.00 88.06 330 TYR A C 1
ATOM 2569 O O . TYR A 1 330 ? -1.833 -5.709 17.031 1.00 88.06 330 TYR A O 1
ATOM 2577 N N . VAL A 1 331 ? -2.441 -3.592 16.560 1.00 88.94 331 VAL A N 1
ATOM 2578 C CA . VAL A 1 331 ? -1.412 -2.927 17.353 1.00 88.94 331 VAL A CA 1
ATOM 2579 C C . VAL A 1 331 ? -2.038 -2.009 18.396 1.00 88.94 331 VAL A C 1
ATOM 2581 O O . VAL A 1 331 ? -2.999 -1.288 18.140 1.00 88.94 331 VAL A O 1
ATOM 2584 N N . VAL A 1 332 ? -1.468 -2.027 19.597 1.00 91.88 332 VAL A N 1
ATOM 2585 C CA . VAL A 1 332 ? -1.765 -1.081 20.672 1.00 91.88 332 VAL A CA 1
ATOM 2586 C C . VAL A 1 332 ? -0.534 -0.216 20.897 1.00 91.88 332 VAL A C 1
ATOM 2588 O O . VAL A 1 332 ? 0.548 -0.715 21.224 1.00 91.88 332 VAL A O 1
ATOM 2591 N N . HIS A 1 333 ? -0.712 1.091 20.745 1.00 90.81 333 HIS A N 1
ATOM 2592 C CA . HIS A 1 333 ? 0.319 2.094 20.984 1.00 90.81 333 HIS A CA 1
ATOM 2593 C C . HIS A 1 333 ? 0.236 2.590 22.431 1.00 90.81 333 HIS A C 1
ATOM 2595 O O . HIS A 1 333 ? -0.852 2.813 22.960 1.00 90.81 333 HIS A O 1
ATOM 2601 N N . GLY A 1 334 ? 1.378 2.807 23.085 1.00 91.62 334 GLY A N 1
ATOM 2602 C CA . GLY A 1 334 ? 1.368 3.353 24.441 1.00 91.62 334 GLY A CA 1
ATOM 2603 C C . GLY A 1 334 ? 2.739 3.636 25.037 1.00 91.62 334 GLY A C 1
ATOM 2604 O O . GLY A 1 334 ? 3.779 3.453 24.404 1.00 91.62 334 GLY A O 1
ATOM 2605 N N . ILE A 1 335 ? 2.733 4.085 26.293 1.00 92.31 335 ILE A N 1
ATOM 2606 C CA . ILE A 1 335 ? 3.938 4.205 27.115 1.00 92.31 335 ILE A CA 1
ATOM 2607 C C . ILE A 1 335 ? 4.018 2.995 28.038 1.00 92.31 335 ILE A C 1
ATOM 2609 O O . ILE A 1 335 ? 3.140 2.766 28.864 1.00 92.31 335 ILE A O 1
ATOM 2613 N N . TYR A 1 336 ? 5.095 2.233 27.898 1.00 90.88 336 TYR A N 1
ATOM 2614 C CA . TYR A 1 336 ? 5.393 1.071 28.716 1.00 90.88 336 TYR A CA 1
ATOM 2615 C C . TYR A 1 336 ? 6.300 1.448 29.889 1.00 90.88 336 TYR A C 1
ATOM 2617 O O . TYR A 1 336 ? 7.368 2.036 29.676 1.00 90.88 336 TYR A O 1
ATOM 2625 N N . THR A 1 337 ? 5.915 1.073 31.112 1.00 91.25 337 THR A N 1
ATOM 2626 C CA . THR A 1 337 ? 6.608 1.468 32.346 1.00 91.25 337 THR A CA 1
ATOM 2627 C C . THR A 1 337 ? 7.197 0.253 33.046 1.00 91.25 337 THR A C 1
ATOM 2629 O O . THR A 1 337 ? 6.504 -0.504 33.701 1.00 91.25 337 THR A O 1
ATOM 2632 N N . LEU A 1 338 ? 8.519 0.082 32.998 1.00 87.75 338 LEU A N 1
ATOM 2633 C CA . LEU A 1 338 ? 9.144 -1.091 33.615 1.00 87.75 338 LEU A CA 1
ATOM 2634 C C . LEU A 1 338 ? 8.953 -1.098 35.146 1.00 87.75 338 LEU A C 1
ATOM 2636 O O . LEU A 1 338 ? 9.565 -0.281 35.840 1.00 87.75 338 LEU A O 1
ATOM 2640 N N . ALA A 1 339 ? 8.251 -2.092 35.694 1.00 86.12 339 ALA A N 1
ATOM 2641 C CA . ALA A 1 339 ? 7.920 -2.252 37.115 1.00 86.12 339 ALA A CA 1
ATOM 2642 C C . ALA A 1 339 ? 9.140 -2.147 38.038 1.00 86.12 339 ALA A C 1
ATOM 2644 O O . ALA A 1 339 ? 9.094 -1.637 39.158 1.00 86.12 339 ALA A O 1
ATOM 2645 N N . ASN A 1 340 ? 10.280 -2.662 37.572 1.00 84.38 340 ASN A N 1
ATOM 2646 C CA . ASN A 1 340 ? 11.502 -2.746 38.365 1.00 84.38 340 ASN A CA 1
ATOM 2647 C C . ASN A 1 340 ? 12.238 -1.407 38.539 1.00 84.38 340 ASN A C 1
ATOM 2649 O O . ASN A 1 340 ? 13.052 -1.281 39.456 1.00 84.38 340 ASN A O 1
ATOM 2653 N N . SER A 1 341 ? 12.020 -0.447 37.642 1.00 89.00 341 SER A N 1
ATOM 2654 C CA . SER A 1 341 ? 12.825 0.775 37.538 1.00 89.00 341 SER A CA 1
ATOM 2655 C C . SER A 1 341 ? 12.000 2.046 37.384 1.00 89.00 341 SER A C 1
ATOM 2657 O O . SER A 1 341 ? 12.539 3.126 37.622 1.00 89.00 341 SER A O 1
ATOM 2659 N N . GLY A 1 342 ? 10.727 1.928 37.003 1.00 88.06 342 GLY A N 1
ATOM 2660 C CA . GLY A 1 342 ? 9.863 3.040 36.616 1.00 88.06 342 GLY A CA 1
ATOM 2661 C C . GLY A 1 342 ? 10.310 3.728 35.327 1.00 88.06 342 GLY A C 1
ATOM 2662 O O . GLY A 1 342 ? 9.933 4.868 35.090 1.00 88.06 342 GLY A O 1
ATOM 2663 N N . ALA A 1 343 ? 11.187 3.100 34.537 1.00 89.75 343 ALA A N 1
ATOM 2664 C CA . ALA A 1 343 ? 11.636 3.670 33.277 1.00 89.75 343 ALA A CA 1
ATOM 2665 C C . ALA A 1 343 ? 10.541 3.526 32.216 1.00 89.75 343 ALA A C 1
ATOM 2667 O O . ALA A 1 343 ? 9.976 2.447 32.063 1.00 89.75 343 ALA A O 1
ATOM 2668 N N . GLU A 1 344 ? 10.312 4.596 31.464 1.00 93.31 344 GLU A N 1
ATOM 2669 C CA . GLU A 1 344 ? 9.295 4.657 30.416 1.00 93.31 344 GLU A CA 1
ATOM 2670 C C . GLU A 1 344 ? 9.905 4.434 29.028 1.00 93.31 344 GLU A C 1
ATOM 2672 O O . GLU A 1 344 ? 11.059 4.804 28.755 1.00 93.31 344 GLU A O 1
ATOM 2677 N N . ARG A 1 345 ? 9.122 3.820 28.143 1.00 90.62 345 ARG A N 1
ATOM 2678 C CA . ARG A 1 345 ? 9.434 3.602 26.727 1.00 90.62 345 ARG A CA 1
ATOM 2679 C C . ARG A 1 345 ? 8.165 3.797 25.913 1.00 90.62 345 ARG A C 1
ATOM 2681 O O . ARG A 1 345 ? 7.128 3.286 26.314 1.00 90.62 345 ARG A O 1
ATOM 2688 N N . TYR A 1 346 ? 8.251 4.460 24.762 1.00 91.62 346 TYR A N 1
ATOM 2689 C CA . TYR A 1 346 ? 7.195 4.302 23.767 1.00 91.62 346 TYR A CA 1
ATOM 2690 C C . TYR A 1 346 ? 7.193 2.850 23.303 1.00 91.62 346 TYR A C 1
ATOM 2692 O O . TYR A 1 346 ? 8.272 2.288 23.086 1.00 91.62 346 TYR A O 1
ATOM 2700 N N . ALA A 1 347 ? 6.022 2.236 23.203 1.00 90.62 347 ALA A N 1
ATOM 2701 C CA . ALA A 1 347 ? 5.905 0.832 22.877 1.00 90.62 347 ALA A CA 1
ATOM 2702 C C . ALA A 1 347 ? 4.732 0.532 21.948 1.00 90.62 347 ALA A C 1
ATOM 2704 O O . ALA A 1 347 ? 3.680 1.164 22.023 1.00 90.62 347 ALA A O 1
ATOM 2705 N N . LEU A 1 348 ? 4.945 -0.485 21.116 1.00 89.56 348 LEU A N 1
ATOM 2706 C CA . LEU A 1 348 ? 3.953 -1.083 20.233 1.00 89.56 348 LEU A CA 1
ATOM 2707 C C . LEU A 1 348 ? 3.722 -2.518 20.683 1.00 89.56 348 LEU A C 1
ATOM 2709 O O . LEU A 1 348 ? 4.679 -3.295 20.791 1.00 89.56 348 LEU A O 1
ATOM 2713 N N . MET A 1 349 ? 2.475 -2.853 20.994 1.00 90.19 349 MET A N 1
ATOM 2714 C CA . MET A 1 349 ? 2.062 -4.188 21.405 1.00 90.19 349 MET A CA 1
ATOM 2715 C C . MET A 1 349 ? 1.200 -4.812 20.313 1.00 90.19 349 MET A C 1
ATOM 2717 O O . MET A 1 349 ? 0.149 -4.276 19.998 1.00 90.19 349 MET A O 1
ATOM 2721 N N . HIS A 1 350 ? 1.642 -5.935 19.752 1.00 86.62 350 HIS A N 1
ATOM 2722 C CA . HIS A 1 350 ? 0.978 -6.595 18.630 1.00 86.62 350 HIS A CA 1
ATOM 2723 C C . HIS A 1 350 ? 0.170 -7.801 19.103 1.00 86.62 350 HIS A C 1
ATOM 2725 O O . HIS A 1 350 ? 0.633 -8.587 19.945 1.00 86.62 350 HIS A O 1
ATOM 2731 N N . PHE A 1 351 ? -1.001 -7.971 18.502 1.00 87.62 351 PHE A N 1
ATOM 2732 C CA . PHE A 1 351 ? -1.972 -9.018 18.779 1.00 87.62 351 PHE A CA 1
ATOM 2733 C C . PHE A 1 351 ? -2.475 -9.635 17.475 1.00 87.62 351 PHE A C 1
ATOM 2735 O O . PHE A 1 351 ? -2.501 -8.967 16.445 1.00 87.62 351 PHE A O 1
ATOM 2742 N N . ASP A 1 352 ? -2.850 -10.914 17.520 1.00 85.00 352 ASP A N 1
ATOM 2743 C CA . ASP A 1 352 ? -3.571 -11.540 16.406 1.00 85.00 352 ASP A CA 1
ATOM 2744 C C . ASP A 1 352 ? -5.075 -11.243 16.489 1.00 85.00 352 ASP A C 1
ATOM 2746 O O . ASP A 1 352 ? -5.557 -10.660 17.461 1.00 85.00 352 ASP A O 1
ATOM 2750 N N . GLY A 1 353 ? -5.828 -11.674 15.480 1.00 81.06 353 GLY A N 1
ATOM 2751 C CA . GLY A 1 353 ? -7.267 -11.432 15.390 1.00 81.06 353 GLY A CA 1
ATOM 2752 C C . GLY A 1 353 ? -8.132 -12.172 16.416 1.00 81.06 353 GLY A C 1
ATOM 2753 O O . GLY A 1 353 ? -9.318 -11.886 16.551 1.00 81.06 353 GLY A O 1
ATOM 2754 N N . ASP A 1 354 ? -7.558 -13.124 17.159 1.00 85.31 354 ASP A N 1
ATOM 2755 C CA . ASP A 1 354 ? -8.178 -13.730 18.346 1.00 85.31 354 ASP A CA 1
ATOM 2756 C C . ASP A 1 354 ? -7.742 -12.994 19.641 1.00 85.31 354 ASP A C 1
ATOM 2758 O O . ASP A 1 354 ? -7.991 -13.474 20.751 1.00 85.31 354 ASP A O 1
ATOM 2762 N N . LEU A 1 355 ? -7.097 -11.828 19.502 1.00 87.12 355 LEU A N 1
ATOM 2763 C CA . LEU A 1 355 ? -6.556 -10.964 20.555 1.00 87.12 355 LEU A CA 1
ATOM 2764 C C . LEU A 1 355 ? -5.475 -11.633 21.413 1.00 87.12 355 LEU A C 1
ATOM 2766 O O . LEU A 1 355 ? -5.239 -11.250 22.564 1.00 87.12 355 LEU A O 1
ATOM 2770 N N . ASN A 1 356 ? -4.775 -12.633 20.871 1.00 87.88 356 ASN A N 1
ATOM 2771 C CA . ASN A 1 356 ? -3.635 -13.218 21.562 1.00 87.88 356 ASN A CA 1
ATOM 2772 C C . ASN A 1 356 ? -2.413 -12.314 21.406 1.00 87.88 356 ASN A C 1
ATOM 2774 O O . ASN A 1 356 ? -2.035 -11.926 20.303 1.00 87.88 356 ASN A O 1
ATOM 2778 N N . PHE A 1 357 ? -1.745 -12.031 22.524 1.00 86.81 357 PHE A N 1
ATOM 2779 C CA . PHE A 1 357 ? -0.495 -11.276 22.536 1.00 86.81 357 PHE A CA 1
ATOM 2780 C C . PHE A 1 357 ? 0.599 -11.982 21.715 1.00 86.81 357 PHE A C 1
ATOM 2782 O O . PHE A 1 357 ? 0.966 -13.127 22.003 1.00 86.81 357 PHE A O 1
ATOM 2789 N N . LYS A 1 358 ? 1.171 -11.271 20.736 1.00 82.75 358 LYS A N 1
ATOM 2790 C CA . LYS A 1 358 ? 2.284 -11.742 19.892 1.00 82.75 358 LYS A CA 1
ATOM 2791 C C . LYS A 1 358 ? 3.622 -11.192 20.385 1.00 82.75 358 LYS A C 1
ATOM 2793 O O . LYS A 1 358 ? 4.579 -11.948 20.591 1.00 82.75 358 LYS A O 1
ATOM 2798 N N . SER A 1 359 ? 3.695 -9.875 20.582 1.00 82.75 359 SER A N 1
ATOM 2799 C CA . SER A 1 359 ? 4.929 -9.172 20.957 1.00 82.75 359 SER A CA 1
ATOM 2800 C C . SER A 1 359 ? 4.698 -7.779 21.507 1.00 82.75 359 SER A C 1
ATOM 2802 O O . SER A 1 359 ? 3.681 -7.158 21.243 1.00 82.75 359 SER A O 1
ATOM 2804 N N . ILE A 1 360 ? 5.714 -7.259 22.199 1.00 87.56 360 ILE A N 1
ATOM 2805 C CA . ILE A 1 360 ? 5.862 -5.830 22.465 1.00 87.56 360 ILE A CA 1
ATOM 2806 C C . ILE A 1 360 ? 7.271 -5.363 22.083 1.00 87.56 360 ILE A C 1
ATOM 2808 O O . ILE A 1 360 ? 8.269 -6.011 22.425 1.00 87.56 360 ILE A O 1
ATOM 2812 N N . PHE A 1 361 ? 7.359 -4.221 21.409 1.00 84.94 361 PHE A N 1
ATOM 2813 C CA . PHE A 1 361 ? 8.612 -3.544 21.093 1.00 84.94 361 PHE A CA 1
ATOM 2814 C C . PHE A 1 361 ? 8.629 -2.163 21.728 1.00 84.94 361 PHE A C 1
ATOM 2816 O O . PHE A 1 361 ? 7.695 -1.394 21.553 1.00 84.94 361 PHE A O 1
ATOM 2823 N N . GLY A 1 362 ? 9.696 -1.859 22.466 1.00 85.62 362 GLY A N 1
ATOM 2824 C CA . GLY A 1 362 ? 9.949 -0.537 23.022 1.00 85.62 362 GLY A CA 1
ATOM 2825 C C . GLY A 1 362 ? 11.006 0.212 22.226 1.00 85.62 362 GLY A C 1
ATOM 2826 O O . GLY A 1 362 ? 12.016 -0.371 21.823 1.00 85.62 362 GLY A O 1
ATOM 2827 N N . PHE A 1 363 ? 10.806 1.510 22.059 1.00 83.81 363 PHE A N 1
ATOM 2828 C CA . PHE A 1 363 ? 11.716 2.408 21.357 1.00 83.81 363 PHE A CA 1
ATOM 2829 C C . PHE A 1 363 ? 12.609 3.154 22.344 1.00 83.81 363 PHE A C 1
ATOM 2831 O O . PHE A 1 363 ? 12.300 3.265 23.534 1.00 83.81 363 PHE A O 1
ATOM 2838 N N . GLN A 1 364 ? 13.773 3.603 21.873 1.00 81.88 364 GLN A N 1
ATOM 2839 C CA . GLN A 1 364 ? 14.743 4.271 22.738 1.00 81.88 364 GLN A CA 1
ATOM 2840 C C . GLN A 1 364 ? 14.194 5.598 23.273 1.00 81.88 364 GLN A C 1
ATOM 2842 O O . GLN A 1 364 ? 14.382 5.892 24.458 1.00 81.88 364 GLN A O 1
ATOM 2847 N N . ASP A 1 365 ? 13.530 6.357 22.406 1.00 79.56 365 ASP A N 1
ATOM 2848 C CA . ASP A 1 365 ? 12.948 7.654 22.708 1.00 79.56 365 ASP A CA 1
ATOM 2849 C C . ASP A 1 365 ? 11.414 7.539 22.852 1.00 79.56 365 ASP A C 1
ATOM 2851 O O . ASP A 1 365 ? 10.783 6.599 22.367 1.00 79.56 365 ASP A O 1
ATOM 2855 N N . LEU A 1 366 ? 10.805 8.464 23.604 1.00 87.81 366 LEU A N 1
ATOM 2856 C CA . LEU A 1 366 ? 9.369 8.425 23.943 1.00 87.81 366 LEU A CA 1
ATOM 2857 C C . LEU A 1 366 ? 8.451 8.901 22.806 1.00 87.81 366 LEU A C 1
ATOM 2859 O O . LEU A 1 366 ? 7.236 8.795 22.922 1.00 87.81 366 LEU A O 1
ATOM 2863 N N . ASP A 1 367 ? 9.027 9.422 21.728 1.00 80.44 367 ASP A N 1
ATOM 2864 C CA . ASP A 1 367 ? 8.335 9.802 20.495 1.00 80.44 367 ASP A CA 1
ATOM 2865 C C . ASP A 1 367 ? 8.299 8.658 19.465 1.00 80.44 367 ASP A C 1
ATOM 2867 O O . ASP A 1 367 ? 7.960 8.878 18.308 1.00 80.44 367 ASP A O 1
ATOM 2871 N N . GLY A 1 368 ? 8.680 7.441 19.871 1.00 73.56 368 GLY A N 1
ATOM 2872 C CA . GLY A 1 368 ? 8.728 6.276 18.990 1.00 73.56 368 GLY A CA 1
ATOM 2873 C C . GLY A 1 368 ? 9.962 6.223 18.091 1.00 73.56 368 GLY A C 1
ATOM 2874 O O . GLY A 1 368 ? 10.053 5.347 17.235 1.00 73.56 368 GLY A O 1
ATOM 2875 N N . THR A 1 369 ? 10.942 7.112 18.282 1.00 73.88 369 THR A N 1
ATOM 2876 C CA . THR A 1 369 ? 12.186 7.089 17.505 1.00 73.88 369 THR A CA 1
ATOM 2877 C C . THR A 1 369 ? 13.302 6.271 18.176 1.00 73.88 369 THR A C 1
ATOM 2879 O O . THR A 1 369 ? 13.274 5.921 19.362 1.00 73.88 369 THR A O 1
ATOM 2882 N N . GLY A 1 370 ? 14.311 5.910 17.377 1.00 72.06 370 GLY A N 1
ATOM 2883 C CA . GLY A 1 370 ? 15.460 5.115 17.812 1.00 72.06 370 GLY A CA 1
ATOM 2884 C C . GLY A 1 370 ? 15.315 3.612 17.552 1.00 72.06 370 GLY A C 1
ATOM 2885 O O . GLY A 1 370 ? 14.335 3.141 16.986 1.00 72.06 370 GLY A O 1
ATOM 2886 N N . ALA A 1 371 ? 16.347 2.843 17.911 1.00 71.00 371 ALA A N 1
ATOM 2887 C CA . ALA A 1 371 ? 16.363 1.407 17.634 1.00 71.00 371 ALA A CA 1
ATOM 2888 C C . ALA A 1 371 ? 15.325 0.671 18.508 1.00 71.00 371 ALA A C 1
ATOM 2890 O O . ALA A 1 371 ? 15.386 0.808 19.735 1.00 71.00 371 ALA A O 1
ATOM 2891 N N . PRO A 1 372 ? 14.417 -0.131 17.920 1.00 75.31 372 PRO A N 1
ATOM 2892 C CA . PRO A 1 372 ? 13.447 -0.888 18.694 1.00 75.31 372 PRO A CA 1
ATOM 2893 C C . PRO A 1 372 ? 14.115 -2.056 19.422 1.00 75.31 372 PRO A C 1
ATOM 2895 O O . PRO A 1 372 ? 15.064 -2.689 18.940 1.00 75.31 372 PRO A O 1
ATOM 2898 N N . HIS A 1 373 ? 13.578 -2.382 20.591 1.00 76.38 373 HIS A N 1
ATOM 2899 C CA . HIS A 1 373 ? 13.988 -3.518 21.399 1.00 76.38 373 HIS A CA 1
ATOM 2900 C C . HIS A 1 373 ? 12.767 -4.287 21.882 1.00 76.38 373 HIS A C 1
ATOM 2902 O O . HIS A 1 373 ? 11.844 -3.712 22.451 1.00 76.38 373 HIS A O 1
ATOM 2908 N N . GLN A 1 374 ? 12.780 -5.607 21.700 1.00 81.56 374 GLN A N 1
ATOM 2909 C CA . GLN A 1 374 ? 11.706 -6.443 22.217 1.00 81.56 374 GLN A CA 1
ATOM 2910 C C . GLN A 1 374 ? 11.692 -6.408 23.748 1.00 81.56 374 GLN A C 1
ATOM 2912 O O . GLN A 1 374 ? 12.723 -6.607 24.400 1.00 81.56 374 GLN A O 1
ATOM 2917 N N . ILE A 1 375 ? 10.509 -6.186 24.307 1.00 83.31 375 ILE A N 1
ATOM 2918 C CA . ILE A 1 375 ? 10.255 -6.209 25.743 1.00 83.31 375 ILE A CA 1
ATOM 2919 C C . ILE A 1 375 ? 9.707 -7.594 26.114 1.00 83.31 375 ILE A C 1
ATOM 2921 O O . ILE A 1 375 ? 9.012 -8.247 25.339 1.00 83.31 375 ILE A O 1
ATOM 2925 N N . THR A 1 376 ? 10.069 -8.092 27.296 1.00 85.62 376 THR A N 1
ATOM 2926 C CA . THR A 1 376 ? 9.443 -9.282 27.892 1.00 85.62 376 THR A CA 1
ATOM 2927 C C . THR A 1 376 ? 8.635 -8.819 29.096 1.00 85.62 376 THR A C 1
ATOM 2929 O O . THR A 1 376 ? 9.266 -8.511 30.113 1.00 85.62 376 THR A O 1
ATOM 2932 N N . PRO A 1 377 ? 7.294 -8.746 28.983 1.00 84.94 377 PRO A N 1
ATOM 2933 C CA . PRO A 1 377 ? 6.455 -8.251 30.061 1.00 84.94 377 PRO A CA 1
ATOM 2934 C C . PRO A 1 377 ? 6.544 -9.085 31.333 1.00 84.94 377 PRO A C 1
ATOM 2936 O O . PRO A 1 377 ? 6.752 -10.301 31.296 1.00 84.94 377 PRO A O 1
ATOM 2939 N N . ARG A 1 378 ? 6.377 -8.419 32.470 1.00 83.56 378 ARG A N 1
ATOM 2940 C CA . ARG A 1 378 ? 6.312 -8.982 33.815 1.00 83.56 378 ARG A CA 1
ATOM 2941 C C . ARG A 1 378 ? 5.126 -8.373 34.548 1.00 83.56 378 ARG A C 1
ATOM 2943 O O . ARG A 1 378 ? 4.604 -7.330 34.180 1.00 83.56 378 ARG A O 1
ATOM 2950 N N . GLN A 1 379 ? 4.715 -9.045 35.616 1.00 83.50 379 GLN A N 1
ATOM 2951 C CA . GLN A 1 379 ? 3.661 -8.535 36.482 1.00 83.50 379 GLN A CA 1
ATOM 2952 C C . GLN A 1 379 ? 4.046 -7.160 37.054 1.00 83.50 379 GLN A C 1
ATOM 2954 O O . GLN A 1 379 ? 5.145 -7.013 37.602 1.00 83.50 379 GLN A O 1
ATOM 2959 N N . GLY A 1 380 ? 3.122 -6.203 36.945 1.00 80.81 380 GLY A N 1
ATOM 2960 C CA . GLY A 1 380 ? 3.276 -4.819 37.398 1.00 80.81 380 GLY A CA 1
ATOM 2961 C C . GLY A 1 380 ? 4.003 -3.875 36.431 1.00 80.81 380 GLY A C 1
ATOM 2962 O O . GLY A 1 380 ? 4.283 -2.749 36.839 1.00 80.81 380 GLY A O 1
ATOM 2963 N N . ASP A 1 381 ? 4.372 -4.334 35.225 1.00 84.44 381 ASP A N 1
ATOM 2964 C CA . ASP A 1 381 ? 4.862 -3.454 34.145 1.00 84.44 381 ASP A CA 1
ATOM 2965 C C . ASP A 1 381 ? 3.723 -2.679 33.450 1.00 84.44 381 ASP A C 1
ATOM 2967 O O . ASP A 1 381 ? 2.553 -3.112 33.589 1.00 84.44 381 ASP A O 1
#

Secondary structure (DSSP, 8-state):
----------HHHHHHHTTTT-EEEEE-GGGHHHHHHHHHHHHHHGGGS-HHHHHHHHHHSPB---SS-TTSPPSEEEHHHHHHHHHHHHT-HHHHHHHHHHHHHHHHHEEEEEE-GGGTT--S-EEE---HHHHHHHHSTT-TT-HHHH-HHHHHH-SHHHHHHHHHH-----TT---GGGG-TTTGGG---GGG---S--TT-----TT--S--EEPPPEES-S---TTS-EEEEE-EE-SS----EEEEEEEETTTTEEEEEEEEEPPPSEEEEETTEEEEE--HHHHHTEEEEE----EEEE-SS-EEEE--EEEE--SSGGG-EEEEEEEEEETTTTEEEEEEEEE-TT--EEEEEE-SSTTS-S--EE----TT-

Foldseek 3Di:
DCDDPPPPCDVVLVVQLVQQADKDFDWDLVLVLQLQLLQLQLLVLCLPFALQQLLLLQLQFQADDAPPPPVDDHQKGAPLSSLQSSCVSRVDVSSVVSNVSNVVSLVVTTPDIDGHLLRFNHSRDIDRHDDLVVCVQQQDPPRPNNPQQVVLLCQQAHCVLVSSCCSFQVDDDDSPSHDSCLSVPPCVVVDDSPVSSHGSDDPPGDTDSGSFPDDWDKDPWDWPDPDDDLPDKIKIKIAIDGPSDWWDKDWDWDQDPVVRDTDTFEIDTDAAPDWDDDSSAITHDDDNVCRGTPIDIGHPDWDWDALPVDIDTWYWYWPGDANDLQQTKTKTWDWDADQVPRDIFTKIWIAGSVRHTSFMWTAPDNVNDHDIDTDDRHRPD

Radius of gyration: 23.81 Å; chains: 1; bounding box: 64×49×67 Å